Protein 1CO4 (pdb70)

Secondary structure (DSSP, 8-state):
-EEETTEEEEETTTTTTSGGGG----SS-EEEE-S----S--

CATH classification: 3.90.430.10

B-factor: mean 1.0, std 0.0, range [1.0, 1.0]

Radius of gyration: 11.21 Å; Cα contacts (8 Å, |Δi|>4): 60; chains: 1; bounding box: 20×35×18 Å

InterPro domains:
  IPR001083 Copper fist DNA-binding domain [PF00649] (2-39)
  IPR001083 Copper fist DNA-binding domain [PR00617] (1-13)
  IPR001083 Copper fist DNA-binding domain [PR00617] (14-26)
  IPR001083 Copper fist DNA-binding domain [PR00617] (27-39)
  IPR001083 Copper fist DNA-binding domain [PS01119] (1-39)
  IPR001083 Copper fist DNA-binding domain [PS50073] (1-40)
  IPR001083 Copper fist DNA-binding domain [SM00412] (1-40)
  IPR001083 Copper fist DNA-binding domain [SM01090] (1-40)
  IPR036395 Copper fist DNA-binding domain superfamily [G3DSA:3.90.430.10] (1-42)
  IPR036395 Copper fist DNA-binding domain superfamily [SSF57879] (1-41)

Sequence (42 aa):
MVVINGVKYACDSCIKSHKAAQCEHNDRPLKILKPRGRPPTTMVVINGVKYACDSCIKSHKAAQCEHNDRPLKILKPRGRPPTTMVVINGVKYACDSCIKSHKAAQCEHNDRPLKILKPRGRPPTTMVVINGVKYACDSCIKSHKAAQCEHNDRPLKILKPRGRPPTTMVVINGVKYACDSCIKSHKAAQCEHNDRPLKILKPRGRPPTTMVVINGVKYACDSCIKSHKAAQCEHNDRPLKILKPRGRPPTTMVVINGVKYACDSCIKSHKAAQCEHNDRPLKILKPRGRPPTTMVVINGVKYACDSCIKSHKAAQCEHNDRPLKILKPRGRPPTTMVVINGVKYACDSCIKSHKAAQCEHNDRPLKILKPRGRPPTTMVVINGVKYACDSCIKSHKAAQCEHNDRPLKILKPRGRPPTTMVVINGVKYACDSCIKSHKAAQCEHNDRPLKILKPRGRPPTTMVVINGVKYACDSCIKSHKAAQCEHNDRPLKILKPRGRPPTTMVVINGVKYACDSCIKSHKAAQCEHNDRPLKILKPRGRPPTTMVVINGVKYACDSCIKSHKAAQCEHNDRPLKILKPRGRPPTTMVVINGVKYACDSCIKSHKAAQCEHNDRPLKILKPRGRPPTT

Nearest PDB structures (foldseek):
  1co4-assembly1_A  TM=8.374E-01  e=5.068E-07  unclassified
  1co4-assembly1_A  TM=7.632E-01  e=1.616E-05  unclassified
  1co4-assembly1_A  TM=8.450E-01  e=6.619E-07  unclassified
  6hq8-assembly1_B  TM=2.153E-01  e=9.666E+00  metagenome
  1co4-assembly1_A  TM=8.002E-01  e=1.537E-05  unclassified

Structure (mmCIF, N/CA/C/O backbone):
data_1CO4
#
_entry.id   1CO4
#
_cell.length_a   1.000
_cell.length_b   1.000
_cell.length_c   1.000
_cell.angle_alpha   90.00
_cell.angle_beta   90.00
_cell.angle_gamma   90.00
#
_symmetry.space_group_name_H-M   'P 1'
#
loop_
_entity.id
_entity.type
_entity.pdbx_description
1 polymer 'PROTEIN (ACTIVATOR OF METALLOTHIONEIN 1)'
2 non-polymer 'ZINC ION'
#
loop_
_atom_site.group_PDB
_atom_site.id
_atom_site.type_symbol
_atom_site.label_atom_id
_atom_site.label_alt_id
_atom_site.label_comp_id
_atom_site.label_asym_id
_atom_site.label_entity_id
_atom_site.label_seq_id
_atom_site.pdbx_PDB_ins_code
_atom_site.Cartn_x
_atom_site.Cartn_y
_atom_site.Cartn_z
_atom_site.occupancy
_atom_site.B_iso_or_equiv
_atom_site.auth_seq_id
_atom_site.auth_comp_id
_atom_site.auth_asym_id
_atom_site.auth_atom_id
_atom_site.pdbx_PDB_model_num
ATOM 1 N N . MET A 1 1 ? -2.174 7.478 7.280 1.00 1.00 1 MET A N 1
ATOM 2 C CA . MET A 1 1 ? -2.289 6.753 6.026 1.00 1.00 1 MET A CA 1
ATOM 3 C C . MET A 1 1 ? -3.499 7.236 5.224 1.00 1.00 1 MET A C 1
ATOM 4 O O . MET A 1 1 ? -4.340 7.970 5.741 1.00 1.00 1 MET A O 1
ATOM 16 N N . VAL A 1 2 ? -3.549 6.804 3.972 1.00 1.00 2 VAL A N 1
ATOM 17 C CA . VAL A 1 2 ? -4.642 7.182 3.092 1.00 1.00 2 VAL A CA 1
ATOM 18 C C . VAL A 1 2 ? -5.171 5.938 2.378 1.00 1.00 2 VAL A C 1
ATOM 19 O O . VAL A 1 2 ? -4.426 4.988 2.143 1.00 1.00 2 VAL A O 1
ATOM 32 N N . VAL A 1 3 ? -6.456 5.981 2.055 1.00 1.00 3 VAL A N 1
ATOM 33 C CA . VAL A 1 3 ? -7.094 4.868 1.372 1.00 1.00 3 VAL A CA 1
ATOM 34 C C . VAL A 1 3 ? -8.075 5.408 0.330 1.00 1.00 3 VAL A C 1
ATOM 35 O O . VAL A 1 3 ? -8.769 6.393 0.579 1.00 1.00 3 VAL A O 1
ATOM 48 N N . ILE A 1 4 ? -8.101 4.741 -0.813 1.00 1.00 4 ILE A N 1
ATOM 49 C CA . ILE A 1 4 ? -8.986 5.142 -1.894 1.00 1.00 4 ILE A CA 1
ATOM 50 C C . ILE A 1 4 ? -9.698 3.907 -2.449 1.00 1.00 4 ILE A C 1
ATOM 51 O O . ILE A 1 4 ? -9.050 2.946 -2.861 1.00 1.00 4 ILE A O 1
ATOM 66 N N . ASN A 1 5 ? -11.021 3.974 -2.443 1.00 1.00 5 ASN A N 1
ATOM 67 C CA . ASN A 1 5 ? -11.828 2.873 -2.941 1.00 1.00 5 ASN A CA 1
ATOM 68 C C . ASN A 1 5 ? -11.543 1.621 -2.110 1.00 1.00 5 ASN A C 1
ATOM 69 O O . ASN A 1 5 ? -12.241 1.347 -1.135 1.00 1.00 5 ASN A O 1
ATOM 79 N N . GLY A 1 6 ? -10.517 0.894 -2.526 1.00 1.00 6 GLY A N 1
ATOM 80 C CA . GLY A 1 6 ? -10.131 -0.323 -1.832 1.00 1.00 6 GLY A CA 1
ATOM 81 C C . GLY A 1 6 ? -8.608 -0.469 -1.787 1.00 1.00 6 GLY A C 1
ATOM 82 O O . GLY A 1 6 ? -8.092 -1.581 -1.684 1.00 1.00 6 GLY A O 1
ATOM 86 N N . VAL A 1 7 ? -7.934 0.668 -1.867 1.00 1.00 7 VAL A N 1
ATOM 87 C CA . VAL A 1 7 ? -6.482 0.681 -1.838 1.00 1.00 7 VAL A CA 1
ATOM 88 C C . VAL A 1 7 ? -6.007 1.476 -0.620 1.00 1.00 7 VAL A C 1
ATOM 89 O O . VAL A 1 7 ? -6.729 2.336 -0.117 1.00 1.00 7 VAL A O 1
ATOM 102 N N . LYS A 1 8 ? -4.798 1.161 -0.181 1.00 1.00 8 LYS A N 1
ATOM 103 C CA . LYS A 1 8 ? -4.219 1.835 0.969 1.00 1.00 8 LYS A CA 1
ATOM 104 C C . LYS A 1 8 ? -2.891 2.479 0.562 1.00 1.00 8 LYS A C 1
ATOM 105 O O . LYS A 1 8 ? -2.293 2.094 -0.441 1.00 1.00 8 LYS A O 1
ATOM 119 N N . TYR A 1 9 ? -2.472 3.449 1.361 1.00 1.00 9 TYR A N 1
ATOM 120 C CA . TYR A 1 9 ? -1.227 4.150 1.097 1.00 1.00 9 TYR A CA 1
ATOM 121 C C . TYR A 1 9 ? -0.699 4.826 2.363 1.00 1.00 9 TYR A C 1
ATOM 122 O O . TYR A 1 9 ? -1.367 4.827 3.395 1.00 1.00 9 TYR A O 1
ATOM 139 N N . ALA A 1 10 ? 0.497 5.385 2.242 1.00 1.00 10 ALA A N 1
ATOM 140 C CA . ALA A 1 10 ? 1.123 6.063 3.365 1.00 1.00 10 ALA A CA 1
ATOM 141 C C . ALA A 1 10 ? 2.553 6.455 2.986 1.00 1.00 10 ALA A C 1
ATOM 142 O O . ALA A 1 10 ? 3.087 5.975 1.988 1.00 1.00 10 ALA A O 1
ATOM 149 N N . CYS A 1 11 ? 3.130 7.321 3.804 1.00 1.00 11 CYS A N 1
ATOM 150 C CA . CYS A 1 11 ? 4.488 7.783 3.566 1.00 1.00 11 CYS A CA 1
ATOM 151 C C . CYS A 1 11 ? 5.440 6.606 3.783 1.00 1.00 11 CYS A C 1
ATOM 152 O O . CYS A 1 11 ? 5.109 5.656 4.492 1.00 1.00 11 CYS A O 1
ATOM 158 N N . ASP A 1 12 ? 6.605 6.705 3.158 1.00 1.00 12 ASP A N 1
ATOM 159 C CA . ASP A 1 12 ? 7.608 5.660 3.274 1.00 1.00 12 ASP A CA 1
ATOM 160 C C . ASP A 1 12 ? 8.148 5.633 4.706 1.00 1.00 12 ASP A C 1
ATOM 161 O O . ASP A 1 12 ? 8.831 4.688 5.098 1.00 1.00 12 ASP A O 1
ATOM 170 N N . SER A 1 13 ? 7.821 6.681 5.447 1.00 1.00 13 SER A N 1
ATOM 171 C CA . SER A 1 13 ? 8.265 6.790 6.826 1.00 1.00 13 SER A CA 1
ATOM 172 C C . SER A 1 13 ? 7.138 6.373 7.773 1.00 1.00 13 SER A C 1
ATOM 173 O O . SER A 1 13 ? 7.107 6.790 8.930 1.00 1.00 13 SER A O 1
ATOM 180 N N . CYS A 1 14 ? 6.238 5.554 7.246 1.00 1.00 14 CYS A N 1
ATOM 181 C CA . CYS A 1 14 ? 5.112 5.076 8.031 1.00 1.00 14 CYS A CA 1
ATOM 182 C C . CYS A 1 14 ? 4.791 3.647 7.588 1.00 1.00 14 CYS A C 1
ATOM 183 O O . CYS A 1 14 ? 4.857 2.716 8.389 1.00 1.00 14 CYS A O 1
ATOM 189 N N . ILE A 1 15 ? 4.450 3.519 6.314 1.00 1.00 15 ILE A N 1
ATOM 190 C CA . ILE A 1 15 ? 4.119 2.219 5.755 1.00 1.00 15 ILE A CA 1
ATOM 191 C C . ILE A 1 15 ? 5.302 1.269 5.948 1.00 1.00 15 ILE A C 1
ATOM 192 O O . ILE A 1 15 ? 5.124 0.052 5.996 1.00 1.00 15 ILE A O 1
ATOM 207 N N . LYS A 1 16 ? 6.483 1.859 6.056 1.00 1.00 16 LYS A N 1
ATOM 208 C CA . LYS A 1 16 ? 7.695 1.081 6.243 1.00 1.00 16 LYS A CA 1
ATOM 209 C C . LYS A 1 16 ? 8.010 0.987 7.738 1.00 1.00 16 LYS A C 1
ATOM 210 O O . LYS A 1 16 ? 8.756 0.107 8.165 1.00 1.00 16 LYS A O 1
ATOM 224 N N . SER A 1 17 ? 7.426 1.906 8.492 1.00 1.00 17 SER A N 1
ATOM 225 C CA . SER A 1 17 ? 7.635 1.938 9.930 1.00 1.00 17 SER A CA 1
ATOM 226 C C . SER A 1 17 ? 6.486 1.222 10.641 1.00 1.00 17 SER A C 1
ATOM 227 O O . SER A 1 17 ? 6.646 0.094 11.106 1.00 1.00 17 SER A O 1
ATOM 234 N N . HIS A 1 18 ? 5.353 1.906 10.704 1.00 1.00 18 HIS A N 1
ATOM 235 C CA . HIS A 1 18 ? 4.177 1.349 11.351 1.00 1.00 18 HIS A CA 1
ATOM 236 C C . HIS A 1 18 ? 3.224 2.480 11.746 1.00 1.00 18 HIS A C 1
ATOM 237 O O . HIS A 1 18 ? 2.020 2.264 11.874 1.00 1.00 18 HIS A O 1
ATOM 250 N N . LYS A 1 19 ? 3.800 3.658 11.929 1.00 1.00 19 LYS A N 1
ATOM 251 C CA . LYS A 1 19 ? 3.017 4.823 12.306 1.00 1.00 19 LYS A CA 1
ATOM 252 C C . LYS A 1 19 ? 1.871 5.008 11.308 1.00 1.00 19 LYS A C 1
ATOM 253 O O . LYS A 1 19 ? 0.891 5.688 11.604 1.00 1.00 19 LYS A O 1
ATOM 267 N N . ALA A 1 20 ? 2.034 4.388 10.149 1.00 1.00 20 ALA A N 1
ATOM 268 C CA . ALA A 1 20 ? 1.025 4.475 9.106 1.00 1.00 20 ALA A CA 1
ATOM 269 C C . ALA A 1 20 ? -0.362 4.304 9.729 1.00 1.00 20 ALA A C 1
ATOM 270 O O . ALA A 1 20 ? -1.350 4.811 9.200 1.00 1.00 20 ALA A O 1
ATOM 277 N N . ALA A 1 21 ? -0.391 3.590 10.845 1.00 1.00 21 ALA A N 1
ATOM 278 C CA . ALA A 1 21 ? -1.640 3.347 11.545 1.00 1.00 21 ALA A CA 1
ATOM 279 C C . ALA A 1 21 ? -2.519 4.596 11.460 1.00 1.00 21 ALA A C 1
ATOM 280 O O . ALA A 1 21 ? -3.744 4.496 11.410 1.00 1.00 21 ALA A O 1
ATOM 287 N N . GLN A 1 22 ? -1.860 5.745 11.447 1.00 1.00 22 GLN A N 1
ATOM 288 C CA . GLN A 1 22 ? -2.565 7.012 11.370 1.00 1.00 22 GLN A CA 1
ATOM 289 C C . GLN A 1 22 ? -1.653 8.093 10.786 1.00 1.00 22 GLN A C 1
ATOM 290 O O . GLN A 1 22 ? -1.673 9.238 11.237 1.00 1.00 22 GLN A O 1
ATOM 302 N N . CYS A 1 23 ? -0.875 7.692 9.792 1.00 1.00 23 CYS A N 1
ATOM 303 C CA . CYS A 1 23 ? 0.043 8.612 9.141 1.00 1.00 23 CYS A CA 1
ATOM 304 C C . CYS A 1 23 ? -0.745 9.849 8.705 1.00 1.00 23 CYS A C 1
ATOM 305 O O . CYS A 1 23 ? -1.903 9.742 8.305 1.00 1.00 23 CYS A O 1
ATOM 311 N N . GLU A 1 24 ? -0.085 10.993 8.796 1.00 1.00 24 GLU A N 1
ATOM 312 C CA . GLU A 1 24 ? -0.709 12.249 8.416 1.00 1.00 24 GLU A CA 1
ATOM 313 C C . GLU A 1 24 ? 0.355 13.266 7.999 1.00 1.00 24 GLU A C 1
ATOM 314 O O . GLU A 1 24 ? 0.119 14.473 8.046 1.00 1.00 24 GLU A O 1
ATOM 325 N N . HIS A 1 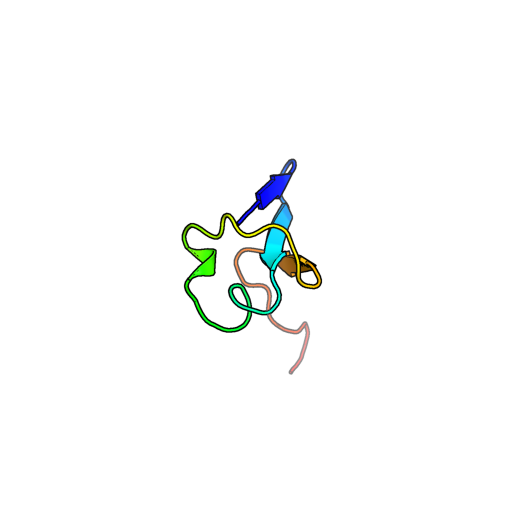25 ? 1.504 12.742 7.598 1.00 1.00 25 HIS A N 1
ATOM 326 C CA . HIS A 1 25 ? 2.605 13.589 7.173 1.00 1.00 25 HIS A CA 1
ATOM 327 C C . HIS A 1 25 ? 2.354 14.078 5.745 1.00 1.00 25 HIS A C 1
ATOM 328 O O . HIS A 1 25 ? 1.501 13.540 5.041 1.00 1.00 25 HIS A O 1
ATOM 341 N N . ASN A 1 26 ? 3.112 15.095 5.361 1.00 1.00 26 ASN A N 1
ATOM 342 C CA . ASN A 1 26 ? 2.981 15.664 4.030 1.00 1.00 26 ASN A CA 1
ATOM 343 C C . ASN A 1 26 ? 4.211 15.292 3.198 1.00 1.00 26 ASN A C 1
ATOM 344 O O . ASN A 1 26 ? 4.133 14.441 2.314 1.00 1.00 26 ASN A O 1
ATOM 354 N N . ASP A 1 27 ? 5.318 15.950 3.512 1.00 1.00 27 ASP A N 1
ATOM 355 C CA . ASP A 1 27 ? 6.563 15.698 2.806 1.00 1.00 27 ASP A CA 1
ATOM 356 C C . ASP A 1 27 ? 6.831 14.193 2.772 1.00 1.00 27 ASP A C 1
ATOM 357 O O . ASP A 1 27 ? 6.054 13.408 3.314 1.00 1.00 27 ASP A O 1
ATOM 366 N N . ARG A 1 28 ? 7.933 13.834 2.131 1.00 1.00 28 ARG A N 1
ATOM 367 C CA . ARG A 1 28 ? 8.313 12.436 2.019 1.00 1.00 28 ARG A CA 1
ATOM 368 C C . ARG A 1 28 ? 7.512 11.754 0.909 1.00 1.00 28 ARG A C 1
ATOM 369 O O . ARG A 1 28 ? 6.386 12.155 0.616 1.00 1.00 28 ARG A O 1
ATOM 385 N N . PRO A 1 29 ? 8.138 10.708 0.307 1.00 1.00 29 PRO A N 1
ATOM 386 C CA . PRO A 1 29 ? 7.495 9.966 -0.764 1.00 1.00 29 PRO A CA 1
ATOM 387 C C . PRO A 1 29 ? 6.406 9.043 -0.214 1.00 1.00 29 PRO A C 1
ATOM 388 O O . PRO A 1 29 ? 6.608 8.373 0.797 1.00 1.00 29 PRO A O 1
ATOM 396 N N . LEU A 1 30 ? 5.275 9.037 -0.905 1.00 1.00 30 LEU A N 1
ATOM 397 C CA . LEU A 1 30 ? 4.155 8.207 -0.498 1.00 1.00 30 LEU A CA 1
ATOM 398 C C . LEU A 1 30 ? 4.256 6.847 -1.191 1.00 1.00 30 LEU A C 1
ATOM 399 O O . LEU A 1 30 ? 5.000 6.692 -2.158 1.00 1.00 30 LEU A O 1
ATOM 414 N N . LYS A 1 31 ? 3.496 5.894 -0.669 1.00 1.00 31 LYS A N 1
ATOM 415 C CA . LYS A 1 31 ? 3.491 4.552 -1.225 1.00 1.00 31 LYS A CA 1
ATOM 416 C C . LYS A 1 31 ? 2.090 3.952 -1.086 1.00 1.00 31 LYS A C 1
ATOM 417 O O . LYS A 1 31 ? 1.236 4.515 -0.404 1.00 1.00 31 LYS A O 1
ATOM 431 N N . ILE A 1 32 ? 1.900 2.818 -1.744 1.00 1.00 32 ILE A N 1
ATOM 432 C CA . ILE A 1 32 ? 0.617 2.136 -1.702 1.00 1.00 32 ILE A CA 1
ATOM 433 C C . ILE A 1 32 ? 0.766 0.828 -0.922 1.00 1.00 32 ILE A C 1
ATOM 434 O O . ILE A 1 32 ? 1.878 0.418 -0.596 1.00 1.00 32 ILE A O 1
ATOM 449 N N . LEU A 1 33 ? -0.373 0.209 -0.646 1.00 1.00 33 LEU A N 1
ATOM 450 C CA . LEU A 1 33 ? -0.384 -1.044 0.090 1.00 1.00 33 LEU A CA 1
ATOM 451 C C . LEU A 1 33 ? -1.820 -1.564 0.181 1.00 1.00 33 LEU A C 1
ATOM 452 O O . LEU A 1 33 ? -2.768 -0.831 -0.093 1.00 1.00 33 LEU A O 1
ATOM 467 N N . LYS A 1 34 ? -1.934 -2.827 0.567 1.00 1.00 34 LYS A N 1
ATOM 468 C CA . LYS A 1 34 ? -3.238 -3.454 0.698 1.00 1.00 34 LYS A CA 1
ATOM 469 C C . LYS A 1 34 ? -3.235 -4.380 1.915 1.00 1.00 34 LYS A C 1
ATOM 470 O O . LYS A 1 34 ? -2.194 -4.589 2.538 1.00 1.00 34 LYS A O 1
ATOM 484 N N . PRO A 1 35 ? -4.440 -4.927 2.225 1.00 1.00 35 PRO A N 1
ATOM 485 C CA . PRO A 1 35 ? -4.585 -5.827 3.357 1.00 1.00 35 PRO A CA 1
ATOM 486 C C . PRO A 1 35 ? -4.003 -7.206 3.039 1.00 1.00 35 PRO A C 1
ATOM 487 O O . PRO A 1 35 ? -4.737 -8.123 2.674 1.00 1.00 35 PRO A O 1
ATOM 495 N N . ARG A 1 36 ? -2.691 -7.309 3.189 1.00 1.00 36 ARG A N 1
ATOM 496 C CA . ARG A 1 36 ? -2.003 -8.559 2.923 1.00 1.00 36 ARG A CA 1
ATOM 497 C C . ARG A 1 36 ? -2.237 -8.996 1.475 1.00 1.00 36 ARG A C 1
ATOM 498 O O . ARG A 1 36 ? -3.202 -8.571 0.843 1.00 1.00 36 ARG A O 1
ATOM 514 N N . GLY A 1 37 ? -1.336 -9.840 0.991 1.00 1.00 37 GLY A N 1
ATOM 515 C CA . GLY A 1 37 ? -1.433 -10.338 -0.370 1.00 1.00 37 GLY A CA 1
ATOM 516 C C . GLY A 1 37 ? -0.784 -11.718 -0.495 1.00 1.00 37 GLY A C 1
ATOM 517 O O . GLY A 1 37 ? -1.479 -12.726 -0.617 1.00 1.00 37 GLY A O 1
ATOM 521 N N . ARG A 1 38 ? 0.540 -11.720 -0.462 1.00 1.00 38 ARG A N 1
ATOM 522 C CA . ARG A 1 38 ? 1.290 -12.959 -0.570 1.00 1.00 38 ARG A CA 1
ATOM 523 C C . ARG A 1 38 ? 1.521 -13.313 -2.041 1.00 1.00 38 ARG A C 1
ATOM 524 O O . ARG A 1 38 ? 0.715 -12.963 -2.902 1.00 1.00 38 ARG A O 1
ATOM 540 N N . PRO A 1 39 ? 2.656 -14.021 -2.291 1.00 1.00 39 PRO A N 1
ATOM 541 C CA . PRO A 1 39 ? 3.003 -14.426 -3.642 1.00 1.00 39 PRO A CA 1
ATOM 542 C C . PRO A 1 39 ? 2.130 -15.594 -4.106 1.00 1.00 39 PRO A C 1
ATOM 543 O O . PRO A 1 39 ? 1.537 -16.294 -3.286 1.00 1.00 39 PRO A O 1
ATOM 551 N N . PRO A 1 40 ? 2.078 -15.772 -5.453 1.00 1.00 40 PRO A N 1
ATOM 552 C CA . PRO A 1 40 ? 1.288 -16.844 -6.036 1.00 1.00 40 PRO A CA 1
ATOM 553 C C . PRO A 1 40 ? 1.975 -18.198 -5.847 1.00 1.00 40 PRO A C 1
ATOM 554 O O . PRO A 1 40 ? 1.320 -19.239 -5.864 1.00 1.00 40 PRO A O 1
ATOM 562 N N . THR A 1 41 ? 3.288 -18.139 -5.673 1.00 1.00 41 THR A N 1
ATOM 563 C CA . THR A 1 41 ? 4.072 -19.347 -5.483 1.00 1.00 41 THR A CA 1
ATOM 564 C C . THR A 1 41 ? 4.875 -19.262 -4.183 1.00 1.00 41 THR A C 1
ATOM 565 O O . THR A 1 41 ? 4.476 -19.823 -3.164 1.00 1.00 41 THR A O 1
ATOM 576 N N . THR A 1 42 ? 5.994 -18.555 -4.262 1.00 1.00 42 THR A N 1
ATOM 577 C CA . THR A 1 42 ? 6.857 -18.390 -3.105 1.00 1.00 42 THR A CA 1
ATOM 578 C C . THR A 1 42 ? 7.665 -17.096 -3.224 1.00 1.00 42 THR A C 1
ATOM 579 O O . THR A 1 42 ? 7.770 -16.522 -4.307 1.00 1.00 42 THR A O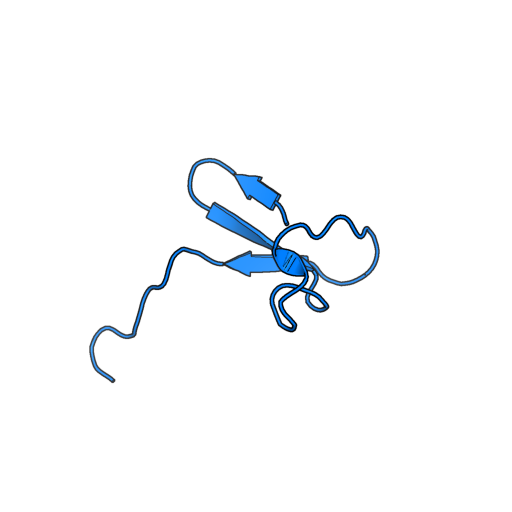 1
ATOM 591 N N . MET A 1 1 ? -1.947 7.477 7.039 1.00 1.00 1 MET A N 2
ATOM 592 C CA . MET A 1 1 ? -2.102 6.830 5.747 1.00 1.00 1 MET A CA 2
ATOM 593 C C . MET A 1 1 ? -3.528 6.995 5.219 1.00 1.00 1 MET A C 2
ATOM 594 O O . MET A 1 1 ? -4.477 7.083 5.997 1.00 1.00 1 MET A O 2
ATOM 606 N N . VAL A 1 2 ? -3.636 7.032 3.898 1.00 1.00 2 VAL A N 2
ATOM 607 C CA . VAL A 1 2 ? -4.930 7.185 3.257 1.00 1.00 2 VAL A CA 2
ATOM 608 C C . VAL A 1 2 ? -5.258 5.915 2.470 1.00 1.00 2 VAL A C 2
ATOM 609 O O . VAL A 1 2 ? -4.365 5.275 1.916 1.00 1.00 2 VAL A O 2
ATOM 622 N N . VAL A 1 3 ? -6.542 5.588 2.444 1.00 1.00 3 VAL A N 2
ATOM 623 C CA . VAL A 1 3 ? -6.999 4.406 1.733 1.00 1.00 3 VAL A CA 2
ATOM 624 C C . VAL A 1 3 ? -8.145 4.790 0.797 1.00 1.00 3 VAL A C 2
ATOM 625 O O . VAL A 1 3 ? -9.015 5.578 1.165 1.00 1.00 3 VAL A O 2
ATOM 638 N N . ILE A 1 4 ? -8.111 4.215 -0.397 1.00 1.00 4 ILE A N 2
ATOM 639 C CA . ILE A 1 4 ? -9.136 4.488 -1.389 1.00 1.00 4 ILE A CA 2
ATOM 640 C C . ILE A 1 4 ? -9.889 3.194 -1.708 1.00 1.00 4 ILE A C 2
ATOM 641 O O . ILE A 1 4 ? -9.412 2.371 -2.488 1.00 1.00 4 ILE A O 2
ATOM 656 N N . ASN A 1 5 ? -11.051 3.055 -1.086 1.00 1.00 5 ASN A N 2
ATOM 657 C CA . ASN A 1 5 ? -11.874 1.875 -1.294 1.00 1.00 5 ASN A CA 2
ATOM 658 C C . ASN A 1 5 ? -11.163 0.655 -0.707 1.00 1.00 5 ASN A C 2
ATOM 659 O O . ASN A 1 5 ? -11.452 0.246 0.417 1.00 1.00 5 ASN A O 2
ATOM 669 N N . GLY A 1 6 ? -10.248 0.106 -1.493 1.00 1.00 6 GLY A N 2
ATOM 670 C CA . GLY A 1 6 ? -9.496 -1.060 -1.063 1.00 1.00 6 GLY A CA 2
ATOM 671 C C . GLY A 1 6 ? -7.990 -0.828 -1.216 1.00 1.00 6 GLY A C 2
ATOM 672 O O . GLY A 1 6 ? -7.190 -1.720 -0.942 1.00 1.00 6 GLY A O 2
ATOM 676 N N . VAL A 1 7 ? -7.652 0.375 -1.654 1.00 1.00 7 VAL A N 2
ATOM 677 C CA . VAL A 1 7 ? -6.258 0.737 -1.847 1.00 1.00 7 VAL A CA 2
ATOM 678 C C . VAL A 1 7 ? -5.722 1.386 -0.569 1.00 1.00 7 VAL A C 2
ATOM 679 O O . VAL A 1 7 ? -6.412 2.186 0.060 1.00 1.00 7 VAL A O 2
ATOM 692 N N . LYS A 1 8 ? -4.497 1.017 -0.225 1.00 1.00 8 LYS A N 2
ATOM 693 C CA . LYS A 1 8 ? -3.862 1.554 0.967 1.00 1.00 8 LYS A CA 2
ATOM 694 C C . LYS A 1 8 ? -2.500 2.142 0.591 1.00 1.00 8 LYS A C 2
ATOM 695 O O . LYS A 1 8 ? -1.697 1.485 -0.070 1.00 1.00 8 LYS A O 2
ATOM 709 N N . TYR A 1 9 ? -2.281 3.373 1.031 1.00 1.00 9 TYR A N 2
ATOM 710 C CA . TYR A 1 9 ? -1.031 4.057 0.749 1.00 1.00 9 TYR A CA 2
ATOM 711 C C . TYR A 1 9 ? -0.671 5.028 1.875 1.00 1.00 9 TYR A C 2
ATOM 712 O O . TYR A 1 9 ? -1.552 5.648 2.470 1.00 1.00 9 TYR A O 2
ATOM 729 N N . ALA A 1 10 ? 0.624 5.131 2.134 1.00 1.00 10 ALA A N 2
ATOM 730 C CA . ALA A 1 10 ? 1.110 6.017 3.178 1.00 1.00 10 ALA A CA 2
ATOM 731 C C . ALA A 1 10 ? 2.557 6.410 2.874 1.00 1.00 10 ALA A C 2
ATOM 732 O O . ALA A 1 10 ? 3.197 5.817 2.007 1.00 1.00 10 ALA A O 2
ATOM 739 N N . CYS A 1 11 ? 3.031 7.408 3.606 1.00 1.00 11 CYS A N 2
ATOM 740 C CA . CYS A 1 11 ? 4.392 7.887 3.425 1.00 1.00 11 CYS A CA 2
ATOM 741 C C . CYS A 1 11 ? 5.347 6.708 3.617 1.00 1.00 11 CYS A C 2
ATOM 742 O O . CYS A 1 11 ? 4.986 5.706 4.235 1.00 1.00 11 CYS A O 2
ATOM 748 N N . ASP A 1 12 ? 6.546 6.864 3.077 1.00 1.00 12 ASP A N 2
ATOM 749 C CA . ASP A 1 12 ? 7.555 5.824 3.181 1.00 1.00 12 ASP A CA 2
ATOM 750 C C . ASP A 1 12 ? 8.082 5.773 4.616 1.00 1.00 12 ASP A C 2
ATOM 751 O O . ASP A 1 12 ? 8.788 4.836 4.990 1.00 1.00 12 ASP A O 2
ATOM 760 N N . SER A 1 13 ? 7.719 6.791 5.383 1.00 1.00 13 SER A N 2
ATOM 761 C CA . SER A 1 13 ? 8.147 6.874 6.770 1.00 1.00 13 SER A CA 2
ATOM 762 C C . SER A 1 13 ? 7.004 6.451 7.696 1.00 1.00 13 SER A C 2
ATOM 763 O O . SER A 1 13 ? 6.947 6.872 8.849 1.00 1.00 13 SER A O 2
ATOM 770 N N . CYS A 1 14 ? 6.123 5.623 7.155 1.00 1.00 14 CYS A N 2
ATOM 771 C CA . CYS A 1 14 ? 4.985 5.137 7.918 1.00 1.00 14 CYS A CA 2
ATOM 772 C C . CYS A 1 14 ? 4.612 3.749 7.393 1.00 1.00 14 CYS A C 2
ATOM 773 O O . CYS A 1 14 ? 4.497 2.800 8.166 1.00 1.00 14 CYS A O 2
ATOM 779 N N . ILE A 1 15 ? 4.433 3.675 6.082 1.00 1.00 15 ILE A N 2
ATOM 780 C CA . ILE A 1 15 ? 4.074 2.419 5.446 1.00 1.00 15 ILE A CA 2
ATOM 781 C C . ILE A 1 15 ? 5.164 1.382 5.725 1.00 1.00 15 ILE A C 2
ATOM 782 O O . ILE A 1 15 ? 4.903 0.181 5.698 1.00 1.00 15 ILE A O 2
ATOM 797 N N . LYS A 1 16 ? 6.362 1.885 5.985 1.00 1.00 16 LYS A N 2
ATOM 798 C CA . LYS A 1 16 ? 7.493 1.017 6.268 1.00 1.00 16 LYS A CA 2
ATOM 799 C C . LYS A 1 16 ? 7.535 0.716 7.768 1.00 1.00 16 LYS A C 2
ATOM 800 O O . LYS A 1 16 ? 8.172 -0.247 8.193 1.00 1.00 16 LYS A O 2
ATOM 814 N N . SER A 1 17 ? 6.849 1.556 8.528 1.00 1.00 17 SER A N 2
ATOM 815 C CA . SER A 1 17 ? 6.800 1.392 9.971 1.00 1.00 17 SER A CA 2
ATOM 816 C C . SER A 1 17 ? 5.467 0.763 10.381 1.00 1.00 17 SER A C 2
ATOM 817 O O . SER A 1 17 ? 5.399 -0.436 10.647 1.00 1.00 17 SER A O 2
ATOM 824 N N . HIS A 1 18 ? 4.441 1.600 10.421 1.00 1.00 18 HIS A N 2
ATOM 825 C CA . HIS A 1 18 ? 3.115 1.141 10.794 1.00 1.00 18 HIS A CA 2
ATOM 826 C C . HIS A 1 18 ? 2.275 2.330 11.266 1.00 1.00 18 HIS A C 2
ATOM 827 O O . HIS A 1 18 ? 1.047 2.292 11.198 1.00 1.00 18 HIS A O 2
ATOM 840 N N . LYS A 1 19 ? 2.970 3.355 11.734 1.00 1.00 19 LYS A N 2
ATOM 841 C CA . LYS A 1 19 ? 2.303 4.553 12.217 1.00 1.00 19 LYS A CA 2
ATOM 842 C C . LYS A 1 19 ? 1.327 5.053 11.150 1.00 1.00 19 LYS A C 2
ATOM 843 O O . LYS A 1 19 ? 0.401 5.805 11.455 1.00 1.00 19 LYS A O 2
ATOM 857 N N . ALA A 1 20 ? 1.567 4.617 9.923 1.00 1.00 20 ALA A N 2
ATOM 858 C CA . ALA A 1 20 ? 0.721 5.013 8.810 1.00 1.00 20 ALA A CA 2
ATOM 859 C C . ALA A 1 20 ? -0.746 4.930 9.236 1.00 1.00 20 ALA A C 2
ATOM 860 O O . ALA A 1 20 ? -1.593 5.642 8.698 1.00 1.00 20 ALA A O 2
ATOM 867 N N . ALA A 1 21 ? -1.002 4.056 10.198 1.00 1.00 21 ALA A N 2
ATOM 868 C CA . ALA A 1 21 ? -2.352 3.871 10.702 1.00 1.00 21 ALA A CA 2
ATOM 869 C C . ALA A 1 21 ? -3.066 5.224 10.741 1.00 1.00 21 ALA A C 2
ATOM 870 O O . ALA A 1 21 ? -4.277 5.297 10.537 1.00 1.00 21 ALA A O 2
ATOM 877 N N . GLN A 1 22 ? -2.286 6.262 11.004 1.00 1.00 22 GLN A N 2
ATOM 878 C CA . GLN A 1 22 ? -2.829 7.608 11.072 1.00 1.00 22 GLN A CA 2
ATOM 879 C C . GLN A 1 22 ? -1.734 8.638 10.784 1.00 1.00 22 GLN A C 2
ATOM 880 O O . GLN A 1 22 ? -1.634 9.652 11.472 1.00 1.00 22 GLN A O 2
ATOM 892 N N . CYS A 1 23 ? -0.940 8.340 9.765 1.00 1.00 23 CYS A N 2
ATOM 893 C CA . CYS A 1 23 ? 0.144 9.227 9.377 1.00 1.00 23 CYS A CA 2
ATOM 894 C C . CYS A 1 23 ? -0.431 10.631 9.180 1.00 1.00 23 CYS A C 2
ATOM 895 O O . CYS A 1 23 ? -1.575 10.783 8.753 1.00 1.00 23 CYS A O 2
ATOM 901 N N . GLU A 1 24 ? 0.388 11.622 9.501 1.00 1.00 24 GLU A N 2
ATOM 902 C CA . GLU A 1 24 ? -0.025 13.008 9.364 1.00 1.00 24 GLU A CA 2
ATOM 903 C C . GLU A 1 24 ? 1.129 13.855 8.823 1.00 1.00 24 GLU A C 2
ATOM 904 O O . GLU A 1 24 ? 1.132 15.075 8.975 1.00 1.00 24 GLU A O 2
ATOM 915 N N . HIS A 1 25 ? 2.080 13.173 8.202 1.00 1.00 25 HIS A N 2
ATOM 916 C CA . HIS A 1 25 ? 3.237 13.847 7.636 1.00 1.00 25 HIS A CA 2
ATOM 917 C C . HIS A 1 25 ? 2.925 14.289 6.205 1.00 1.00 25 HIS A C 2
ATOM 918 O O . HIS A 1 25 ? 2.008 13.762 5.575 1.00 1.00 25 HIS A O 2
ATOM 931 N N . ASN A 1 26 ? 3.705 15.250 5.733 1.00 1.00 26 ASN A N 2
ATOM 932 C CA . ASN A 1 26 ? 3.524 15.768 4.389 1.00 1.00 26 ASN A CA 2
ATOM 933 C C . ASN A 1 26 ? 4.726 15.373 3.528 1.00 1.00 26 ASN A C 2
ATOM 934 O O . ASN A 1 26 ? 4.577 14.659 2.538 1.00 1.00 26 ASN A O 2
ATOM 944 N N . ASP A 1 27 ? 5.890 15.855 3.938 1.00 1.00 27 ASP A N 2
ATOM 945 C CA . ASP A 1 27 ? 7.116 15.562 3.217 1.00 1.00 27 ASP A CA 2
ATOM 946 C C . ASP A 1 27 ? 7.260 14.047 3.059 1.00 1.00 27 ASP A C 2
ATOM 947 O O . ASP A 1 27 ? 6.415 13.287 3.531 1.00 1.00 27 ASP A O 2
ATOM 956 N N . ARG A 1 28 ? 8.335 13.652 2.394 1.00 1.00 28 ARG A N 2
ATOM 957 C CA . ARG A 1 28 ? 8.601 12.242 2.167 1.00 1.00 28 ARG A CA 2
ATOM 958 C C . ARG A 1 28 ? 7.713 11.709 1.041 1.00 1.00 28 ARG A C 2
ATOM 959 O O . ARG A 1 28 ? 6.608 12.206 0.828 1.00 1.00 28 ARG A O 2
ATOM 975 N N . PRO A 1 29 ? 8.244 10.678 0.329 1.00 1.00 29 PRO A N 2
ATOM 976 C CA . PRO A 1 29 ? 7.513 10.073 -0.771 1.00 1.00 29 PRO A CA 2
ATOM 977 C C . PRO A 1 29 ? 6.384 9.180 -0.252 1.00 1.00 29 PRO A C 2
ATOM 978 O O . PRO A 1 29 ? 6.525 8.537 0.788 1.00 1.00 29 PRO A O 2
ATOM 986 N N . LEU A 1 30 ? 5.291 9.167 -0.999 1.00 1.00 30 LEU A N 2
ATOM 987 C CA . LEU A 1 30 ? 4.139 8.363 -0.628 1.00 1.00 30 LEU A CA 2
ATOM 988 C C . LEU A 1 30 ? 4.225 7.005 -1.327 1.00 1.00 30 LEU A C 2
ATOM 989 O O . LEU A 1 30 ? 4.766 6.901 -2.427 1.00 1.00 30 LEU A O 2
ATOM 1004 N N . LYS A 1 31 ? 3.683 5.996 -0.659 1.00 1.00 31 LYS A N 2
ATOM 1005 C CA . LYS A 1 31 ? 3.691 4.649 -1.202 1.00 1.00 31 LYS A CA 2
ATOM 1006 C C . LYS A 1 31 ? 2.272 4.078 -1.162 1.00 1.00 31 LYS A C 2
ATOM 1007 O O . LYS A 1 31 ? 1.445 4.518 -0.365 1.00 1.00 31 LYS A O 2
ATOM 1021 N N . ILE A 1 32 ? 2.034 3.108 -2.032 1.00 1.00 32 ILE A N 2
ATOM 1022 C CA . ILE A 1 32 ? 0.729 2.473 -2.106 1.00 1.00 32 ILE A CA 2
ATOM 1023 C C . ILE A 1 32 ? 0.906 0.953 -2.109 1.00 1.00 32 ILE A C 2
ATOM 1024 O O . ILE A 1 32 ? 2.020 0.454 -2.266 1.00 1.00 32 ILE A O 2
ATOM 1039 N N . LEU A 1 33 ? -0.210 0.259 -1.934 1.00 1.00 33 LEU A N 2
ATOM 1040 C CA . LEU A 1 33 ? -0.192 -1.193 -1.915 1.00 1.00 33 LEU A CA 2
ATOM 1041 C C . LEU A 1 33 ? -1.589 -1.712 -1.567 1.00 1.00 33 LEU A C 2
ATOM 1042 O O . LEU A 1 33 ? -2.485 -0.930 -1.254 1.00 1.00 33 LEU A O 2
ATOM 1057 N N . LYS A 1 34 ? -1.731 -3.027 -1.635 1.00 1.00 34 LYS A N 2
ATOM 1058 C CA . LYS A 1 34 ? -3.004 -3.659 -1.331 1.00 1.00 34 LYS A CA 2
ATOM 1059 C C . LYS A 1 34 ? -2.754 -4.944 -0.539 1.00 1.00 34 LYS A C 2
ATOM 1060 O O . LYS A 1 34 ? -1.661 -5.506 -0.587 1.00 1.00 34 LYS A O 2
ATOM 1074 N N . PRO A 1 35 ? -3.814 -5.383 0.191 1.00 1.00 35 PRO A N 2
ATOM 1075 C CA . PRO A 1 35 ? -3.721 -6.592 0.992 1.00 1.00 35 PRO A CA 2
ATOM 1076 C C . PRO A 1 35 ? -3.768 -7.841 0.110 1.00 1.00 35 PRO A C 2
ATOM 1077 O O . PRO A 1 35 ? -2.729 -8.337 -0.324 1.00 1.00 35 PRO A O 2
ATOM 1085 N N . ARG A 1 36 ? -4.982 -8.312 -0.129 1.00 1.00 36 ARG A N 2
ATOM 1086 C CA . ARG A 1 36 ? -5.177 -9.493 -0.953 1.00 1.00 36 ARG A CA 2
ATOM 1087 C C . ARG A 1 36 ? -4.498 -10.706 -0.311 1.00 1.00 36 ARG A C 2
ATOM 1088 O O . ARG A 1 36 ? -3.353 -10.619 0.127 1.00 1.00 36 ARG A O 2
ATOM 1104 N N . GLY A 1 37 ? -5.234 -11.807 -0.278 1.00 1.00 37 GLY A N 2
ATOM 1105 C CA . GLY A 1 37 ? -4.717 -13.034 0.301 1.00 1.00 37 GLY A CA 2
ATOM 1106 C C . GLY A 1 37 ? -4.182 -13.972 -0.784 1.00 1.00 37 GLY A C 2
ATOM 1107 O O . GLY A 1 37 ? -3.396 -13.557 -1.634 1.00 1.00 37 GLY A O 2
ATOM 1111 N N . ARG A 1 38 ? -4.630 -15.216 -0.718 1.00 1.00 38 ARG A N 2
ATOM 1112 C CA . ARG A 1 38 ? -4.206 -16.216 -1.686 1.00 1.00 38 ARG A CA 2
ATOM 1113 C C . ARG A 1 38 ? -2.734 -16.571 -1.470 1.00 1.00 38 ARG A C 2
ATOM 1114 O O . ARG A 1 38 ? -1.886 -16.244 -2.300 1.00 1.00 38 ARG A O 2
ATOM 1130 N N . PRO A 1 39 ? -2.468 -17.253 -0.324 1.00 1.00 39 PRO A N 2
ATOM 1131 C CA . PRO A 1 39 ? -1.113 -17.655 0.010 1.00 1.00 39 PRO A CA 2
ATOM 1132 C C . PRO A 1 39 ? -0.670 -18.847 -0.842 1.00 1.00 39 PRO A C 2
ATOM 1133 O O . PRO A 1 39 ? -1.503 -19.598 -1.346 1.00 1.00 39 PRO A O 2
ATOM 1141 N N . PRO A 1 40 ? 0.677 -18.986 -0.979 1.00 1.00 40 PRO A N 2
ATOM 1142 C CA . PRO A 1 40 ? 1.241 -20.073 -1.761 1.00 1.00 40 PRO A CA 2
ATOM 1143 C C . PRO A 1 40 ? 1.146 -21.399 -1.005 1.00 1.00 40 PRO A C 2
ATOM 1144 O O . PRO A 1 40 ? 0.228 -22.185 -1.234 1.00 1.00 40 PRO A O 2
ATOM 1152 N N . THR A 1 41 ? 2.108 -21.608 -0.118 1.00 1.00 41 THR A N 2
ATOM 1153 C CA . THR A 1 41 ? 2.145 -22.825 0.675 1.00 1.00 41 THR A CA 2
ATOM 1154 C C . THR A 1 41 ? 3.475 -22.937 1.421 1.00 1.00 41 THR A C 2
ATOM 1155 O O . THR A 1 41 ? 3.504 -23.302 2.594 1.00 1.00 41 THR A O 2
ATOM 1166 N N . THR A 1 42 ? 4.545 -22.614 0.708 1.00 1.00 42 THR A N 2
ATOM 1167 C CA . THR A 1 42 ? 5.876 -22.673 1.288 1.00 1.00 42 THR A CA 2
ATOM 1168 C C . THR A 1 42 ? 6.777 -21.605 0.665 1.00 1.00 42 THR A C 2
ATOM 1169 O O . THR A 1 42 ? 7.983 -21.805 0.533 1.00 1.00 42 THR A O 2
ATOM 1181 N N . MET A 1 1 ? -2.204 6.578 7.360 1.00 1.00 1 MET A N 3
ATOM 1182 C CA . MET A 1 1 ? -2.166 6.196 5.959 1.00 1.00 1 MET A CA 3
ATOM 1183 C C . MET A 1 1 ? -3.486 6.535 5.262 1.00 1.00 1 MET A C 3
ATOM 1184 O O . MET A 1 1 ? -4.553 6.440 5.865 1.00 1.00 1 MET A O 3
ATOM 1196 N N . VAL A 1 2 ? -3.369 6.924 4.001 1.00 1.00 2 VAL A N 3
ATOM 1197 C CA . VAL A 1 2 ? -4.538 7.279 3.216 1.00 1.00 2 VAL A CA 3
ATOM 1198 C C . VAL A 1 2 ? -4.995 6.061 2.411 1.00 1.00 2 VAL A C 3
ATOM 1199 O O . VAL A 1 2 ? -4.170 5.290 1.923 1.00 1.00 2 VAL A O 3
ATOM 1212 N N . VAL A 1 3 ? -6.308 5.926 2.296 1.00 1.00 3 VAL A N 3
ATOM 1213 C CA . VAL A 1 3 ? -6.885 4.814 1.558 1.00 1.00 3 VAL A CA 3
ATOM 1214 C C . VAL A 1 3 ? -7.915 5.348 0.562 1.00 1.00 3 VAL A C 3
ATOM 1215 O O . VAL A 1 3 ? -8.693 6.244 0.889 1.00 1.00 3 VAL A O 3
ATOM 1228 N N . ILE A 1 4 ? -7.888 4.777 -0.633 1.00 1.00 4 ILE A N 3
ATOM 1229 C CA . ILE A 1 4 ? -8.811 5.185 -1.678 1.00 1.00 4 ILE A CA 3
ATOM 1230 C C . ILE A 1 4 ? -9.627 3.972 -2.134 1.00 1.00 4 ILE A C 3
ATOM 1231 O O . ILE A 1 4 ? -9.092 3.064 -2.768 1.00 1.00 4 ILE A O 3
ATOM 1246 N N . ASN A 1 5 ? -10.906 3.999 -1.794 1.00 1.00 5 ASN A N 3
ATOM 1247 C CA . ASN A 1 5 ? -11.801 2.914 -2.159 1.00 1.00 5 ASN A CA 3
ATOM 1248 C C . ASN A 1 5 ? -11.305 1.614 -1.523 1.00 1.00 5 ASN A C 3
ATOM 1249 O O . ASN A 1 5 ? -11.717 1.262 -0.419 1.00 1.00 5 ASN A O 3
ATOM 1259 N N . GLY A 1 6 ? -10.429 0.935 -2.248 1.00 1.00 6 GLY A N 3
ATOM 1260 C CA . GLY A 1 6 ? -9.873 -0.319 -1.769 1.00 1.00 6 GLY A CA 3
ATOM 1261 C C . GLY A 1 6 ? -8.345 -0.312 -1.859 1.00 1.00 6 GLY A C 3
ATOM 1262 O O . GLY A 1 6 ? -7.717 -1.369 -1.915 1.00 1.00 6 GLY A O 3
ATOM 1266 N N . VAL A 1 7 ? -7.791 0.891 -1.871 1.00 1.00 7 VAL A N 3
ATOM 1267 C CA . VAL A 1 7 ? -6.348 1.050 -1.954 1.00 1.00 7 VAL A CA 3
ATOM 1268 C C . VAL A 1 7 ? -5.820 1.572 -0.617 1.00 1.00 7 VAL A C 3
ATOM 1269 O O . VAL A 1 7 ? -6.428 2.446 -0.002 1.00 1.00 7 VAL A O 3
ATOM 1282 N N . LYS A 1 8 ? -4.692 1.011 -0.204 1.00 1.00 8 LYS A N 3
ATOM 1283 C CA . LYS A 1 8 ? -4.074 1.408 1.050 1.00 1.00 8 LYS A CA 3
ATOM 1284 C C . LYS A 1 8 ? -2.657 1.918 0.777 1.00 1.00 8 LYS A C 3
ATOM 1285 O O . LYS A 1 8 ? -1.774 1.142 0.416 1.00 1.00 8 LYS A O 3
ATOM 1299 N N . TYR A 1 9 ? -2.485 3.218 0.960 1.00 1.00 9 TYR A N 3
ATOM 1300 C CA . TYR A 1 9 ? -1.191 3.840 0.737 1.00 1.00 9 TYR A CA 3
ATOM 1301 C C . TYR A 1 9 ? -0.869 4.846 1.844 1.00 1.00 9 TYR A C 3
ATOM 1302 O O . TYR A 1 9 ? -1.753 5.557 2.318 1.00 1.00 9 TYR A O 3
ATOM 1319 N N . ALA A 1 10 ? 0.400 4.875 2.223 1.00 1.00 10 ALA A N 3
ATOM 1320 C CA . ALA A 1 10 ? 0.851 5.782 3.265 1.00 1.00 10 ALA A CA 3
ATOM 1321 C C . ALA A 1 10 ? 2.263 6.269 2.936 1.00 1.00 10 ALA A C 3
ATOM 1322 O O . ALA A 1 10 ? 2.935 5.700 2.077 1.00 1.00 10 ALA A O 3
ATOM 1329 N N . CYS A 1 11 ? 2.671 7.317 3.637 1.00 1.00 11 CYS A N 3
ATOM 1330 C CA . CYS A 1 11 ? 3.992 7.887 3.429 1.00 1.00 11 CYS A CA 3
ATOM 1331 C C . CYS A 1 11 ? 5.029 6.779 3.620 1.00 1.00 11 CYS A C 3
ATOM 1332 O O . CYS A 1 11 ? 4.744 5.759 4.247 1.00 1.00 11 CYS A O 3
ATOM 1338 N N . ASP A 1 12 ? 6.211 7.017 3.070 1.00 1.00 12 ASP A N 3
ATOM 1339 C CA . ASP A 1 12 ? 7.292 6.052 3.172 1.00 1.00 12 ASP A CA 3
ATOM 1340 C C . ASP A 1 12 ? 7.866 6.084 4.590 1.00 1.00 12 ASP A C 3
ATOM 1341 O O . ASP A 1 12 ? 8.645 5.209 4.969 1.00 1.00 12 ASP A O 3
ATOM 1350 N N . SER A 1 13 ? 7.462 7.103 5.335 1.00 1.00 13 SER A N 3
ATOM 1351 C CA . SER A 1 13 ? 7.927 7.261 6.702 1.00 1.00 13 SER A CA 3
ATOM 1352 C C . SER A 1 13 ? 6.869 6.746 7.679 1.00 1.00 13 SER A C 3
ATOM 1353 O O . SER A 1 13 ? 6.824 7.169 8.833 1.00 1.00 13 SER A O 3
ATOM 1360 N N . CYS A 1 14 ? 6.041 5.839 7.180 1.00 1.00 14 CYS A N 3
ATOM 1361 C CA . CYS A 1 14 ? 4.985 5.261 7.994 1.00 1.00 14 CYS A CA 3
ATOM 1362 C C . CYS A 1 14 ? 4.798 3.802 7.573 1.00 1.00 14 CYS A C 3
ATOM 1363 O O . CYS A 1 14 ? 4.877 2.898 8.403 1.00 1.00 14 CYS A O 3
ATOM 1369 N N . ILE A 1 15 ? 4.553 3.618 6.284 1.00 1.00 15 ILE A N 3
ATOM 1370 C CA . ILE A 1 15 ? 4.355 2.284 5.743 1.00 1.00 15 ILE A CA 3
ATOM 1371 C C . ILE A 1 15 ? 5.598 1.437 6.019 1.00 1.00 15 ILE A C 3
ATOM 1372 O O . ILE A 1 15 ? 5.517 0.211 6.080 1.00 1.00 15 ILE A O 3
ATOM 1387 N N . LYS A 1 16 ? 6.720 2.123 6.176 1.00 1.00 16 LYS A N 3
ATOM 1388 C CA . LYS A 1 16 ? 7.979 1.448 6.443 1.00 1.00 16 LYS A CA 3
ATOM 1389 C C . LYS A 1 16 ? 8.180 1.332 7.956 1.00 1.00 16 LYS A C 3
ATOM 1390 O O . LYS A 1 16 ? 8.975 0.516 8.420 1.00 1.00 16 LYS A O 3
ATOM 1404 N N . SER A 1 17 ? 7.445 2.161 8.682 1.00 1.00 17 SER A N 3
ATOM 1405 C CA . SER A 1 17 ? 7.532 2.162 10.134 1.00 1.00 17 SER A CA 3
ATOM 1406 C C . SER A 1 17 ? 6.352 1.393 10.729 1.00 1.00 17 SER A C 3
ATOM 1407 O O . SER A 1 17 ? 6.498 0.241 11.134 1.00 1.00 17 SER A O 3
ATOM 1414 N N . HIS A 1 18 ? 5.208 2.061 10.763 1.00 1.00 18 HIS A N 3
ATOM 1415 C CA . HIS A 1 18 ? 4.003 1.455 11.302 1.00 1.00 18 HIS A CA 3
ATOM 1416 C C . HIS A 1 18 ? 3.017 2.551 11.712 1.00 1.00 18 HIS A C 3
ATOM 1417 O O . HIS A 1 18 ? 1.810 2.315 11.772 1.00 1.00 18 HIS A O 3
ATOM 1430 N N . LYS A 1 19 ? 3.566 3.725 11.984 1.00 1.00 19 LYS A N 3
ATOM 1431 C CA . LYS A 1 19 ? 2.749 4.858 12.385 1.00 1.00 19 LYS A CA 3
ATOM 1432 C C . LYS A 1 19 ? 1.633 5.066 11.360 1.00 1.00 19 LYS A C 3
ATOM 1433 O O . LYS A 1 19 ? 0.631 5.719 11.651 1.00 1.00 19 LYS A O 3
ATOM 1447 N N . ALA A 1 20 ? 1.842 4.499 10.181 1.00 1.00 20 ALA A N 3
ATOM 1448 C CA . ALA A 1 20 ? 0.866 4.614 9.111 1.00 1.00 20 ALA A CA 3
ATOM 1449 C C . ALA A 1 20 ? -0.541 4.457 9.691 1.00 1.00 20 ALA A C 3
ATOM 1450 O O . ALA A 1 20 ? -1.502 5.004 9.153 1.00 1.00 20 ALA A O 3
ATOM 1457 N N . ALA A 1 21 ? -0.617 3.707 10.782 1.00 1.00 21 ALA A N 3
ATOM 1458 C CA . ALA A 1 21 ? -1.890 3.471 11.439 1.00 1.00 21 ALA A CA 3
ATOM 1459 C C . ALA A 1 21 ? -2.755 4.729 11.334 1.00 1.00 21 ALA A C 3
ATOM 1460 O O . ALA A 1 21 ? -3.974 4.639 11.198 1.00 1.00 21 ALA A O 3
ATOM 1467 N N . GLN A 1 22 ? -2.090 5.873 11.401 1.00 1.00 22 GLN A N 3
ATOM 1468 C CA . GLN A 1 22 ? -2.783 7.148 11.314 1.00 1.00 22 GLN A CA 3
ATOM 1469 C C . GLN A 1 22 ? -1.831 8.235 10.814 1.00 1.00 22 GLN A C 3
ATOM 1470 O O . GLN A 1 22 ? -1.852 9.360 11.311 1.00 1.00 22 GLN A O 3
ATOM 1482 N N . CYS A 1 23 ? -1.019 7.864 9.835 1.00 1.00 23 CYS A N 3
ATOM 1483 C CA . CYS A 1 23 ? -0.062 8.794 9.262 1.00 1.00 23 CYS A CA 3
ATOM 1484 C C . CYS A 1 23 ? -0.753 10.148 9.088 1.00 1.00 23 CYS A C 3
ATOM 1485 O O . CYS A 1 23 ? -1.969 10.210 8.916 1.00 1.00 23 CYS A O 3
ATOM 1491 N N . GLU A 1 24 ? 0.053 11.199 9.140 1.00 1.00 24 GLU A N 3
ATOM 1492 C CA . GLU A 1 24 ? -0.466 12.547 8.989 1.00 1.00 24 GLU A CA 3
ATOM 1493 C C . GLU A 1 24 ? 0.650 13.499 8.552 1.00 1.00 24 GLU A C 3
ATOM 1494 O O . GLU A 1 24 ? 0.581 14.700 8.808 1.00 1.00 24 GLU A O 3
ATOM 1505 N N . HIS A 1 25 ? 1.650 12.926 7.899 1.00 1.00 25 HIS A N 3
ATOM 1506 C CA . HIS A 1 25 ? 2.778 13.709 7.423 1.00 1.00 25 HIS A CA 3
ATOM 1507 C C . HIS A 1 25 ? 2.494 14.209 6.005 1.00 1.00 25 HIS A C 3
ATOM 1508 O O . HIS A 1 25 ? 1.418 13.967 5.462 1.00 1.00 25 HIS A O 3
ATOM 1521 N N . ASN A 1 26 ? 3.479 14.898 5.447 1.00 1.00 26 ASN A N 3
ATOM 1522 C CA . ASN A 1 26 ? 3.349 15.433 4.103 1.00 1.00 26 ASN A CA 3
ATOM 1523 C C . ASN A 1 26 ? 4.560 15.010 3.270 1.00 1.00 26 ASN A C 3
ATOM 1524 O O . ASN A 1 26 ? 4.425 14.247 2.314 1.00 1.00 26 ASN A O 3
ATOM 1534 N N . ASP A 1 27 ? 5.717 15.521 3.663 1.00 1.00 27 ASP A N 3
ATOM 1535 C CA . ASP A 1 27 ? 6.951 15.205 2.965 1.00 1.00 27 ASP A CA 3
ATOM 1536 C C . ASP A 1 27 ? 7.071 13.688 2.810 1.00 1.00 27 ASP A C 3
ATOM 1537 O O . ASP A 1 27 ? 6.202 12.943 3.263 1.00 1.00 27 ASP A O 3
ATOM 1546 N N . ARG A 1 28 ? 8.155 13.273 2.171 1.00 1.00 28 ARG A N 3
ATOM 1547 C CA . ARG A 1 28 ? 8.399 11.858 1.951 1.00 1.00 28 ARG A CA 3
ATOM 1548 C C . ARG A 1 28 ? 7.489 11.328 0.840 1.00 1.00 28 ARG A C 3
ATOM 1549 O O . ARG A 1 28 ? 6.397 11.850 0.626 1.00 1.00 28 ARG A O 3
ATOM 1565 N N . PRO A 1 29 ? 7.988 10.270 0.145 1.00 1.00 29 PRO A N 3
ATOM 1566 C CA . PRO A 1 29 ? 7.233 9.665 -0.938 1.00 1.00 29 PRO A CA 3
ATOM 1567 C C . PRO A 1 29 ? 6.085 8.811 -0.396 1.00 1.00 29 PRO A C 3
ATOM 1568 O O . PRO A 1 29 ? 6.254 8.086 0.583 1.00 1.00 29 PRO A O 3
ATOM 1576 N N . LEU A 1 30 ? 4.941 8.927 -1.056 1.00 1.00 30 LEU A N 3
ATOM 1577 C CA . LEU A 1 30 ? 3.765 8.175 -0.652 1.00 1.00 30 LEU A CA 3
ATOM 1578 C C . LEU A 1 30 ? 3.782 6.805 -1.333 1.00 1.00 30 LEU A C 3
ATOM 1579 O O . LEU A 1 30 ? 3.827 6.718 -2.560 1.00 1.00 30 LEU A O 3
ATOM 1594 N N . LYS A 1 31 ? 3.747 5.768 -0.508 1.00 1.00 31 LYS A N 3
ATOM 1595 C CA . LYS A 1 31 ? 3.758 4.407 -1.016 1.00 1.00 31 LYS A CA 3
ATOM 1596 C C . LYS A 1 31 ? 2.335 3.846 -0.988 1.00 1.00 31 LYS A C 3
ATOM 1597 O O . LYS A 1 31 ? 1.533 4.219 -0.133 1.00 1.00 31 LYS A O 3
ATOM 1611 N N . ILE A 1 32 ? 2.064 2.959 -1.935 1.00 1.00 32 ILE A N 3
ATOM 1612 C CA . ILE A 1 32 ? 0.752 2.343 -2.030 1.00 1.00 32 ILE A CA 3
ATOM 1613 C C . ILE A 1 32 ? 0.893 0.828 -1.876 1.00 1.00 32 ILE A C 3
ATOM 1614 O O . ILE A 1 32 ? 1.981 0.281 -2.050 1.00 1.00 32 ILE A O 3
ATOM 1629 N N . LEU A 1 33 ? -0.223 0.192 -1.552 1.00 1.00 33 LEU A N 3
ATOM 1630 C CA . LEU A 1 33 ? -0.238 -1.250 -1.373 1.00 1.00 33 LEU A CA 3
ATOM 1631 C C . LEU A 1 33 ? -1.655 -1.700 -1.009 1.00 1.00 33 LEU A C 3
ATOM 1632 O O . LEU A 1 33 ? -2.566 -0.879 -0.915 1.00 1.00 33 LEU A O 3
ATOM 1647 N N . LYS A 1 34 ? -1.796 -3.002 -0.815 1.00 1.00 34 LYS A N 3
ATOM 1648 C CA . LYS A 1 34 ? -3.087 -3.572 -0.464 1.00 1.00 34 LYS A CA 3
ATOM 1649 C C . LYS A 1 34 ? -2.908 -4.552 0.697 1.00 1.00 34 LYS A C 3
ATOM 1650 O O . LYS A 1 34 ? -1.797 -5.004 0.967 1.00 1.00 34 LYS A O 3
ATOM 1664 N N . PRO A 1 35 ? -4.049 -4.857 1.371 1.00 1.00 35 PRO A N 3
ATOM 1665 C CA . PRO A 1 35 ? -4.029 -5.776 2.498 1.00 1.00 35 PRO A CA 3
ATOM 1666 C C . PRO A 1 35 ? -3.880 -7.223 2.023 1.00 1.00 35 PRO A C 3
ATOM 1667 O O . PRO A 1 35 ? -4.708 -8.073 2.344 1.00 1.00 35 PRO A O 3
ATOM 1675 N N . ARG A 1 36 ? -2.818 -7.457 1.266 1.00 1.00 36 ARG A N 3
ATOM 1676 C CA . ARG A 1 36 ? -2.550 -8.786 0.744 1.00 1.00 36 ARG A CA 3
ATOM 1677 C C . ARG A 1 36 ? -1.050 -9.085 0.798 1.00 1.00 36 ARG A C 3
ATOM 1678 O O . ARG A 1 36 ? -0.347 -8.932 -0.199 1.00 1.00 36 ARG A O 3
ATOM 1694 N N . GLY A 1 37 ? -0.605 -9.504 1.974 1.00 1.00 37 GLY A N 3
ATOM 1695 C CA . GLY A 1 37 ? 0.799 -9.826 2.171 1.00 1.00 37 GLY A CA 3
ATOM 1696 C C . GLY A 1 37 ? 0.979 -11.306 2.515 1.00 1.00 37 GLY A C 3
ATOM 1697 O O . GLY A 1 37 ? 1.981 -11.915 2.144 1.00 1.00 37 GLY A O 3
ATOM 1701 N N . ARG A 1 38 ? -0.007 -11.841 3.220 1.00 1.00 38 ARG A N 3
ATOM 1702 C CA . ARG A 1 38 ? 0.031 -13.238 3.618 1.00 1.00 38 ARG A CA 3
ATOM 1703 C C . ARG A 1 38 ? -0.024 -14.142 2.386 1.00 1.00 38 ARG A C 3
ATOM 1704 O O . ARG A 1 38 ? 0.827 -15.014 2.212 1.00 1.00 38 ARG A O 3
ATOM 1720 N N . PRO A 1 39 ? -1.060 -13.899 1.539 1.00 1.00 39 PRO A N 3
ATOM 1721 C CA . PRO A 1 39 ? -1.237 -14.682 0.327 1.00 1.00 39 PRO A CA 3
ATOM 1722 C C . PRO A 1 39 ? -0.223 -14.273 -0.742 1.00 1.00 39 PRO A C 3
ATOM 1723 O O . PRO A 1 39 ? 0.282 -13.151 -0.728 1.00 1.00 39 PRO A O 3
ATOM 1731 N N . PRO A 1 40 ? 0.054 -15.230 -1.667 1.00 1.00 40 PRO A N 3
ATOM 1732 C CA . PRO A 1 40 ? 1.000 -14.982 -2.742 1.00 1.00 40 PRO A CA 3
ATOM 1733 C C . PRO A 1 40 ? 0.387 -14.076 -3.812 1.00 1.00 40 PRO A C 3
ATOM 1734 O O . PRO A 1 40 ? -0.615 -13.407 -3.565 1.00 1.00 40 PRO A O 3
ATOM 1742 N N . THR A 1 41 ? 1.016 -14.082 -4.979 1.00 1.00 41 THR A N 3
ATOM 1743 C CA . THR A 1 41 ? 0.546 -13.268 -6.087 1.00 1.00 41 THR A CA 3
ATOM 1744 C C . THR A 1 41 ? -0.979 -13.339 -6.191 1.00 1.00 41 THR A C 3
ATOM 1745 O O . THR A 1 41 ? -1.686 -12.568 -5.543 1.00 1.00 41 THR A O 3
ATOM 1756 N N . THR A 1 42 ? -1.442 -14.272 -7.010 1.00 1.00 42 THR A N 3
ATOM 1757 C CA . THR A 1 42 ? -2.870 -14.452 -7.208 1.00 1.00 42 THR A CA 3
ATOM 1758 C C . THR A 1 42 ? -3.576 -13.096 -7.272 1.00 1.00 42 THR A C 3
ATOM 1759 O O . THR A 1 42 ? -4.425 -12.876 -8.134 1.00 1.00 42 THR A O 3
ATOM 1771 N N . MET A 1 1 ? -1.654 8.262 6.498 1.00 1.00 1 MET A N 4
ATOM 1772 C CA . MET A 1 1 ? -2.133 7.209 5.620 1.00 1.00 1 MET A CA 4
ATOM 1773 C C . MET A 1 1 ? -3.434 7.619 4.927 1.00 1.00 1 MET A C 4
ATOM 1774 O O . MET A 1 1 ? -4.227 8.375 5.488 1.00 1.00 1 MET A O 4
ATOM 1786 N N . VAL A 1 2 ? -3.614 7.103 3.721 1.00 1.00 2 VAL A N 4
ATOM 1787 C CA . VAL A 1 2 ? -4.805 7.408 2.947 1.00 1.00 2 VAL A CA 4
ATOM 1788 C C . VAL A 1 2 ? -5.330 6.125 2.301 1.00 1.00 2 VAL A C 4
ATOM 1789 O O . VAL A 1 2 ? -4.580 5.167 2.114 1.00 1.00 2 VAL A O 4
ATOM 1802 N N . VAL A 1 3 ? -6.615 6.145 1.978 1.00 1.00 3 VAL A N 4
ATOM 1803 C CA . VAL A 1 3 ? -7.249 4.995 1.358 1.00 1.00 3 VAL A CA 4
ATOM 1804 C C . VAL A 1 3 ? -8.253 5.475 0.307 1.00 1.00 3 VAL A C 4
ATOM 1805 O O . VAL A 1 3 ? -8.946 6.469 0.515 1.00 1.00 3 VAL A O 4
ATOM 1818 N N . ILE A 1 4 ? -8.297 4.748 -0.798 1.00 1.00 4 ILE A N 4
ATOM 1819 C CA . ILE A 1 4 ? -9.204 5.087 -1.882 1.00 1.00 4 ILE A CA 4
ATOM 1820 C C . ILE A 1 4 ? -9.879 3.814 -2.395 1.00 1.00 4 ILE A C 4
ATOM 1821 O O . ILE A 1 4 ? -9.203 2.861 -2.782 1.00 1.00 4 ILE A O 4
ATOM 1836 N N . ASN A 1 5 ? -11.204 3.838 -2.382 1.00 1.00 5 ASN A N 4
ATOM 1837 C CA . ASN A 1 5 ? -11.978 2.697 -2.840 1.00 1.00 5 ASN A CA 4
ATOM 1838 C C . ASN A 1 5 ? -11.645 1.479 -1.975 1.00 1.00 5 ASN A C 4
ATOM 1839 O O . ASN A 1 5 ? -12.302 1.232 -0.965 1.00 1.00 5 ASN A O 4
ATOM 1849 N N . GLY A 1 6 ? -10.625 0.749 -2.403 1.00 1.00 6 GLY A N 4
ATOM 1850 C CA . GLY A 1 6 ? -10.197 -0.436 -1.680 1.00 1.00 6 GLY A CA 4
ATOM 1851 C C . GLY A 1 6 ? -8.671 -0.531 -1.637 1.00 1.00 6 GLY A C 4
ATOM 1852 O O . GLY A 1 6 ? -8.117 -1.621 -1.507 1.00 1.00 6 GLY A O 4
ATOM 1856 N N . VAL A 1 7 ? -8.035 0.626 -1.748 1.00 1.00 7 VAL A N 4
ATOM 1857 C CA . VAL A 1 7 ? -6.583 0.688 -1.723 1.00 1.00 7 VAL A CA 4
ATOM 1858 C C . VAL A 1 7 ? -6.133 1.516 -0.519 1.00 1.00 7 VAL A C 4
ATOM 1859 O O . VAL A 1 7 ? -6.871 2.377 -0.043 1.00 1.00 7 VAL A O 4
ATOM 1872 N N . LYS A 1 8 ? -4.923 1.229 -0.061 1.00 1.00 8 LYS A N 4
ATOM 1873 C CA . LYS A 1 8 ? -4.365 1.937 1.078 1.00 1.00 8 LYS A CA 4
ATOM 1874 C C . LYS A 1 8 ? -2.975 2.464 0.715 1.00 1.00 8 LYS A C 4
ATOM 1875 O O . LYS A 1 8 ? -2.276 1.869 -0.103 1.00 1.00 8 LYS A O 4
ATOM 1889 N N . TYR A 1 9 ? -2.616 3.575 1.342 1.00 1.00 9 TYR A N 4
ATOM 1890 C CA . TYR A 1 9 ? -1.323 4.189 1.094 1.00 1.00 9 TYR A CA 4
ATOM 1891 C C . TYR A 1 9 ? -0.804 4.895 2.348 1.00 1.00 9 TYR A C 4
ATOM 1892 O O . TYR A 1 9 ? -1.527 5.034 3.332 1.00 1.00 9 TYR A O 4
ATOM 1909 N N . ALA A 1 10 ? 0.447 5.325 2.270 1.00 1.00 10 ALA A N 4
ATOM 1910 C CA . ALA A 1 10 ? 1.073 6.015 3.387 1.00 1.00 10 ALA A CA 4
ATOM 1911 C C . ALA A 1 10 ? 2.499 6.410 3.000 1.00 1.00 10 ALA A C 4
ATOM 1912 O O . ALA A 1 10 ? 3.031 5.935 1.999 1.00 1.00 10 ALA A O 4
ATOM 1919 N N . CYS A 1 11 ? 3.079 7.278 3.818 1.00 1.00 11 CYS A N 4
ATOM 1920 C CA . CYS A 1 11 ? 4.435 7.742 3.575 1.00 1.00 11 CYS A CA 4
ATOM 1921 C C . CYS A 1 11 ? 5.392 6.568 3.791 1.00 1.00 11 CYS A C 4
ATOM 1922 O O . CYS A 1 11 ? 5.067 5.622 4.507 1.00 1.00 11 CYS A O 4
ATOM 1928 N N . ASP A 1 12 ? 6.552 6.669 3.160 1.00 1.00 12 ASP A N 4
ATOM 1929 C CA . ASP A 1 12 ? 7.559 5.627 3.273 1.00 1.00 12 ASP A CA 4
ATOM 1930 C C . ASP A 1 12 ? 8.119 5.619 4.697 1.00 1.00 12 ASP A C 4
ATOM 1931 O O . ASP A 1 12 ? 8.804 4.677 5.093 1.00 1.00 12 ASP A O 4
ATOM 1940 N N . SER A 1 13 ? 7.809 6.680 5.427 1.00 1.00 13 SER A N 4
ATOM 1941 C CA . SER A 1 13 ? 8.272 6.807 6.798 1.00 1.00 13 SER A CA 4
ATOM 1942 C C . SER A 1 13 ? 7.173 6.366 7.766 1.00 1.00 13 SER A C 4
ATOM 1943 O O . SER A 1 13 ? 7.166 6.769 8.928 1.00 1.00 13 SER A O 4
ATOM 1950 N N . CYS A 1 14 ? 6.272 5.541 7.251 1.00 1.00 14 CYS A N 4
ATOM 1951 C CA . CYS A 1 14 ? 5.171 5.041 8.055 1.00 1.00 14 CYS A CA 4
ATOM 1952 C C . CYS A 1 14 ? 4.915 3.584 7.665 1.00 1.00 14 CYS A C 4
ATOM 1953 O O . CYS A 1 14 ? 4.981 2.691 8.508 1.00 1.00 14 CYS A O 4
ATOM 1959 N N . ILE A 1 15 ? 4.629 3.389 6.386 1.00 1.00 15 ILE A N 4
ATOM 1960 C CA . ILE A 1 15 ? 4.363 2.056 5.874 1.00 1.00 15 ILE A CA 4
ATOM 1961 C C . ILE A 1 15 ? 5.561 1.151 6.168 1.00 1.00 15 ILE A C 4
ATOM 1962 O O . ILE A 1 15 ? 5.415 -0.065 6.269 1.00 1.00 15 ILE A O 4
ATOM 1977 N N . LYS A 1 16 ? 6.718 1.782 6.300 1.00 1.00 16 LYS A N 4
ATOM 1978 C CA . LYS A 1 16 ? 7.942 1.050 6.582 1.00 1.00 16 LYS A CA 4
ATOM 1979 C C . LYS A 1 16 ? 8.212 1.078 8.088 1.00 1.00 16 LYS A C 4
ATOM 1980 O O . LYS A 1 16 ? 8.963 0.251 8.602 1.00 1.00 16 LYS A O 4
ATOM 1994 N N . SER A 1 17 ? 7.585 2.037 8.752 1.00 1.00 17 SER A N 4
ATOM 1995 C CA . SER A 1 17 ? 7.748 2.183 10.188 1.00 1.00 17 SER A CA 4
ATOM 1996 C C . SER A 1 17 ? 6.609 1.470 10.920 1.00 1.00 17 SER A C 4
ATOM 1997 O O . SER A 1 17 ? 6.805 0.392 11.479 1.00 1.00 17 SER A O 4
ATOM 2004 N N . HIS A 1 18 ? 5.444 2.101 10.892 1.00 1.00 18 HIS A N 4
ATOM 2005 C CA . HIS A 1 18 ? 4.274 1.540 11.546 1.00 1.00 18 HIS A CA 4
ATOM 2006 C C . HIS A 1 18 ? 3.251 2.646 11.805 1.00 1.00 18 HIS A C 4
ATOM 2007 O O . HIS A 1 18 ? 2.053 2.380 11.903 1.00 1.00 18 HIS A O 4
ATOM 2020 N N . LYS A 1 19 ? 3.759 3.866 11.908 1.00 1.00 19 LYS A N 4
ATOM 2021 C CA . LYS A 1 19 ? 2.904 5.015 12.153 1.00 1.00 19 LYS A CA 4
ATOM 2022 C C . LYS A 1 19 ? 1.776 5.037 11.119 1.00 1.00 19 LYS A C 4
ATOM 2023 O O . LYS A 1 19 ? 0.743 5.667 11.335 1.00 1.00 19 LYS A O 4
ATOM 2037 N N . ALA A 1 20 ? 2.015 4.342 10.016 1.00 1.00 20 ALA A N 4
ATOM 2038 C CA . ALA A 1 20 ? 1.034 4.273 8.947 1.00 1.00 20 ALA A CA 4
ATOM 2039 C C . ALA A 1 20 ? -0.365 4.135 9.553 1.00 1.00 20 ALA A C 4
ATOM 2040 O O . ALA A 1 20 ? -1.334 4.667 9.015 1.00 1.00 20 ALA A O 4
ATOM 2047 N N . ALA A 1 21 ? -0.425 3.416 10.665 1.00 1.00 21 ALA A N 4
ATOM 2048 C CA . ALA A 1 21 ? -1.689 3.202 11.350 1.00 1.00 21 ALA A CA 4
ATOM 2049 C C . ALA A 1 21 ? -2.541 4.467 11.246 1.00 1.00 21 ALA A C 4
ATOM 2050 O O . ALA A 1 21 ? -3.713 4.403 10.877 1.00 1.00 21 ALA A O 4
ATOM 2057 N N . GLN A 1 22 ? -1.921 5.590 11.579 1.00 1.00 22 GLN A N 4
ATOM 2058 C CA . GLN A 1 22 ? -2.608 6.868 11.528 1.00 1.00 22 GLN A CA 4
ATOM 2059 C C . GLN A 1 22 ? -1.703 7.933 10.905 1.00 1.00 22 GLN A C 4
ATOM 2060 O O . GLN A 1 22 ? -1.722 9.091 11.322 1.00 1.00 22 GLN A O 4
ATOM 2072 N N . CYS A 1 23 ? -0.933 7.505 9.916 1.00 1.00 23 CYS A N 4
ATOM 2073 C CA . CYS A 1 23 ? -0.022 8.407 9.232 1.00 1.00 23 CYS A CA 4
ATOM 2074 C C . CYS A 1 23 ? -0.804 9.654 8.816 1.00 1.00 23 CYS A C 4
ATOM 2075 O O . CYS A 1 23 ? -2.011 9.587 8.585 1.00 1.00 23 CYS A O 4
ATOM 2081 N N . GLU A 1 24 ? -0.085 10.764 8.733 1.00 1.00 24 GLU A N 4
ATOM 2082 C CA . GLU A 1 24 ? -0.697 12.025 8.349 1.00 1.00 24 GLU A CA 4
ATOM 2083 C C . GLU A 1 24 ? 0.380 13.056 8.008 1.00 1.00 24 GLU A C 4
ATOM 2084 O O . GLU A 1 24 ? 0.179 14.255 8.196 1.00 1.00 24 GLU A O 4
ATOM 2095 N N . HIS A 1 25 ? 1.501 12.551 7.513 1.00 1.00 25 HIS A N 4
ATOM 2096 C CA . HIS A 1 25 ? 2.611 13.414 7.144 1.00 1.00 25 HIS A CA 4
ATOM 2097 C C . HIS A 1 25 ? 2.382 13.972 5.738 1.00 1.00 25 HIS A C 4
ATOM 2098 O O . HIS A 1 25 ? 1.541 13.468 4.996 1.00 1.00 25 HIS A O 4
ATOM 2111 N N . ASN A 1 26 ? 3.147 15.004 5.415 1.00 1.00 26 ASN A N 4
ATOM 2112 C CA . ASN A 1 26 ? 3.039 15.636 4.110 1.00 1.00 26 ASN A CA 4
ATOM 2113 C C . ASN A 1 26 ? 4.267 15.278 3.271 1.00 1.00 26 ASN A C 4
ATOM 2114 O O . ASN A 1 26 ? 4.180 14.462 2.354 1.00 1.00 26 ASN A O 4
ATOM 2124 N N . ASP A 1 27 ? 5.382 15.904 3.616 1.00 1.00 27 ASP A N 4
ATOM 2125 C CA . ASP A 1 27 ? 6.627 15.661 2.905 1.00 1.00 27 ASP A CA 4
ATOM 2126 C C . ASP A 1 27 ? 6.890 14.155 2.847 1.00 1.00 27 ASP A C 4
ATOM 2127 O O . ASP A 1 27 ? 6.108 13.364 3.371 1.00 1.00 27 ASP A O 4
ATOM 2136 N N . ARG A 1 28 ? 7.995 13.805 2.205 1.00 1.00 28 ARG A N 4
ATOM 2137 C CA . ARG A 1 28 ? 8.371 12.408 2.072 1.00 1.00 28 ARG A CA 4
ATOM 2138 C C . ARG A 1 28 ? 7.565 11.744 0.954 1.00 1.00 28 ARG A C 4
ATOM 2139 O O . ARG A 1 28 ? 6.442 12.156 0.667 1.00 1.00 28 ARG A O 4
ATOM 2155 N N . PRO A 1 29 ? 8.185 10.703 0.338 1.00 1.00 29 PRO A N 4
ATOM 2156 C CA . PRO A 1 29 ? 7.535 9.979 -0.742 1.00 1.00 29 PRO A CA 4
ATOM 2157 C C . PRO A 1 29 ? 6.442 9.054 -0.203 1.00 1.00 29 PRO A C 4
ATOM 2158 O O . PRO A 1 29 ? 6.639 8.371 0.801 1.00 1.00 29 PRO A O 4
ATOM 2166 N N . LEU A 1 30 ? 5.312 9.063 -0.894 1.00 1.00 30 LEU A N 4
ATOM 2167 C CA . LEU A 1 30 ? 4.187 8.233 -0.498 1.00 1.00 30 LEU A CA 4
ATOM 2168 C C . LEU A 1 30 ? 4.280 6.881 -1.206 1.00 1.00 30 LEU A C 4
ATOM 2169 O O . LEU A 1 30 ? 4.948 6.758 -2.231 1.00 1.00 30 LEU A O 4
ATOM 2184 N N . LYS A 1 31 ? 3.600 5.899 -0.631 1.00 1.00 31 LYS A N 4
ATOM 2185 C CA . LYS A 1 31 ? 3.599 4.560 -1.196 1.00 1.00 31 LYS A CA 4
ATOM 2186 C C . LYS A 1 31 ? 2.186 3.979 -1.116 1.00 1.00 31 LYS A C 4
ATOM 2187 O O . LYS A 1 31 ? 1.338 4.496 -0.390 1.00 1.00 31 LYS A O 4
ATOM 2201 N N . ILE A 1 32 ? 1.975 2.912 -1.874 1.00 1.00 32 ILE A N 4
ATOM 2202 C CA . ILE A 1 32 ? 0.678 2.256 -1.898 1.00 1.00 32 ILE A CA 4
ATOM 2203 C C . ILE A 1 32 ? 0.811 0.853 -1.301 1.00 1.00 32 ILE A C 4
ATOM 2204 O O . ILE A 1 32 ? 1.921 0.365 -1.092 1.00 1.00 32 ILE A O 4
ATOM 2219 N N . LEU A 1 33 ? -0.337 0.244 -1.044 1.00 1.00 33 LEU A N 4
ATOM 2220 C CA . LEU A 1 33 ? -0.364 -1.093 -0.476 1.00 1.00 33 LEU A CA 4
ATOM 2221 C C . LEU A 1 33 ? -1.805 -1.460 -0.113 1.00 1.00 33 LEU A C 4
ATOM 2222 O O . LEU A 1 33 ? -2.713 -0.644 -0.263 1.00 1.00 33 LEU A O 4
ATOM 2237 N N . LYS A 1 34 ? -1.969 -2.689 0.355 1.00 1.00 34 LYS A N 4
ATOM 2238 C CA . LYS A 1 34 ? -3.283 -3.174 0.738 1.00 1.00 34 LYS A CA 4
ATOM 2239 C C . LYS A 1 34 ? -3.129 -4.281 1.783 1.00 1.00 34 LYS A C 4
ATOM 2240 O O . LYS A 1 34 ? -3.029 -5.457 1.436 1.00 1.00 34 LYS A O 4
ATOM 2254 N N . PRO A 1 35 ? -3.112 -3.855 3.074 1.00 1.00 35 PRO A N 4
ATOM 2255 C CA . PRO A 1 35 ? -2.971 -4.797 4.172 1.00 1.00 35 PRO A CA 4
ATOM 2256 C C . PRO A 1 35 ? -4.274 -5.565 4.405 1.00 1.00 35 PRO A C 4
ATOM 2257 O O . PRO A 1 35 ? -5.318 -4.964 4.652 1.00 1.00 35 PRO A O 4
ATOM 2265 N N . ARG A 1 36 ? -4.169 -6.883 4.320 1.00 1.00 36 ARG A N 4
ATOM 2266 C CA . ARG A 1 36 ? -5.326 -7.740 4.518 1.00 1.00 36 ARG A CA 4
ATOM 2267 C C . ARG A 1 36 ? -5.205 -8.497 5.842 1.00 1.00 36 ARG A C 4
ATOM 2268 O O . ARG A 1 36 ? -6.035 -9.348 6.152 1.00 1.00 36 ARG A O 4
ATOM 2284 N N . GLY A 1 37 ? -4.161 -8.159 6.586 1.00 1.00 37 GLY A N 4
ATOM 2285 C CA . GLY A 1 37 ? -3.920 -8.796 7.870 1.00 1.00 37 GLY A CA 4
ATOM 2286 C C . GLY A 1 37 ? -5.227 -8.987 8.641 1.00 1.00 37 GLY A C 4
ATOM 2287 O O . GLY A 1 37 ? -5.441 -10.030 9.258 1.00 1.00 37 GLY A O 4
ATOM 2291 N N . ARG A 1 38 ? -6.066 -7.964 8.582 1.00 1.00 38 ARG A N 4
ATOM 2292 C CA . ARG A 1 38 ? -7.347 -8.006 9.268 1.00 1.00 38 ARG A CA 4
ATOM 2293 C C . ARG A 1 38 ? -7.138 -8.016 10.784 1.00 1.00 38 ARG A C 4
ATOM 2294 O O . ARG A 1 38 ? -6.135 -8.536 11.272 1.00 1.00 38 ARG A O 4
ATOM 2310 N N . PRO A 1 39 ? -8.124 -7.419 11.505 1.00 1.00 39 PRO A N 4
ATOM 2311 C CA . PRO A 1 39 ? -8.057 -7.354 12.954 1.00 1.00 39 PRO A CA 4
ATOM 2312 C C . PRO A 1 39 ? -8.376 -8.714 13.579 1.00 1.00 39 PRO A C 4
ATOM 2313 O O . PRO A 1 39 ? -9.040 -9.544 12.961 1.00 1.00 39 PRO A O 4
ATOM 2321 N N . PRO A 1 40 ? -7.874 -8.903 14.829 1.00 1.00 40 PRO A N 4
ATOM 2322 C CA . PRO A 1 40 ? -8.099 -10.148 15.544 1.00 1.00 40 PRO A CA 4
ATOM 2323 C C . PRO A 1 40 ? -9.534 -10.228 16.070 1.00 1.00 40 PRO A C 4
ATOM 2324 O O . PRO A 1 40 ? -10.396 -9.457 15.650 1.00 1.00 40 PRO A O 4
ATOM 2332 N N . THR A 1 41 ? -9.746 -11.166 16.981 1.00 1.00 41 THR A N 4
ATOM 2333 C CA . THR A 1 41 ? -11.060 -11.357 17.568 1.00 1.00 41 THR A CA 4
ATOM 2334 C C . THR A 1 41 ? -10.954 -12.165 18.863 1.00 1.00 41 THR A C 4
ATOM 2335 O O . THR A 1 41 ? -10.947 -11.597 19.954 1.00 1.00 41 THR A O 4
ATOM 2346 N N . THR A 1 42 ? -10.877 -13.476 18.699 1.00 1.00 42 THR A N 4
ATOM 2347 C CA . THR A 1 42 ? -10.772 -14.369 19.842 1.00 1.00 42 THR A CA 4
ATOM 2348 C C . THR A 1 42 ? -9.806 -13.794 20.880 1.00 1.00 42 THR A C 4
ATOM 2349 O O . THR A 1 42 ? -9.093 -14.540 21.551 1.00 1.00 42 THR A O 4
ATOM 2361 N N . MET A 1 1 ? -2.188 7.137 6.853 1.00 1.00 1 MET A N 5
ATOM 2362 C CA . MET A 1 1 ? -2.426 6.368 5.644 1.00 1.00 1 MET A CA 5
ATOM 2363 C C . MET A 1 1 ? -3.625 6.919 4.869 1.00 1.00 1 MET A C 5
ATOM 2364 O O . MET A 1 1 ? -4.409 7.700 5.406 1.00 1.00 1 MET A O 5
ATOM 2376 N N . VAL A 1 2 ? -3.728 6.493 3.619 1.00 1.00 2 VAL A N 5
ATOM 2377 C CA . VAL A 1 2 ? -4.817 6.935 2.766 1.00 1.00 2 VAL A CA 5
ATOM 2378 C C . VAL A 1 2 ? -5.388 5.733 2.010 1.00 1.00 2 VAL A C 5
ATOM 2379 O O . VAL A 1 2 ? -4.789 5.261 1.044 1.00 1.00 2 VAL A O 5
ATOM 2392 N N . VAL A 1 3 ? -6.537 5.272 2.478 1.00 1.00 3 VAL A N 5
ATOM 2393 C CA . VAL A 1 3 ? -7.195 4.133 1.859 1.00 1.00 3 VAL A CA 5
ATOM 2394 C C . VAL A 1 3 ? -8.281 4.634 0.904 1.00 1.00 3 VAL A C 5
ATOM 2395 O O . VAL A 1 3 ? -9.005 5.577 1.222 1.00 1.00 3 VAL A O 5
ATOM 2408 N N . ILE A 1 4 ? -8.362 3.981 -0.246 1.00 1.00 4 ILE A N 5
ATOM 2409 C CA . ILE A 1 4 ? -9.347 4.349 -1.247 1.00 1.00 4 ILE A CA 5
ATOM 2410 C C . ILE A 1 4 ? -9.982 3.080 -1.822 1.00 1.00 4 ILE A C 5
ATOM 2411 O O . ILE A 1 4 ? -9.278 2.200 -2.315 1.00 1.00 4 ILE A O 5
ATOM 2426 N N . ASN A 1 5 ? -11.303 3.028 -1.739 1.00 1.00 5 ASN A N 5
ATOM 2427 C CA . ASN A 1 5 ? -12.040 1.881 -2.244 1.00 1.00 5 ASN A CA 5
ATOM 2428 C C . ASN A 1 5 ? -11.606 0.626 -1.484 1.00 1.00 5 ASN A C 5
ATOM 2429 O O . ASN A 1 5 ? -12.196 0.281 -0.463 1.00 1.00 5 ASN A O 5
ATOM 2439 N N . GLY A 1 6 ? -10.578 -0.021 -2.013 1.00 1.00 6 GLY A N 5
ATOM 2440 C CA . GLY A 1 6 ? -10.058 -1.230 -1.398 1.00 1.00 6 GLY A CA 5
ATOM 2441 C C . GLY A 1 6 ? -8.529 -1.222 -1.378 1.00 1.00 6 GLY A C 5
ATOM 2442 O O . GLY A 1 6 ? -7.900 -2.277 -1.310 1.00 1.00 6 GLY A O 5
ATOM 2446 N N . VAL A 1 7 ? -7.975 -0.021 -1.438 1.00 1.00 7 VAL A N 5
ATOM 2447 C CA . VAL A 1 7 ? -6.530 0.140 -1.428 1.00 1.00 7 VAL A CA 5
ATOM 2448 C C . VAL A 1 7 ? -6.119 0.928 -0.182 1.00 1.00 7 VAL A C 5
ATOM 2449 O O . VAL A 1 7 ? -6.925 1.659 0.389 1.00 1.00 7 VAL A O 5
ATOM 2462 N N . LYS A 1 8 ? -4.862 0.751 0.202 1.00 1.00 8 LYS A N 5
ATOM 2463 C CA . LYS A 1 8 ? -4.333 1.436 1.369 1.00 1.00 8 LYS A CA 5
ATOM 2464 C C . LYS A 1 8 ? -2.987 2.070 1.015 1.00 1.00 8 LYS A C 5
ATOM 2465 O O . LYS A 1 8 ? -2.089 1.392 0.516 1.00 1.00 8 LYS A O 5
ATOM 2479 N N . TYR A 1 9 ? -2.888 3.363 1.288 1.00 1.00 9 TYR A N 5
ATOM 2480 C CA . TYR A 1 9 ? -1.666 4.096 1.004 1.00 1.00 9 TYR A CA 5
ATOM 2481 C C . TYR A 1 9 ? -1.049 4.652 2.290 1.00 1.00 9 TYR A C 5
ATOM 2482 O O . TYR A 1 9 ? -1.603 4.475 3.374 1.00 1.00 9 TYR A O 5
ATOM 2499 N N . ALA A 1 10 ? 0.088 5.312 2.125 1.00 1.00 10 ALA A N 5
ATOM 2500 C CA . ALA A 1 10 ? 0.785 5.895 3.259 1.00 1.00 10 ALA A CA 5
ATOM 2501 C C . ALA A 1 10 ? 2.147 6.419 2.799 1.00 1.00 10 ALA A C 5
ATOM 2502 O O . ALA A 1 10 ? 2.600 6.102 1.701 1.00 1.00 10 ALA A O 5
ATOM 2509 N N . CYS A 1 11 ? 2.762 7.214 3.664 1.00 1.00 11 CYS A N 5
ATOM 2510 C CA . CYS A 1 11 ? 4.062 7.786 3.360 1.00 1.00 11 CYS A CA 5
ATOM 2511 C C . CYS A 1 11 ? 5.117 6.687 3.512 1.00 1.00 11 CYS A C 5
ATOM 2512 O O . CYS A 1 11 ? 4.897 5.703 4.217 1.00 1.00 11 CYS A O 5
ATOM 2518 N N . ASP A 1 12 ? 6.240 6.892 2.838 1.00 1.00 12 ASP A N 5
ATOM 2519 C CA . ASP A 1 12 ? 7.329 5.931 2.888 1.00 1.00 12 ASP A CA 5
ATOM 2520 C C . ASP A 1 12 ? 7.934 5.927 4.293 1.00 1.00 12 ASP A C 5
ATOM 2521 O O . ASP A 1 12 ? 8.727 5.048 4.628 1.00 1.00 12 ASP A O 5
ATOM 2530 N N . SER A 1 13 ? 7.538 6.918 5.077 1.00 1.00 13 SER A N 5
ATOM 2531 C CA . SER A 1 13 ? 8.031 7.040 6.438 1.00 1.00 13 SER A CA 5
ATOM 2532 C C . SER A 1 13 ? 6.954 6.592 7.428 1.00 1.00 13 SER A C 5
ATOM 2533 O O . SER A 1 13 ? 6.925 7.050 8.569 1.00 1.00 13 SER A O 5
ATOM 2540 N N . CYS A 1 14 ? 6.094 5.702 6.955 1.00 1.00 14 CYS A N 5
ATOM 2541 C CA . CYS A 1 14 ? 5.018 5.187 7.784 1.00 1.00 14 CYS A CA 5
ATOM 2542 C C . CYS A 1 14 ? 4.807 3.712 7.436 1.00 1.00 14 CYS A C 5
ATOM 2543 O O . CYS A 1 14 ? 4.770 2.860 8.323 1.00 1.00 14 CYS A O 5
ATOM 2549 N N . ILE A 1 15 ? 4.675 3.455 6.143 1.00 1.00 15 ILE A N 5
ATOM 2550 C CA . ILE A 1 15 ? 4.469 2.097 5.668 1.00 1.00 15 ILE A CA 5
ATOM 2551 C C . ILE A 1 15 ? 5.648 1.225 6.103 1.00 1.00 15 ILE A C 5
ATOM 2552 O O . ILE A 1 15 ? 5.488 0.025 6.325 1.00 1.00 15 ILE A O 5
ATOM 2567 N N . LYS A 1 16 ? 6.805 1.861 6.212 1.00 1.00 16 LYS A N 5
ATOM 2568 C CA . LYS A 1 16 ? 8.011 1.157 6.617 1.00 1.00 16 LYS A CA 5
ATOM 2569 C C . LYS A 1 16 ? 8.014 0.995 8.138 1.00 1.00 16 LYS A C 5
ATOM 2570 O O . LYS A 1 16 ? 8.738 0.157 8.674 1.00 1.00 16 LYS A O 5
ATOM 2584 N N . SER A 1 17 ? 7.197 1.808 8.790 1.00 1.00 17 SER A N 5
ATOM 2585 C CA . SER A 1 17 ? 7.098 1.765 10.239 1.00 1.00 17 SER A CA 5
ATOM 2586 C C . SER A 1 17 ? 5.807 1.056 10.654 1.00 1.00 17 SER A C 5
ATOM 2587 O O . SER A 1 17 ? 5.829 -0.122 11.008 1.00 1.00 17 SER A O 5
ATOM 2594 N N . HIS A 1 18 ? 4.714 1.803 10.597 1.00 1.00 18 HIS A N 5
ATOM 2595 C CA . HIS A 1 18 ? 3.417 1.261 10.962 1.00 1.00 18 HIS A CA 5
ATOM 2596 C C . HIS A 1 18 ? 2.468 2.403 11.329 1.00 1.00 18 HIS A C 5
ATOM 2597 O O . HIS A 1 18 ? 1.250 2.253 11.249 1.00 1.00 18 HIS A O 5
ATOM 2610 N N . LYS A 1 19 ? 3.062 3.520 11.724 1.00 1.00 19 LYS A N 5
ATOM 2611 C CA . LYS A 1 19 ? 2.284 4.687 12.103 1.00 1.00 19 LYS A CA 5
ATOM 2612 C C . LYS A 1 19 ? 1.309 5.033 10.975 1.00 1.00 19 LYS A C 5
ATOM 2613 O O . LYS A 1 19 ? 0.339 5.760 11.190 1.00 1.00 19 LYS A O 5
ATOM 2627 N N . ALA A 1 20 ? 1.598 4.496 9.799 1.00 1.00 20 ALA A N 5
ATOM 2628 C CA . ALA A 1 20 ? 0.759 4.738 8.639 1.00 1.00 20 ALA A CA 5
ATOM 2629 C C . ALA A 1 20 ? -0.712 4.679 9.057 1.00 1.00 20 ALA A C 5
ATOM 2630 O O . ALA A 1 20 ? -1.562 5.318 8.440 1.00 1.00 20 ALA A O 5
ATOM 2637 N N . ALA A 1 21 ? -0.966 3.905 10.102 1.00 1.00 21 ALA A N 5
ATOM 2638 C CA . ALA A 1 21 ? -2.319 3.754 10.610 1.00 1.00 21 ALA A CA 5
ATOM 2639 C C . ALA A 1 21 ? -3.061 5.085 10.475 1.00 1.00 21 ALA A C 5
ATOM 2640 O O . ALA A 1 21 ? -4.266 5.105 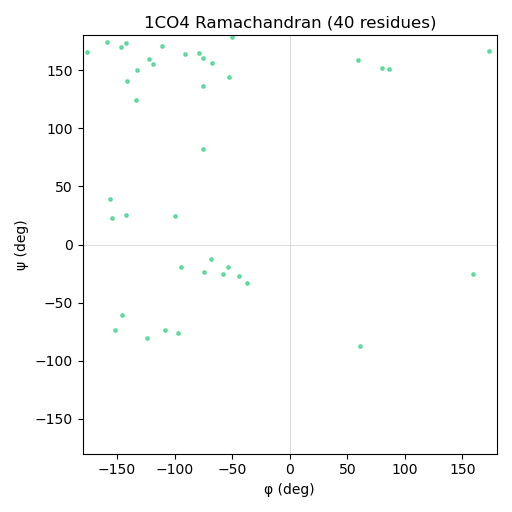10.224 1.00 1.00 21 ALA A O 5
ATOM 2647 N N . GLN A 1 22 ? -2.312 6.164 10.647 1.00 1.00 22 GLN A N 5
ATOM 2648 C CA . GLN A 1 22 ? -2.885 7.496 10.547 1.00 1.00 22 GLN A CA 5
ATOM 2649 C C . GLN A 1 22 ? -1.807 8.509 10.155 1.00 1.00 22 GLN A C 5
ATOM 2650 O O . GLN A 1 22 ? -1.724 9.589 10.737 1.00 1.00 22 GLN A O 5
ATOM 2662 N N . CYS A 1 23 ? -1.009 8.123 9.169 1.00 1.00 23 CYS A N 5
ATOM 2663 C CA . CYS A 1 23 ? 0.059 8.985 8.691 1.00 1.00 23 CYS A CA 5
ATOM 2664 C C . CYS A 1 23 ? -0.511 10.389 8.483 1.00 1.00 23 CYS A C 5
ATOM 2665 O O . CYS A 1 23 ? -1.702 10.544 8.216 1.00 1.00 23 CYS A O 5
ATOM 2671 N N . GLU A 1 24 ? 0.364 11.374 8.611 1.00 1.00 24 GLU A N 5
ATOM 2672 C CA . GLU A 1 24 ? -0.039 12.760 8.439 1.00 1.00 24 GLU A CA 5
ATOM 2673 C C . GLU A 1 24 ? 1.192 13.669 8.406 1.00 1.00 24 GLU A C 5
ATOM 2674 O O . GLU A 1 24 ? 1.133 14.815 8.851 1.00 1.00 24 GLU A O 5
ATOM 2685 N N . HIS A 1 25 ? 2.276 13.125 7.875 1.00 1.00 25 HIS A N 5
ATOM 2686 C CA . HIS A 1 25 ? 3.518 13.873 7.777 1.00 1.00 25 HIS A CA 5
ATOM 2687 C C . HIS A 1 25 ? 3.517 14.705 6.493 1.00 1.00 25 HIS A C 5
ATOM 2688 O O . HIS A 1 25 ? 2.536 14.705 5.750 1.00 1.00 25 HIS A O 5
ATOM 2701 N N . ASN A 1 26 ? 4.626 15.395 6.272 1.00 1.00 26 ASN A N 5
ATOM 2702 C CA . ASN A 1 26 ? 4.765 16.231 5.092 1.00 1.00 26 ASN A CA 5
ATOM 2703 C C . ASN A 1 26 ? 5.830 15.631 4.171 1.00 1.00 26 ASN A C 5
ATOM 2704 O O . ASN A 1 26 ? 5.506 15.043 3.141 1.00 1.00 26 ASN A O 5
ATOM 2714 N N . ASP A 1 27 ? 7.081 15.801 4.576 1.00 1.00 27 ASP A N 5
ATOM 2715 C CA . ASP A 1 27 ? 8.195 15.284 3.801 1.00 1.00 27 ASP A CA 5
ATOM 2716 C C . ASP A 1 27 ? 7.947 13.810 3.479 1.00 1.00 27 ASP A C 5
ATOM 2717 O O . ASP A 1 27 ? 6.925 13.248 3.872 1.00 1.00 27 ASP A O 5
ATOM 2726 N N . ARG A 1 28 ? 8.898 13.224 2.767 1.00 1.00 28 ARG A N 5
ATOM 2727 C CA . ARG A 1 28 ? 8.794 11.825 2.387 1.00 1.00 28 ARG A CA 5
ATOM 2728 C C . ARG A 1 28 ? 7.702 11.640 1.332 1.00 1.00 28 ARG A C 5
ATOM 2729 O O . ARG A 1 28 ? 6.616 12.206 1.452 1.00 1.00 28 ARG A O 5
ATOM 2745 N N . PRO A 1 29 ? 8.036 10.826 0.295 1.00 1.00 29 PRO A N 5
ATOM 2746 C CA . PRO A 1 29 ? 7.096 10.560 -0.781 1.00 1.00 29 PRO A CA 5
ATOM 2747 C C . PRO A 1 29 ? 6.003 9.591 -0.327 1.00 1.00 29 PRO A C 5
ATOM 2748 O O . PRO A 1 29 ? 6.242 8.735 0.523 1.00 1.00 29 PRO A O 5
ATOM 2756 N N . LEU A 1 30 ? 4.827 9.758 -0.914 1.00 1.00 30 LEU A N 5
ATOM 2757 C CA . LEU A 1 30 ? 3.697 8.909 -0.580 1.00 1.00 30 LEU A CA 5
ATOM 2758 C C . LEU A 1 30 ? 3.746 7.641 -1.436 1.00 1.00 30 LEU A C 5
ATOM 2759 O O . LEU A 1 30 ? 3.889 7.716 -2.655 1.00 1.00 30 LEU A O 5
ATOM 2774 N N . LYS A 1 31 ? 3.626 6.506 -0.764 1.00 1.00 31 LYS A N 5
ATOM 2775 C CA . LYS A 1 31 ? 3.655 5.224 -1.447 1.00 1.00 31 LYS A CA 5
ATOM 2776 C C . LYS A 1 31 ? 2.288 4.552 -1.319 1.00 1.00 31 LYS A C 5
ATOM 2777 O O . LYS A 1 31 ? 1.449 4.987 -0.531 1.00 1.00 31 LYS A O 5
ATOM 2791 N N . ILE A 1 32 ? 2.104 3.503 -2.108 1.00 1.00 32 ILE A N 5
ATOM 2792 C CA . ILE A 1 32 ? 0.851 2.766 -2.094 1.00 1.00 32 ILE A CA 5
ATOM 2793 C C . ILE A 1 32 ? 1.067 1.415 -1.410 1.00 1.00 32 ILE A C 5
ATOM 2794 O O . ILE A 1 32 ? 2.202 0.968 -1.256 1.00 1.00 32 ILE A O 5
ATOM 2809 N N . LEU A 1 33 ? -0.041 0.803 -1.018 1.00 1.00 33 LEU A N 5
ATOM 2810 C CA . LEU A 1 33 ? 0.014 -0.489 -0.355 1.00 1.00 33 LEU A CA 5
ATOM 2811 C C . LEU A 1 33 ? -1.261 -1.275 -0.672 1.00 1.00 33 LEU A C 5
ATOM 2812 O O . LEU A 1 33 ? -2.363 -0.731 -0.600 1.00 1.00 33 LEU A O 5
ATOM 2827 N N . LYS A 1 34 ? -1.068 -2.539 -1.015 1.00 1.00 34 LYS A N 5
ATOM 2828 C CA . LYS A 1 34 ? -2.188 -3.404 -1.343 1.00 1.00 34 LYS A CA 5
ATOM 2829 C C . LYS A 1 34 ? -1.658 -4.751 -1.839 1.00 1.00 34 LYS A C 5
ATOM 2830 O O . LYS A 1 34 ? -1.995 -5.797 -1.285 1.00 1.00 34 LYS A O 5
ATOM 2844 N N . PRO A 1 35 ? -0.816 -4.681 -2.905 1.00 1.00 35 PRO A N 5
ATOM 2845 C CA . PRO A 1 35 ? -0.236 -5.883 -3.482 1.00 1.00 35 PRO A CA 5
ATOM 2846 C C . PRO A 1 35 ? 0.881 -6.433 -2.592 1.00 1.00 35 PRO A C 5
ATOM 2847 O O . PRO A 1 35 ? 2.014 -6.596 -3.041 1.00 1.00 35 PRO A O 5
ATOM 2855 N N . ARG A 1 36 ? 0.520 -6.707 -1.346 1.00 1.00 36 ARG A N 5
ATOM 2856 C CA . ARG A 1 36 ? 1.477 -7.236 -0.390 1.00 1.00 36 ARG A CA 5
ATOM 2857 C C . ARG A 1 36 ? 2.801 -6.475 -0.485 1.00 1.00 36 ARG A C 5
ATOM 2858 O O . ARG A 1 36 ? 2.873 -5.428 -1.127 1.00 1.00 36 ARG A O 5
ATOM 2874 N N . GLY A 1 37 ? 3.814 -7.030 0.162 1.00 1.00 37 GLY A N 5
ATOM 2875 C CA . GLY A 1 37 ? 5.131 -6.417 0.157 1.00 1.00 37 GLY A CA 5
ATOM 2876 C C . GLY A 1 37 ? 5.893 -6.763 -1.124 1.00 1.00 37 GLY A C 5
ATOM 2877 O O . GLY A 1 37 ? 5.287 -7.102 -2.138 1.00 1.00 37 GLY A O 5
ATOM 2881 N N . ARG A 1 38 ? 7.212 -6.665 -1.035 1.00 1.00 38 ARG A N 5
ATOM 2882 C CA . ARG A 1 38 ? 8.062 -6.963 -2.175 1.00 1.00 38 ARG A CA 5
ATOM 2883 C C . ARG A 1 38 ? 9.032 -8.095 -1.830 1.00 1.00 38 ARG A C 5
ATOM 2884 O O . ARG A 1 38 ? 10.097 -7.855 -1.264 1.00 1.00 38 ARG A O 5
ATOM 2900 N N . PRO A 1 39 ? 8.619 -9.338 -2.196 1.00 1.00 39 PRO A N 5
ATOM 2901 C CA . PRO A 1 39 ? 9.439 -10.508 -1.933 1.00 1.00 39 PRO A CA 5
ATOM 2902 C C . PRO A 1 39 ? 10.620 -10.578 -2.901 1.00 1.00 39 PRO A C 5
ATOM 2903 O O . PRO A 1 39 ? 10.560 -10.030 -4.001 1.00 1.00 39 PRO A O 5
ATOM 2911 N N . PRO A 1 40 ? 11.695 -11.276 -2.446 1.00 1.00 40 PRO A N 5
ATOM 2912 C CA . PRO A 1 40 ? 12.891 -11.425 -3.261 1.00 1.00 40 PRO A CA 5
ATOM 2913 C C . PRO A 1 40 ? 12.664 -12.439 -4.384 1.00 1.00 40 PRO A C 5
ATOM 2914 O O . PRO A 1 40 ? 11.901 -13.390 -4.224 1.00 1.00 40 PRO A O 5
ATOM 2922 N N . THR A 1 41 ? 13.343 -12.201 -5.497 1.00 1.00 41 THR A N 5
ATOM 2923 C CA . THR A 1 41 ? 13.226 -13.081 -6.647 1.00 1.00 41 THR A CA 5
ATOM 2924 C C . THR A 1 41 ? 13.490 -14.531 -6.238 1.00 1.00 41 THR A C 5
ATOM 2925 O O . THR A 1 41 ? 14.630 -14.905 -5.965 1.00 1.00 41 THR A O 5
ATOM 2936 N N . THR A 1 42 ? 12.417 -15.309 -6.210 1.00 1.00 42 THR A N 5
ATOM 2937 C CA . THR A 1 42 ? 12.519 -16.711 -5.839 1.00 1.00 42 THR A CA 5
ATOM 2938 C C . THR A 1 42 ? 11.868 -17.593 -6.906 1.00 1.00 42 THR A C 5
ATOM 2939 O O . THR A 1 42 ? 11.210 -18.581 -6.583 1.00 1.00 42 THR A O 5
ATOM 2951 N N . MET A 1 1 ? -1.414 8.191 5.126 1.00 1.00 1 MET A N 6
ATOM 2952 C CA . MET A 1 1 ? -2.318 7.087 5.396 1.00 1.00 1 MET A CA 6
ATOM 2953 C C . MET A 1 1 ? -3.687 7.331 4.758 1.00 1.00 1 MET A C 6
ATOM 2954 O O . MET A 1 1 ? -4.535 8.006 5.341 1.00 1.00 1 MET A O 6
ATOM 2966 N N . VAL A 1 2 ? -3.862 6.769 3.572 1.00 1.00 2 VAL A N 6
ATOM 2967 C CA . VAL A 1 2 ? -5.114 6.918 2.850 1.00 1.00 2 VAL A CA 6
ATOM 2968 C C . VAL A 1 2 ? -5.507 5.571 2.239 1.00 1.00 2 VAL A C 6
ATOM 2969 O O . VAL A 1 2 ? -4.655 4.712 2.018 1.00 1.00 2 VAL A O 6
ATOM 2982 N N . VAL A 1 3 ? -6.800 5.428 1.983 1.00 1.00 3 VAL A N 6
ATOM 2983 C CA . VAL A 1 3 ? -7.318 4.202 1.402 1.00 1.00 3 VAL A CA 6
ATOM 2984 C C . VAL A 1 3 ? -8.417 4.544 0.395 1.00 1.00 3 VAL A C 6
ATOM 2985 O O . VAL A 1 3 ? -9.216 5.450 0.626 1.00 1.00 3 VAL A O 6
ATOM 2998 N N . ILE A 1 4 ? -8.424 3.799 -0.701 1.00 1.00 4 ILE A N 6
ATOM 2999 C CA . ILE A 1 4 ? -9.412 4.012 -1.744 1.00 1.00 4 ILE A CA 6
ATOM 3000 C C . ILE A 1 4 ? -9.946 2.659 -2.220 1.00 1.00 4 ILE A C 6
ATOM 3001 O O . ILE A 1 4 ? -9.180 1.812 -2.677 1.00 1.00 4 ILE A O 6
ATOM 3016 N N . ASN A 1 5 ? -11.255 2.498 -2.096 1.00 1.00 5 ASN A N 6
ATOM 3017 C CA . ASN A 1 5 ? -11.899 1.262 -2.507 1.00 1.00 5 ASN A CA 6
ATOM 3018 C C . ASN A 1 5 ? -11.372 0.109 -1.651 1.00 1.00 5 ASN A C 6
ATOM 3019 O O . ASN A 1 5 ? -11.928 -0.190 -0.596 1.00 1.00 5 ASN A O 6
ATOM 3029 N N . GLY A 1 6 ? -10.307 -0.509 -2.139 1.00 1.00 6 GLY A N 6
ATOM 3030 C CA . GLY A 1 6 ? -9.698 -1.624 -1.432 1.00 1.00 6 GLY A CA 6
ATOM 3031 C C . GLY A 1 6 ? -8.173 -1.505 -1.428 1.00 1.00 6 GLY A C 6
ATOM 3032 O O . GLY A 1 6 ? -7.470 -2.492 -1.222 1.00 1.00 6 GLY A O 6
ATOM 3036 N N . VAL A 1 7 ? -7.706 -0.286 -1.659 1.00 1.00 7 VAL A N 6
ATOM 3037 C CA . VAL A 1 7 ? -6.278 -0.024 -1.685 1.00 1.00 7 VAL A CA 6
ATOM 3038 C C . VAL A 1 7 ? -5.908 0.882 -0.509 1.00 1.00 7 VAL A C 6
ATOM 3039 O O . VAL A 1 7 ? -6.742 1.644 -0.021 1.00 1.00 7 VAL A O 6
ATOM 3052 N N . LYS A 1 8 ? -4.657 0.771 -0.087 1.00 1.00 8 LYS A N 6
ATOM 3053 C CA . LYS A 1 8 ? -4.168 1.572 1.022 1.00 1.00 8 LYS A CA 6
ATOM 3054 C C . LYS A 1 8 ? -2.816 2.182 0.647 1.00 1.00 8 LYS A C 6
ATOM 3055 O O . LYS A 1 8 ? -2.079 1.620 -0.162 1.00 1.00 8 LYS A O 6
ATOM 3069 N N . TYR A 1 9 ? -2.531 3.326 1.253 1.00 1.00 9 TYR A N 6
ATOM 3070 C CA . TYR A 1 9 ? -1.281 4.019 0.993 1.00 1.00 9 TYR A CA 6
ATOM 3071 C C . TYR A 1 9 ? -0.821 4.802 2.224 1.00 1.00 9 TYR A C 6
ATOM 3072 O O . TYR A 1 9 ? -1.571 4.946 3.188 1.00 1.00 9 TYR A O 6
ATOM 3089 N N . ALA A 1 10 ? 0.411 5.286 2.152 1.00 1.00 10 ALA A N 6
ATOM 3090 C CA . ALA A 1 10 ? 0.979 6.050 3.249 1.00 1.00 10 ALA A CA 6
ATOM 3091 C C . ALA A 1 10 ? 2.341 6.606 2.826 1.00 1.00 10 ALA A C 6
ATOM 3092 O O . ALA A 1 10 ? 2.896 6.192 1.810 1.00 1.00 10 ALA A O 6
ATOM 3099 N N . CYS A 1 11 ? 2.838 7.538 3.626 1.00 1.00 11 CYS A N 6
ATOM 3100 C CA . CYS A 1 11 ? 4.123 8.155 3.347 1.00 1.00 11 CYS A CA 6
ATOM 3101 C C . CYS A 1 11 ? 5.226 7.168 3.739 1.00 1.00 11 CYS A C 6
ATOM 3102 O O . CYS A 1 11 ? 4.984 6.231 4.499 1.00 1.00 11 CYS A O 6
ATOM 3108 N N . ASP A 1 12 ? 6.412 7.412 3.203 1.00 1.00 12 ASP A N 6
ATOM 3109 C CA . ASP A 1 12 ? 7.551 6.558 3.487 1.00 1.00 12 ASP A CA 6
ATOM 3110 C C . ASP A 1 12 ? 7.751 6.466 5.001 1.00 1.00 12 ASP A C 6
ATOM 3111 O O . ASP A 1 12 ? 8.356 5.516 5.495 1.00 1.00 12 ASP A O 6
ATOM 3120 N N . SER A 1 13 ? 7.229 7.466 5.696 1.00 1.00 13 SER A N 6
ATOM 3121 C CA . SER A 1 13 ? 7.342 7.511 7.143 1.00 1.00 13 SER A CA 6
ATOM 3122 C C . SER A 1 13 ? 6.159 6.782 7.783 1.00 1.00 13 SER A C 6
ATOM 3123 O O . SER A 1 13 ? 5.881 6.961 8.968 1.00 1.00 13 SER A O 6
ATOM 3130 N N . CYS A 1 14 ? 5.494 5.973 6.971 1.00 1.00 14 CYS A N 6
ATOM 3131 C CA . CYS A 1 14 ? 4.348 5.215 7.442 1.00 1.00 14 CYS A CA 6
ATOM 3132 C C . CYS A 1 14 ? 4.449 3.794 6.887 1.00 1.00 14 CYS A C 6
ATOM 3133 O O . CYS A 1 14 ? 4.294 2.822 7.626 1.00 1.00 14 CYS A O 6
ATOM 3139 N N . ILE A 1 15 ? 4.710 3.716 5.590 1.00 1.00 15 ILE A N 6
ATOM 3140 C CA . ILE A 1 15 ? 4.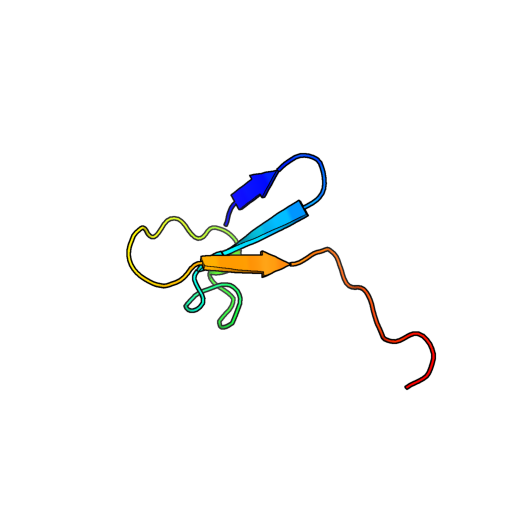835 2.429 4.927 1.00 1.00 15 ILE A CA 6
ATOM 3141 C C . ILE A 1 15 ? 6.007 1.658 5.538 1.00 1.00 15 ILE A C 6
ATOM 3142 O O . ILE A 1 15 ? 6.043 0.430 5.479 1.00 1.00 15 ILE A O 6
ATOM 3157 N N . LYS A 1 16 ? 6.935 2.409 6.110 1.00 1.00 16 LYS A N 6
ATOM 3158 C CA . LYS A 1 16 ? 8.104 1.811 6.732 1.00 1.00 16 LYS A CA 6
ATOM 3159 C C . LYS A 1 16 ? 7.661 0.678 7.659 1.00 1.00 16 LYS A C 6
ATOM 3160 O O . LYS A 1 16 ? 8.435 -0.235 7.943 1.00 1.00 16 LYS A O 6
ATOM 3174 N N . SER A 1 17 ? 6.417 0.773 8.103 1.00 1.00 17 SER A N 6
ATOM 3175 C CA . SER A 1 17 ? 5.861 -0.234 8.992 1.00 1.00 17 SER A CA 6
ATOM 3176 C C . SER A 1 17 ? 4.332 -0.164 8.970 1.00 1.00 17 SER A C 6
ATOM 3177 O O . SER A 1 17 ? 3.679 -1.014 8.365 1.00 1.00 17 SER A O 6
ATOM 3184 N N . HIS A 1 18 ? 3.807 0.853 9.635 1.00 1.00 18 HIS A N 6
ATOM 3185 C CA . HIS A 1 18 ? 2.369 1.044 9.699 1.00 1.00 18 HIS A CA 6
ATOM 3186 C C . HIS A 1 18 ? 2.055 2.350 10.430 1.00 1.00 18 HIS A C 6
ATOM 3187 O O . HIS A 1 18 ? 1.004 2.479 11.057 1.00 1.00 18 HIS A O 6
ATOM 3200 N N . LYS A 1 19 ? 2.987 3.287 10.327 1.00 1.00 19 LYS A N 6
ATOM 3201 C CA . LYS A 1 19 ? 2.824 4.579 10.971 1.00 1.00 19 LYS A CA 6
ATOM 3202 C C . LYS A 1 19 ? 1.599 5.285 10.384 1.00 1.00 19 LYS A C 6
ATOM 3203 O O . LYS A 1 19 ? 1.125 6.275 10.938 1.00 1.00 19 LYS A O 6
ATOM 3217 N N . ALA A 1 20 ? 1.124 4.749 9.269 1.00 1.00 20 ALA A N 6
ATOM 3218 C CA . ALA A 1 20 ? -0.035 5.316 8.601 1.00 1.00 20 ALA A CA 6
ATOM 3219 C C . ALA A 1 20 ? -1.181 5.450 9.605 1.00 1.00 20 ALA A C 6
ATOM 3220 O O . ALA A 1 20 ? -2.061 6.293 9.439 1.00 1.00 20 ALA A O 6
ATOM 3227 N N . ALA A 1 21 ? -1.135 4.605 10.625 1.00 1.00 21 ALA A N 6
ATOM 3228 C CA . ALA A 1 21 ? -2.159 4.619 11.656 1.00 1.00 21 ALA A CA 6
ATOM 3229 C C . ALA A 1 21 ? -2.548 6.067 11.962 1.00 1.00 21 ALA A C 6
ATOM 3230 O O . ALA A 1 21 ? -3.688 6.341 12.334 1.00 1.00 21 ALA A O 6
ATOM 3237 N N . GLN A 1 22 ? -1.579 6.954 11.796 1.00 1.00 22 GLN A N 6
ATOM 3238 C CA . GLN A 1 22 ? -1.806 8.367 12.050 1.00 1.00 22 GLN A CA 6
ATOM 3239 C C . GLN A 1 22 ? -0.808 9.216 11.259 1.00 1.00 22 GLN A C 6
ATOM 3240 O O . GLN A 1 22 ? -0.244 10.172 11.789 1.00 1.00 22 GLN A O 6
ATOM 3252 N N . CYS A 1 23 ? -0.622 8.836 10.004 1.00 1.00 23 CYS A N 6
ATOM 3253 C CA . CYS A 1 23 ? 0.298 9.551 9.134 1.00 1.00 23 CYS A CA 6
ATOM 3254 C C . CYS A 1 23 ? 0.128 11.051 9.385 1.00 1.00 23 CYS A C 6
ATOM 3255 O O . CYS A 1 23 ? -0.799 11.669 8.863 1.00 1.00 23 CYS A O 6
ATOM 3261 N N . GLU A 1 24 ? 1.036 11.592 10.182 1.00 1.00 24 GLU A N 6
ATOM 3262 C CA . GLU A 1 24 ? 0.999 13.008 10.508 1.00 1.00 24 GLU A CA 6
ATOM 3263 C C . GLU A 1 24 ? 2.185 13.731 9.867 1.00 1.00 24 GLU A C 6
ATOM 3264 O O . GLU A 1 24 ? 2.413 14.911 10.131 1.00 1.00 24 GLU A O 6
ATOM 3275 N N . HIS A 1 25 ? 2.909 12.994 9.038 1.00 1.00 25 HIS A N 6
ATOM 3276 C CA . HIS A 1 25 ? 4.066 13.551 8.358 1.00 1.00 25 HIS A CA 6
ATOM 3277 C C . HIS A 1 25 ? 3.605 14.550 7.294 1.00 1.00 25 HIS A C 6
ATOM 3278 O O . HIS A 1 25 ? 2.410 14.805 7.155 1.00 1.00 25 HIS A O 6
ATOM 3291 N N . ASN A 1 26 ? 4.576 15.088 6.573 1.00 1.00 26 ASN A N 6
ATOM 3292 C CA . ASN A 1 26 ? 4.286 16.054 5.526 1.00 1.00 26 ASN A CA 6
ATOM 3293 C C . ASN A 1 26 ? 5.215 15.807 4.338 1.00 1.00 26 ASN A C 6
ATOM 3294 O O . ASN A 1 26 ? 4.767 15.761 3.193 1.00 1.00 26 ASN A O 6
ATOM 3304 N N . ASP A 1 27 ? 6.494 15.652 4.649 1.00 1.00 27 ASP A N 6
ATOM 3305 C CA . ASP A 1 27 ? 7.492 15.411 3.620 1.00 1.00 27 ASP A CA 6
ATOM 3306 C C . ASP A 1 27 ? 7.569 13.910 3.334 1.00 1.00 27 ASP A C 6
ATOM 3307 O O . ASP A 1 27 ? 6.851 13.119 3.945 1.00 1.00 27 ASP A O 6
ATOM 3316 N N . ARG A 1 28 ? 8.447 13.561 2.404 1.00 1.00 28 ARG A N 6
ATOM 3317 C CA . ARG A 1 28 ? 8.628 12.169 2.030 1.00 1.00 28 ARG A CA 6
ATOM 3318 C C . ARG A 1 28 ? 7.589 11.761 0.985 1.00 1.00 28 ARG A C 6
ATOM 3319 O O . ARG A 1 28 ? 6.473 12.281 0.976 1.00 1.00 28 ARG A O 6
ATOM 3335 N N . PRO A 1 29 ? 8.001 10.810 0.104 1.00 1.00 29 PRO A N 6
ATOM 3336 C CA . PRO A 1 29 ? 7.118 10.326 -0.944 1.00 1.00 29 PRO A CA 6
ATOM 3337 C C . PRO A 1 29 ? 6.054 9.387 -0.373 1.00 1.00 29 PRO A C 6
ATOM 3338 O O . PRO A 1 29 ? 6.188 8.899 0.748 1.00 1.00 29 PRO A O 6
ATOM 3346 N N . LEU A 1 30 ? 5.021 9.159 -1.171 1.00 1.00 30 LEU A N 6
ATOM 3347 C CA . LEU A 1 30 ? 3.934 8.287 -0.759 1.00 1.00 30 LEU A CA 6
ATOM 3348 C C . LEU A 1 30 ? 4.105 6.920 -1.425 1.00 1.00 30 LEU A C 6
ATOM 3349 O O . LEU A 1 30 ? 4.768 6.805 -2.454 1.00 1.00 30 LEU A O 6
ATOM 3364 N N . LYS A 1 31 ? 3.495 5.918 -0.808 1.00 1.00 31 LYS A N 6
ATOM 3365 C CA . LYS A 1 31 ? 3.571 4.563 -1.328 1.00 1.00 31 LYS A CA 6
ATOM 3366 C C . LYS A 1 31 ? 2.203 3.892 -1.191 1.00 1.00 31 LYS A C 6
ATOM 3367 O O . LYS A 1 31 ? 1.341 4.373 -0.457 1.00 1.00 31 LYS A O 6
ATOM 3381 N N . ILE A 1 32 ? 2.045 2.791 -1.912 1.00 1.00 32 ILE A N 6
ATOM 3382 C CA . ILE A 1 32 ? 0.796 2.048 -1.880 1.00 1.00 32 ILE A CA 6
ATOM 3383 C C . ILE A 1 32 ? 1.023 0.706 -1.183 1.00 1.00 32 ILE A C 6
ATOM 3384 O O . ILE A 1 32 ? 2.159 0.346 -0.876 1.00 1.00 32 ILE A O 6
ATOM 3399 N N . LEU A 1 33 ? -0.075 0.002 -0.953 1.00 1.00 33 LEU A N 6
ATOM 3400 C CA . LEU A 1 33 ? -0.010 -1.293 -0.298 1.00 1.00 33 LEU A CA 6
ATOM 3401 C C . LEU A 1 33 ? -1.428 -1.764 0.034 1.00 1.00 33 LEU A C 6
ATOM 3402 O O . LEU A 1 33 ? -2.393 -1.029 -0.171 1.00 1.00 33 LEU A O 6
ATOM 3417 N N . LYS A 1 34 ? -1.509 -2.986 0.540 1.00 1.00 34 LYS A N 6
ATOM 3418 C CA . LYS A 1 34 ? -2.792 -3.563 0.902 1.00 1.00 34 LYS A CA 6
ATOM 3419 C C . LYS A 1 34 ? -2.570 -4.950 1.506 1.00 1.00 34 LYS A C 6
ATOM 3420 O O . LYS A 1 34 ? -2.576 -5.952 0.793 1.00 1.00 34 LYS A O 6
ATOM 3434 N N . PRO A 1 35 ? -2.374 -4.966 2.852 1.00 1.00 35 PRO A N 6
ATOM 3435 C CA . PRO A 1 35 ? -2.150 -6.214 3.562 1.00 1.00 35 PRO A CA 6
ATOM 3436 C C . PRO A 1 35 ? -3.453 -7.002 3.708 1.00 1.00 35 PRO A C 6
ATOM 3437 O O . PRO A 1 35 ? -4.368 -6.573 4.409 1.00 1.00 35 PRO A O 6
ATOM 3445 N N . ARG A 1 36 ? -3.496 -8.143 3.035 1.00 1.00 36 ARG A N 6
ATOM 3446 C CA . ARG A 1 36 ? -4.671 -8.995 3.082 1.00 1.00 36 ARG A CA 6
ATOM 3447 C C . ARG A 1 36 ? -4.799 -9.650 4.458 1.00 1.00 36 ARG A C 6
ATOM 3448 O O . ARG A 1 36 ? -5.818 -10.266 4.765 1.00 1.00 36 ARG A O 6
ATOM 3464 N N . GLY A 1 37 ? -3.748 -9.494 5.251 1.00 1.00 37 GLY A N 6
ATOM 3465 C CA . GLY A 1 37 ? -3.731 -10.062 6.588 1.00 1.00 37 GLY A CA 6
ATOM 3466 C C . GLY A 1 37 ? -2.709 -11.198 6.689 1.00 1.00 37 GLY A C 6
ATOM 3467 O O . GLY A 1 37 ? -2.327 -11.600 7.786 1.00 1.00 37 GLY A O 6
ATOM 3471 N N . ARG A 1 38 ? -2.295 -11.682 5.526 1.00 1.00 38 ARG A N 6
ATOM 3472 C CA . ARG A 1 38 ? -1.326 -12.762 5.469 1.00 1.00 38 ARG A CA 6
ATOM 3473 C C . ARG A 1 38 ? -1.335 -13.412 4.084 1.00 1.00 38 ARG A C 6
ATOM 3474 O O . ARG A 1 38 ? -0.291 -13.549 3.451 1.00 1.00 38 ARG A O 6
ATOM 3490 N N . PRO A 1 39 ? -2.561 -13.806 3.642 1.00 1.00 39 PRO A N 6
ATOM 3491 C CA . PRO A 1 39 ? -2.721 -14.437 2.343 1.00 1.00 39 PRO A CA 6
ATOM 3492 C C . PRO A 1 39 ? -2.606 -13.409 1.216 1.00 1.00 39 PRO A C 6
ATOM 3493 O O . PRO A 1 39 ? -2.829 -12.218 1.431 1.00 1.00 39 PRO A O 6
ATOM 3501 N N . PRO A 1 40 ? -2.250 -13.919 0.007 1.00 1.00 40 PRO A N 6
ATOM 3502 C CA . PRO A 1 40 ? -2.103 -13.059 -1.154 1.00 1.00 40 PRO A CA 6
ATOM 3503 C C . PRO A 1 40 ? -3.468 -12.633 -1.698 1.00 1.00 40 PRO A C 6
ATOM 3504 O O . PRO A 1 40 ? -3.990 -11.584 -1.324 1.00 1.00 40 PRO A O 6
ATOM 3512 N N . THR A 1 41 ? -4.009 -13.470 -2.571 1.00 1.00 41 THR A N 6
ATOM 3513 C CA . THR A 1 41 ? -5.304 -13.194 -3.170 1.00 1.00 41 THR A CA 6
ATOM 3514 C C . THR A 1 41 ? -5.763 -14.380 -4.021 1.00 1.00 41 THR A C 6
ATOM 3515 O O . THR A 1 41 ? -6.363 -14.194 -5.078 1.00 1.00 41 THR A O 6
ATOM 3526 N N . THR A 1 42 ? -5.462 -15.572 -3.528 1.00 1.00 42 THR A N 6
ATOM 3527 C CA . THR A 1 42 ? -5.836 -16.788 -4.229 1.00 1.00 42 THR A CA 6
ATOM 3528 C C . THR A 1 42 ? -5.203 -18.008 -3.556 1.00 1.00 42 THR A C 6
ATOM 3529 O O . THR A 1 42 ? -5.889 -18.773 -2.879 1.00 1.00 42 THR A O 6
ATOM 3541 N N . MET A 1 1 ? -2.025 8.214 6.750 1.00 1.00 1 MET A N 7
ATOM 3542 C CA . MET A 1 1 ? -2.200 7.420 5.546 1.00 1.00 1 MET A CA 7
ATOM 3543 C C . MET A 1 1 ? -3.621 7.562 4.997 1.00 1.00 1 MET A C 7
ATOM 3544 O O . MET A 1 1 ? -4.559 7.813 5.751 1.00 1.00 1 MET A O 7
ATOM 3556 N N . VAL A 1 2 ? -3.734 7.396 3.687 1.00 1.00 2 VAL A N 7
ATOM 3557 C CA . VAL A 1 2 ? -5.024 7.503 3.028 1.00 1.00 2 VAL A CA 7
ATOM 3558 C C . VAL A 1 2 ? -5.337 6.188 2.310 1.00 1.00 2 VAL A C 7
ATOM 3559 O O . VAL A 1 2 ? -4.434 5.525 1.801 1.00 1.00 2 VAL A O 7
ATOM 3572 N N . VAL A 1 3 ? -6.618 5.850 2.293 1.00 1.00 3 VAL A N 7
ATOM 3573 C CA . VAL A 1 3 ? -7.061 4.627 1.646 1.00 1.00 3 VAL A CA 7
ATOM 3574 C C . VAL A 1 3 ? -8.188 4.953 0.665 1.00 1.00 3 VAL A C 7
ATOM 3575 O O . VAL A 1 3 ? -9.069 5.756 0.970 1.00 1.00 3 VAL A O 7
ATOM 3588 N N . ILE A 1 4 ? -8.125 4.313 -0.494 1.00 1.00 4 ILE A N 7
ATOM 3589 C CA . ILE A 1 4 ? -9.129 4.525 -1.522 1.00 1.00 4 ILE A CA 7
ATOM 3590 C C . ILE A 1 4 ? -9.873 3.213 -1.779 1.00 1.00 4 ILE A C 7
ATOM 3591 O O . ILE A 1 4 ? -9.375 2.342 -2.492 1.00 1.00 4 ILE A O 7
ATOM 3606 N N . ASN A 1 5 ? -11.054 3.113 -1.187 1.00 1.00 5 ASN A N 7
ATOM 3607 C CA . ASN A 1 5 ? -11.871 1.922 -1.345 1.00 1.00 5 ASN A CA 7
ATOM 3608 C C . ASN A 1 5 ? -11.178 0.740 -0.665 1.00 1.00 5 ASN A C 7
ATOM 3609 O O . ASN A 1 5 ? -11.485 0.411 0.481 1.00 1.00 5 ASN A O 7
ATOM 3619 N N . GLY A 1 6 ? -10.256 0.133 -1.397 1.00 1.00 6 GLY A N 7
ATOM 3620 C CA . GLY A 1 6 ? -9.517 -1.006 -0.879 1.00 1.00 6 GLY A CA 7
ATOM 3621 C C . GLY A 1 6 ? -8.008 -0.785 -1.010 1.00 1.00 6 GLY A C 7
ATOM 3622 O O . GLY A 1 6 ? -7.218 -1.664 -0.669 1.00 1.00 6 GLY A O 7
ATOM 3626 N N . VAL A 1 7 ? -7.655 0.392 -1.503 1.00 1.00 7 VAL A N 7
ATOM 3627 C CA . VAL A 1 7 ? -6.256 0.739 -1.682 1.00 1.00 7 VAL A CA 7
ATOM 3628 C C . VAL A 1 7 ? -5.749 1.460 -0.432 1.00 1.00 7 VAL A C 7
ATOM 3629 O O . VAL A 1 7 ? -6.448 2.302 0.129 1.00 1.00 7 VAL A O 7
ATOM 3642 N N . LYS A 1 8 ? -4.536 1.105 -0.033 1.00 1.00 8 LYS A N 7
ATOM 3643 C CA . LYS A 1 8 ? -3.928 1.708 1.141 1.00 1.00 8 LYS A CA 7
ATOM 3644 C C . LYS A 1 8 ? -2.548 2.255 0.769 1.00 1.00 8 LYS A C 7
ATOM 3645 O O . LYS A 1 8 ? -1.718 1.534 0.220 1.00 1.00 8 LYS A O 7
ATOM 3659 N N . TYR A 1 9 ? -2.347 3.525 1.086 1.00 1.00 9 TYR A N 7
ATOM 3660 C CA . TYR A 1 9 ? -1.082 4.178 0.793 1.00 1.00 9 TYR A CA 7
ATOM 3661 C C . TYR A 1 9 ? -0.731 5.203 1.874 1.00 1.00 9 TYR A C 7
ATOM 3662 O O . TYR A 1 9 ? -1.615 5.853 2.428 1.00 1.00 9 TYR A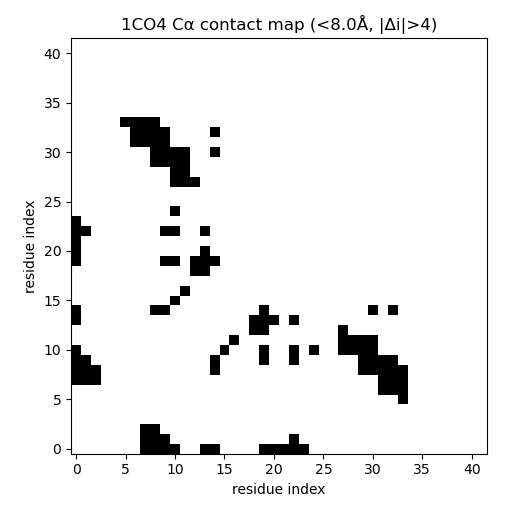 O 7
ATOM 3679 N N . ALA A 1 10 ? 0.562 5.317 2.139 1.00 1.00 10 ALA A N 7
ATOM 3680 C CA . ALA A 1 10 ? 1.041 6.252 3.142 1.00 1.00 10 ALA A CA 7
ATOM 3681 C C . ALA A 1 10 ? 2.514 6.571 2.875 1.00 1.00 10 ALA A C 7
ATOM 3682 O O . ALA A 1 10 ? 3.135 5.968 2.001 1.00 1.00 10 ALA A O 7
ATOM 3689 N N . CYS A 1 11 ? 3.029 7.520 3.642 1.00 1.00 11 CYS A N 7
ATOM 3690 C CA . CYS A 1 11 ? 4.416 7.927 3.498 1.00 1.00 11 CYS A CA 7
ATOM 3691 C C . CYS A 1 11 ? 5.301 6.692 3.680 1.00 1.00 11 CYS A C 7
ATOM 3692 O O . CYS A 1 11 ? 4.885 5.712 4.295 1.00 1.00 11 CYS A O 7
ATOM 3698 N N . ASP A 1 12 ? 6.505 6.780 3.133 1.00 1.00 12 ASP A N 7
ATOM 3699 C CA . ASP A 1 12 ? 7.451 5.681 3.228 1.00 1.00 12 ASP A CA 7
ATOM 3700 C C . ASP A 1 12 ? 7.973 5.584 4.664 1.00 1.00 12 ASP A C 7
ATOM 3701 O O . ASP A 1 12 ? 8.612 4.600 5.030 1.00 1.00 12 ASP A O 7
ATOM 3710 N N . SER A 1 13 ? 7.680 6.620 5.437 1.00 1.00 13 SER A N 7
ATOM 3711 C CA . SER A 1 13 ? 8.111 6.664 6.823 1.00 1.00 13 SER A CA 7
ATOM 3712 C C . SER A 1 13 ? 6.965 6.233 7.741 1.00 1.00 13 SER A C 7
ATOM 3713 O O . SER A 1 13 ? 6.940 6.591 8.917 1.00 1.00 13 SER A O 7
ATOM 3720 N N . CYS A 1 14 ? 6.046 5.470 7.169 1.00 1.00 14 CYS A N 7
ATOM 3721 C CA . CYS A 1 14 ? 4.901 4.986 7.921 1.00 1.00 14 CYS A CA 7
ATOM 3722 C C . CYS A 1 14 ? 4.532 3.598 7.395 1.00 1.00 14 CYS A C 7
ATOM 3723 O O . CYS A 1 14 ? 4.491 2.632 8.155 1.00 1.00 14 CYS A O 7
ATOM 3729 N N . ILE A 1 15 ? 4.272 3.542 6.097 1.00 1.00 15 ILE A N 7
ATOM 3730 C CA . ILE A 1 15 ? 3.907 2.288 5.459 1.00 1.00 15 ILE A CA 7
ATOM 3731 C C . ILE A 1 15 ? 5.024 1.266 5.679 1.00 1.00 15 ILE A C 7
ATOM 3732 O O . ILE A 1 15 ? 4.781 0.060 5.653 1.00 1.00 15 ILE A O 7
ATOM 3747 N N . LYS A 1 16 ? 6.225 1.785 5.891 1.00 1.00 16 LYS A N 7
ATOM 3748 C CA . LYS A 1 16 ? 7.379 0.932 6.116 1.00 1.00 16 LYS A CA 7
ATOM 3749 C C . LYS A 1 16 ? 7.576 0.731 7.620 1.00 1.00 16 LYS A C 7
ATOM 3750 O O . LYS A 1 16 ? 8.242 -0.212 8.042 1.00 1.00 16 LYS A O 7
ATOM 3764 N N . SER A 1 17 ? 6.981 1.634 8.387 1.00 1.00 17 SER A N 7
ATOM 3765 C CA . SER A 1 17 ? 7.082 1.567 9.835 1.00 1.00 17 SER A CA 7
ATOM 3766 C C . SER A 1 17 ? 5.834 0.900 10.417 1.00 1.00 17 SER A C 7
ATOM 3767 O O . SER A 1 17 ? 5.875 -0.265 10.811 1.00 1.00 17 SER A O 7
ATOM 3774 N N . HIS A 1 18 ? 4.754 1.667 10.452 1.00 1.00 18 HIS A N 7
ATOM 3775 C CA . HIS A 1 18 ? 3.496 1.164 10.979 1.00 1.00 18 HIS A CA 7
ATOM 3776 C C . HIS A 1 18 ? 2.601 2.339 11.377 1.00 1.00 18 HIS A C 7
ATOM 3777 O O . HIS A 1 18 ? 1.379 2.210 11.409 1.00 1.00 18 HIS A O 7
ATOM 3790 N N . LYS A 1 19 ? 3.244 3.459 11.671 1.00 1.00 19 LYS A N 7
ATOM 3791 C CA . LYS A 1 19 ? 2.522 4.656 12.065 1.00 1.00 19 LYS A CA 7
ATOM 3792 C C . LYS A 1 19 ? 1.434 4.954 11.032 1.00 1.00 19 LYS A C 7
ATOM 3793 O O . LYS A 1 19 ? 0.471 5.660 11.326 1.00 1.00 19 LYS A O 7
ATOM 3807 N N . ALA A 1 20 ? 1.623 4.400 9.845 1.00 1.00 20 ALA A N 7
ATOM 3808 C CA . ALA A 1 20 ? 0.669 4.598 8.765 1.00 1.00 20 ALA A CA 7
ATOM 3809 C C . ALA A 1 20 ? -0.751 4.553 9.332 1.00 1.00 20 ALA A C 7
ATOM 3810 O O . ALA A 1 20 ? -1.652 5.205 8.808 1.00 1.00 20 ALA A O 7
ATOM 3817 N N . ALA A 1 21 ? -0.905 3.780 10.396 1.00 1.00 21 ALA A N 7
ATOM 3818 C CA . ALA A 1 21 ? -2.201 3.642 11.039 1.00 1.00 21 ALA A CA 7
ATOM 3819 C C . ALA A 1 21 ? -2.924 4.989 11.012 1.00 1.00 21 ALA A C 7
ATOM 3820 O O . ALA A 1 21 ? -4.095 5.063 10.642 1.00 1.00 21 ALA A O 7
ATOM 3827 N N . GLN A 1 22 ? -2.198 6.023 11.410 1.00 1.00 22 GLN A N 7
ATOM 3828 C CA . GLN A 1 22 ? -2.755 7.364 11.436 1.00 1.00 22 GLN A CA 7
ATOM 3829 C C . GLN A 1 22 ? -1.741 8.372 10.891 1.00 1.00 22 GLN A C 7
ATOM 3830 O O . GLN A 1 22 ? -1.621 9.481 11.411 1.00 1.00 22 GLN A O 7
ATOM 3842 N N . CYS A 1 23 ? -1.036 7.951 9.851 1.00 1.00 23 CYS A N 7
ATOM 3843 C CA . CYS A 1 23 ? -0.036 8.802 9.230 1.00 1.00 23 CYS A CA 7
ATOM 3844 C C . CYS A 1 23 ? -0.717 10.097 8.785 1.00 1.00 23 CYS A C 7
ATOM 3845 O O . CYS A 1 23 ? -1.883 10.087 8.394 1.00 1.00 23 CYS A O 7
ATOM 3851 N N . GLU A 1 24 ? 0.039 11.183 8.861 1.00 1.00 24 GLU A N 7
ATOM 3852 C CA . GLU A 1 24 ? -0.477 12.484 8.471 1.00 1.00 24 GLU A CA 7
ATOM 3853 C C . GLU A 1 24 ? 0.675 13.426 8.113 1.00 1.00 24 GLU A C 7
ATOM 3854 O O . GLU A 1 24 ? 0.534 14.645 8.201 1.00 1.00 24 GLU A O 7
ATOM 3865 N N . HIS A 1 25 ? 1.787 12.825 7.714 1.00 1.00 25 HIS A N 7
ATOM 3866 C CA . HIS A 1 25 ? 2.961 13.595 7.341 1.00 1.00 25 HIS A CA 7
ATOM 3867 C C . HIS A 1 25 ? 2.777 14.160 5.932 1.00 1.00 25 HIS A C 7
ATOM 3868 O O . HIS A 1 25 ? 1.945 13.674 5.167 1.00 1.00 25 HIS A O 7
ATOM 3881 N N . ASN A 1 26 ? 3.567 15.180 5.631 1.00 1.00 26 ASN A N 7
ATOM 3882 C CA . ASN A 1 26 ? 3.503 15.817 4.326 1.00 1.00 26 ASN A CA 7
ATOM 3883 C C . ASN A 1 26 ? 4.726 15.408 3.502 1.00 1.00 26 ASN A C 7
ATOM 3884 O O . ASN A 1 26 ? 4.615 14.605 2.577 1.00 1.00 26 ASN A O 7
ATOM 3894 N N . ASP A 1 27 ? 5.864 15.979 3.868 1.00 1.00 27 ASP A N 7
ATOM 3895 C CA . ASP A 1 27 ? 7.106 15.684 3.175 1.00 1.00 27 ASP A CA 7
ATOM 3896 C C . ASP A 1 27 ? 7.282 14.167 3.075 1.00 1.00 27 ASP A C 7
ATOM 3897 O O . ASP A 1 27 ? 6.446 13.409 3.564 1.00 1.00 27 ASP A O 7
ATOM 3906 N N . ARG A 1 28 ? 8.373 13.771 2.438 1.00 1.00 28 ARG A N 7
ATOM 3907 C CA . ARG A 1 28 ? 8.670 12.359 2.268 1.00 1.00 28 ARG A CA 7
ATOM 3908 C C . ARG A 1 28 ? 7.847 11.779 1.114 1.00 1.00 28 ARG A C 7
ATOM 3909 O O . ARG A 1 28 ? 6.752 12.259 0.827 1.00 1.00 28 ARG A O 7
ATOM 3925 N N . PRO A 1 29 ? 8.423 10.729 0.470 1.00 1.00 29 PRO A N 7
ATOM 3926 C CA . PRO A 1 29 ? 7.754 10.079 -0.645 1.00 1.00 29 PRO A CA 7
ATOM 3927 C C . PRO A 1 29 ? 6.605 9.195 -0.157 1.00 1.00 29 PRO A C 7
ATOM 3928 O O . PRO A 1 29 ? 6.735 8.504 0.853 1.00 1.00 29 PRO A O 7
ATOM 3936 N N . LEU A 1 30 ? 5.507 9.245 -0.896 1.00 1.00 30 LEU A N 7
ATOM 3937 C CA . LEU A 1 30 ? 4.336 8.457 -0.551 1.00 1.00 30 LEU A CA 7
ATOM 3938 C C . LEU A 1 30 ? 4.426 7.091 -1.232 1.00 1.00 30 LEU A C 7
ATOM 3939 O O . LEU A 1 30 ? 5.064 6.954 -2.276 1.00 1.00 30 LEU A O 7
ATOM 3954 N N . LYS A 1 31 ? 3.779 6.113 -0.616 1.00 1.00 31 LYS A N 7
ATOM 3955 C CA . LYS A 1 31 ? 3.780 4.762 -1.151 1.00 1.00 31 LYS A CA 7
ATOM 3956 C C . LYS A 1 31 ? 2.362 4.191 -1.082 1.00 1.00 31 LYS A C 7
ATOM 3957 O O . LYS A 1 31 ? 1.529 4.676 -0.317 1.00 1.00 31 LYS A O 7
ATOM 3971 N N . ILE A 1 32 ? 2.130 3.168 -1.891 1.00 1.00 32 ILE A N 7
ATOM 3972 C CA . ILE A 1 32 ? 0.827 2.526 -1.931 1.00 1.00 32 ILE A CA 7
ATOM 3973 C C . ILE A 1 32 ? 1.005 1.012 -1.798 1.00 1.00 32 ILE A C 7
ATOM 3974 O O . ILE A 1 32 ? 2.120 0.503 -1.904 1.00 1.00 32 ILE A O 7
ATOM 3989 N N . LEU A 1 33 ? -0.111 0.335 -1.571 1.00 1.00 33 LEU A N 7
ATOM 3990 C CA . LEU A 1 33 ? -0.092 -1.111 -1.424 1.00 1.00 33 LEU A CA 7
ATOM 3991 C C . LEU A 1 33 ? -1.476 -1.592 -0.984 1.00 1.00 33 LEU A C 7
ATOM 3992 O O . LEU A 1 33 ? -2.392 -0.788 -0.812 1.00 1.00 33 LEU A O 7
ATOM 4007 N N . LYS A 1 34 ? -1.586 -2.902 -0.816 1.00 1.00 34 LYS A N 7
ATOM 4008 C CA . LYS A 1 34 ? -2.843 -3.501 -0.400 1.00 1.00 34 LYS A CA 7
ATOM 4009 C C . LYS A 1 34 ? -2.579 -4.906 0.144 1.00 1.00 34 LYS A C 7
ATOM 4010 O O . LYS A 1 34 ? -2.686 -5.888 -0.590 1.00 1.00 34 LYS A O 7
ATOM 4024 N N . PRO A 1 35 ? -2.231 -4.958 1.457 1.00 1.00 35 PRO A N 7
ATOM 4025 C CA . PRO A 1 35 ? -1.952 -6.227 2.107 1.00 1.00 35 PRO A CA 7
ATOM 4026 C C . PRO A 1 35 ? -3.243 -6.999 2.383 1.00 1.00 35 PRO A C 7
ATOM 4027 O O . PRO A 1 35 ? -3.234 -8.227 2.450 1.00 1.00 35 PRO A O 7
ATOM 4035 N N . ARG A 1 36 ? -4.324 -6.246 2.534 1.00 1.00 36 ARG A N 7
ATOM 4036 C CA . ARG A 1 36 ? -5.620 -6.845 2.801 1.00 1.00 36 ARG A CA 7
ATOM 4037 C C . ARG A 1 36 ? -5.702 -7.307 4.257 1.00 1.00 36 ARG A C 7
ATOM 4038 O O . ARG A 1 36 ? -4.856 -8.072 4.718 1.00 1.00 36 ARG A O 7
ATOM 4054 N N . GLY A 1 37 ? -6.729 -6.824 4.941 1.00 1.00 37 GLY A N 7
ATOM 4055 C CA . GLY A 1 37 ? -6.932 -7.178 6.335 1.00 1.00 37 GLY A CA 7
ATOM 4056 C C . GLY A 1 37 ? -8.194 -6.517 6.892 1.00 1.00 37 GLY A C 7
ATOM 4057 O O . GLY A 1 37 ? -8.194 -5.324 7.191 1.00 1.00 37 GLY A O 7
ATOM 4061 N N . ARG A 1 38 ? -9.241 -7.319 7.012 1.00 1.00 38 ARG A N 7
ATOM 4062 C CA . ARG A 1 38 ? -10.507 -6.827 7.526 1.00 1.00 38 ARG A CA 7
ATOM 4063 C C . ARG A 1 38 ? -11.097 -5.783 6.575 1.00 1.00 38 ARG A C 7
ATOM 4064 O O . ARG A 1 38 ? -11.127 -4.595 6.894 1.00 1.00 38 ARG A O 7
ATOM 4080 N N . PRO A 1 39 ? -11.562 -6.276 5.396 1.00 1.00 39 PRO A N 7
ATOM 4081 C CA . PRO A 1 39 ? -12.148 -5.399 4.397 1.00 1.00 39 PRO A CA 7
ATOM 4082 C C . PRO A 1 39 ? -13.555 -4.961 4.809 1.00 1.00 39 PRO A C 7
ATOM 4083 O O . PRO A 1 39 ? -14.224 -5.652 5.575 1.00 1.00 39 PRO A O 7
ATOM 4091 N N . PRO A 1 40 ? -13.973 -3.785 4.268 1.00 1.00 40 PRO A N 7
ATOM 4092 C CA . PRO A 1 40 ? -15.288 -3.247 4.572 1.00 1.00 40 PRO A CA 7
ATOM 4093 C C . PRO A 1 40 ? -16.380 -4.018 3.827 1.00 1.00 40 PRO A C 7
ATOM 4094 O O . PRO A 1 40 ? -16.836 -3.588 2.768 1.00 1.00 40 PRO A O 7
ATOM 4102 N N . THR A 1 41 ? -16.770 -5.141 4.411 1.00 1.00 41 THR A N 7
ATOM 4103 C CA . THR A 1 41 ? -17.800 -5.975 3.816 1.00 1.00 41 THR A CA 7
ATOM 4104 C C . THR A 1 41 ? -17.532 -6.171 2.323 1.00 1.00 41 THR A C 7
ATOM 4105 O O . THR A 1 41 ? -16.682 -6.973 1.941 1.00 1.00 41 THR A O 7
ATOM 4116 N N . THR A 1 42 ? -18.274 -5.423 1.519 1.00 1.00 42 THR A N 7
ATOM 4117 C CA . THR A 1 42 ? -18.127 -5.504 0.075 1.00 1.00 42 THR A CA 7
ATOM 4118 C C . THR A 1 42 ? -19.105 -4.550 -0.614 1.00 1.00 42 THR A C 7
ATOM 4119 O O . THR A 1 42 ? -20.316 -4.653 -0.426 1.00 1.00 42 THR A O 7
ATOM 4131 N N . MET A 1 1 ? -2.389 7.658 6.416 1.00 1.00 1 MET A N 8
ATOM 4132 C CA . MET A 1 1 ? -2.839 6.570 5.565 1.00 1.00 1 MET A CA 8
ATOM 4133 C C . MET A 1 1 ? -3.950 7.035 4.621 1.00 1.00 1 MET A C 8
ATOM 4134 O O . MET A 1 1 ? -4.835 7.789 5.021 1.00 1.00 1 MET A O 8
ATOM 4146 N N . VAL A 1 2 ? -3.867 6.566 3.384 1.00 1.00 2 VAL A N 8
ATOM 4147 C CA . VAL A 1 2 ? -4.854 6.924 2.380 1.00 1.00 2 VAL A CA 8
ATOM 4148 C C . VAL A 1 2 ? -5.362 5.654 1.695 1.00 1.00 2 VAL A C 8
ATOM 4149 O O . VAL A 1 2 ? -4.690 5.101 0.826 1.00 1.00 2 VAL A O 8
ATOM 4162 N N . VAL A 1 3 ? -6.545 5.229 2.113 1.00 1.00 3 VAL A N 8
ATOM 4163 C CA . VAL A 1 3 ? -7.152 4.035 1.549 1.00 1.00 3 VAL A CA 8
ATOM 4164 C C . VAL A 1 3 ? -8.191 4.441 0.501 1.00 1.00 3 VAL A C 8
ATOM 4165 O O . VAL A 1 3 ? -8.924 5.409 0.692 1.00 1.00 3 VAL A O 8
ATOM 4178 N N . ILE A 1 4 ? -8.220 3.678 -0.582 1.00 1.00 4 ILE A N 8
ATOM 4179 C CA . ILE A 1 4 ? -9.156 3.946 -1.661 1.00 1.00 4 ILE A CA 8
ATOM 4180 C C . ILE A 1 4 ? -9.766 2.628 -2.140 1.00 1.00 4 ILE A C 8
ATOM 4181 O O . ILE A 1 4 ? -9.047 1.728 -2.570 1.00 1.00 4 ILE A O 8
ATOM 4196 N N . ASN A 1 5 ? -11.086 2.557 -2.050 1.00 1.00 5 ASN A N 8
ATOM 4197 C CA . ASN A 1 5 ? -11.801 1.364 -2.469 1.00 1.00 5 ASN A CA 8
ATOM 4198 C C . ASN A 1 5 ? -11.388 0.189 -1.580 1.00 1.00 5 ASN A C 8
ATOM 4199 O O . ASN A 1 5 ? -12.022 -0.075 -0.559 1.00 1.00 5 ASN A O 8
ATOM 4209 N N . GLY A 1 6 ? -10.330 -0.487 -2.001 1.00 1.00 6 GLY A N 8
ATOM 4210 C CA . GLY A 1 6 ? -9.825 -1.628 -1.256 1.00 1.00 6 GLY A CA 8
ATOM 4211 C C . GLY A 1 6 ? -8.297 -1.595 -1.172 1.00 1.00 6 GLY A C 8
ATOM 4212 O O . GLY A 1 6 ? -7.665 -2.617 -0.910 1.00 1.00 6 GLY A O 8
ATOM 4216 N N . VAL A 1 7 ? -7.749 -0.412 -1.400 1.00 1.00 7 VAL A N 8
ATOM 4217 C CA . VAL A 1 7 ? -6.307 -0.232 -1.352 1.00 1.00 7 VAL A CA 8
ATOM 4218 C C . VAL A 1 7 ? -5.949 0.682 -0.179 1.00 1.00 7 VAL A C 8
ATOM 4219 O O . VAL A 1 7 ? -6.781 1.466 0.279 1.00 1.00 7 VAL A O 8
ATOM 4232 N N . LYS A 1 8 ? -4.712 0.551 0.276 1.00 1.00 8 LYS A N 8
ATOM 4233 C CA . LYS A 1 8 ? -4.234 1.355 1.387 1.00 1.00 8 LYS A CA 8
ATOM 4234 C C . LYS A 1 8 ? -2.883 1.973 1.021 1.00 1.00 8 LYS A C 8
ATOM 4235 O O . LYS A 1 8 ? -1.995 1.281 0.525 1.00 1.00 8 LYS A O 8
ATOM 4249 N N . TYR A 1 9 ? -2.769 3.267 1.279 1.00 1.00 9 TYR A N 8
ATOM 4250 C CA . TYR A 1 9 ? -1.542 3.985 0.983 1.00 1.00 9 TYR A CA 8
ATOM 4251 C C . TYR A 1 9 ? -0.996 4.677 2.233 1.00 1.00 9 TYR A C 8
ATOM 4252 O O . TYR A 1 9 ? -1.612 4.622 3.297 1.00 1.00 9 TYR A O 8
ATOM 4269 N N . ALA A 1 10 ? 0.155 5.313 2.063 1.00 1.00 10 ALA A N 8
ATOM 4270 C CA . ALA A 1 10 ? 0.791 6.015 3.165 1.00 1.00 10 ALA A CA 8
ATOM 4271 C C . ALA A 1 10 ? 2.163 6.522 2.717 1.00 1.00 10 ALA A C 8
ATOM 4272 O O . ALA A 1 10 ? 2.672 6.108 1.677 1.00 1.00 10 ALA A O 8
ATOM 4279 N N . CYS A 1 11 ? 2.722 7.412 3.524 1.00 1.00 11 CYS A N 8
ATOM 4280 C CA . CYS A 1 11 ? 4.025 7.980 3.223 1.00 1.00 11 CYS A CA 8
ATOM 4281 C C . CYS A 1 11 ? 5.096 6.967 3.630 1.00 1.00 11 CYS A C 8
ATOM 4282 O O . CYS A 1 11 ? 4.834 6.066 4.425 1.00 1.00 11 CYS A O 8
ATOM 4288 N N . ASP A 1 12 ? 6.282 7.148 3.066 1.00 1.00 12 ASP A N 8
ATOM 4289 C CA . ASP A 1 12 ? 7.394 6.261 3.361 1.00 1.00 12 ASP A CA 8
ATOM 4290 C C . ASP A 1 12 ? 7.613 6.210 4.874 1.00 1.00 12 ASP A C 8
ATOM 4291 O O . ASP A 1 12 ? 8.171 5.243 5.391 1.00 1.00 12 ASP A O 8
ATOM 4300 N N . SER A 1 13 ? 7.163 7.262 5.541 1.00 1.00 13 SER A N 8
ATOM 4301 C CA . SER A 1 13 ? 7.303 7.348 6.985 1.00 1.00 13 SER A CA 8
ATOM 4302 C C . SER A 1 13 ? 6.148 6.613 7.668 1.00 1.00 13 SER A C 8
ATOM 4303 O O . SER A 1 13 ? 5.977 6.709 8.882 1.00 1.00 13 SER A O 8
ATOM 4310 N N . CYS A 1 14 ? 5.385 5.892 6.857 1.00 1.00 14 CYS A N 8
ATOM 4311 C CA . CYS A 1 14 ? 4.253 5.140 7.368 1.00 1.00 14 CYS A CA 8
ATOM 4312 C C . CYS A 1 14 ? 4.365 3.700 6.863 1.00 1.00 14 CYS A C 8
ATOM 4313 O O . CYS A 1 14 ? 4.208 2.754 7.632 1.00 1.00 14 CYS A O 8
ATOM 4319 N N . ILE A 1 15 ? 4.633 3.580 5.571 1.00 1.00 15 ILE A N 8
ATOM 4320 C CA . ILE A 1 15 ? 4.768 2.272 4.953 1.00 1.00 15 ILE A CA 8
ATOM 4321 C C . ILE A 1 15 ? 5.939 1.526 5.596 1.00 1.00 15 ILE A C 8
ATOM 4322 O O . ILE A 1 15 ? 5.977 0.297 5.588 1.00 1.00 15 ILE A O 8
ATOM 4337 N N . LYS A 1 16 ? 6.867 2.303 6.138 1.00 1.00 16 LYS A N 8
ATOM 4338 C CA . LYS A 1 16 ? 8.036 1.732 6.784 1.00 1.00 16 LYS A CA 8
ATOM 4339 C C . LYS A 1 16 ? 7.594 0.627 7.746 1.00 1.00 16 LYS A C 8
ATOM 4340 O O . LYS A 1 16 ? 8.370 -0.275 8.059 1.00 1.00 16 LYS A O 8
ATOM 4354 N N . SER A 1 17 ? 6.350 0.734 8.187 1.00 1.00 17 SER A N 8
ATOM 4355 C CA . SER A 1 17 ? 5.795 -0.245 9.106 1.00 1.00 17 SER A CA 8
ATOM 4356 C C . SER A 1 17 ? 4.266 -0.181 9.079 1.00 1.00 17 SER A C 8
ATOM 4357 O O . SER A 1 17 ? 3.615 -1.053 8.506 1.00 1.00 17 SER A O 8
ATOM 4364 N N . HIS A 1 18 ? 3.738 0.860 9.707 1.00 1.00 18 HIS A N 8
ATOM 4365 C CA . HIS A 1 18 ? 2.299 1.049 9.762 1.00 1.00 18 HIS A CA 8
ATOM 4366 C C . HIS A 1 18 ? 1.982 2.377 10.452 1.00 1.00 18 HIS A C 8
ATOM 4367 O O . HIS A 1 18 ? 0.928 2.522 11.071 1.00 1.00 18 HIS A O 8
ATOM 4380 N N . LYS A 1 19 ? 2.912 3.311 10.323 1.00 1.00 19 LYS A N 8
ATOM 4381 C CA . LYS A 1 19 ? 2.744 4.622 10.928 1.00 1.00 19 LYS A CA 8
ATOM 4382 C C . LYS A 1 19 ? 1.511 5.301 10.328 1.00 1.00 19 LYS A C 8
ATOM 4383 O O . LYS A 1 19 ? 1.028 6.299 10.861 1.00 1.00 19 LYS A O 8
ATOM 4397 N N . ALA A 1 20 ? 1.038 4.733 9.229 1.00 1.00 20 ALA A N 8
ATOM 4398 C CA . ALA A 1 20 ? -0.130 5.272 8.552 1.00 1.00 20 ALA A CA 8
ATOM 4399 C C . ALA A 1 20 ? -1.263 5.453 9.564 1.00 1.00 20 ALA A C 8
ATOM 4400 O O . ALA A 1 20 ? -2.127 6.310 9.387 1.00 1.00 20 ALA A O 8
ATOM 4407 N N . ALA A 1 21 ? -1.223 4.631 10.602 1.00 1.00 21 ALA A N 8
ATOM 4408 C CA . ALA A 1 21 ? -2.236 4.690 11.642 1.00 1.00 21 ALA A CA 8
ATOM 4409 C C . ALA A 1 21 ? -2.587 6.151 11.924 1.00 1.00 21 ALA A C 8
ATOM 4410 O O . ALA A 1 21 ? -3.716 6.461 12.301 1.00 1.00 21 ALA A O 8
ATOM 4417 N N . GLN A 1 22 ? -1.600 7.012 11.729 1.00 1.00 22 GLN A N 8
ATOM 4418 C CA . GLN A 1 22 ? -1.790 8.435 11.958 1.00 1.00 22 GLN A CA 8
ATOM 4419 C C . GLN A 1 22 ? -0.790 9.244 11.130 1.00 1.00 22 GLN A C 8
ATOM 4420 O O . GLN A 1 22 ? -0.187 10.192 11.632 1.00 1.00 22 GLN A O 8
ATOM 4432 N N . CYS A 1 23 ? -0.645 8.841 9.876 1.00 1.00 23 CYS A N 8
ATOM 4433 C CA . CYS A 1 23 ? 0.273 9.516 8.974 1.00 1.00 23 CYS A CA 8
ATOM 4434 C C . CYS A 1 23 ? 0.146 11.025 9.201 1.00 1.00 23 CYS A C 8
ATOM 4435 O O . CYS A 1 23 ? -0.780 11.657 8.694 1.00 1.00 23 CYS A O 8
ATOM 4441 N N . GLU A 1 24 ? 1.089 11.557 9.965 1.00 1.00 24 GLU A N 8
ATOM 4442 C CA . GLU A 1 24 ? 1.094 12.979 10.265 1.00 1.00 24 GLU A CA 8
ATOM 4443 C C . GLU A 1 24 ? 2.336 13.642 9.670 1.00 1.00 24 GLU A C 8
ATOM 4444 O O . GLU A 1 24 ? 2.648 14.788 9.993 1.00 1.00 24 GLU A O 8
ATOM 4455 N N . HIS A 1 25 ? 3.013 12.895 8.810 1.00 1.00 25 HIS A N 8
ATOM 4456 C CA . HIS A 1 25 ? 4.216 13.397 8.166 1.00 1.00 25 HIS A CA 8
ATOM 4457 C C . HIS A 1 25 ? 3.836 14.435 7.109 1.00 1.00 25 HIS A C 8
ATOM 4458 O O . HIS A 1 25 ? 2.654 14.662 6.851 1.00 1.00 25 HIS A O 8
ATOM 4471 N N . ASN A 1 26 ? 4.860 15.038 6.522 1.00 1.00 26 ASN A N 8
ATOM 4472 C CA . ASN A 1 26 ? 4.649 16.046 5.498 1.00 1.00 26 ASN A CA 8
ATOM 4473 C C . ASN A 1 26 ? 5.626 15.809 4.346 1.00 1.00 26 ASN A C 8
ATOM 4474 O O . ASN A 1 26 ? 5.223 15.392 3.260 1.00 1.00 26 ASN A O 8
ATOM 4484 N N . ASP A 1 27 ? 6.892 16.086 4.619 1.00 1.00 27 ASP A N 8
ATOM 4485 C CA . ASP A 1 27 ? 7.931 15.908 3.618 1.00 1.00 27 ASP A CA 8
ATOM 4486 C C . ASP A 1 27 ? 8.274 14.421 3.506 1.00 1.00 27 ASP A C 8
ATOM 4487 O O . ASP A 1 27 ? 8.785 13.825 4.453 1.00 1.00 27 ASP A O 8
ATOM 4496 N N . ARG A 1 28 ? 7.983 13.866 2.338 1.00 1.00 28 ARG A N 8
ATOM 4497 C CA . ARG A 1 28 ? 8.255 12.460 2.090 1.00 1.00 28 ARG A CA 8
ATOM 4498 C C . ARG A 1 28 ? 7.386 11.947 0.941 1.00 1.00 28 ARG A C 8
ATOM 4499 O O . ARG A 1 28 ? 6.291 12.457 0.710 1.00 1.00 28 ARG A O 8
ATOM 4515 N N . PRO A 1 29 ? 7.920 10.916 0.233 1.00 1.00 29 PRO A N 8
ATOM 4516 C CA . PRO A 1 29 ? 7.205 10.328 -0.888 1.00 1.00 29 PRO A CA 8
ATOM 4517 C C . PRO A 1 29 ? 6.056 9.443 -0.401 1.00 1.00 29 PRO A C 8
ATOM 4518 O O . PRO A 1 29 ? 6.166 8.795 0.640 1.00 1.00 29 PRO A O 8
ATOM 4526 N N . LEU A 1 30 ? 4.982 9.442 -1.176 1.00 1.00 30 LEU A N 8
ATOM 4527 C CA . LEU A 1 30 ? 3.814 8.647 -0.836 1.00 1.00 30 LEU A CA 8
ATOM 4528 C C . LEU A 1 30 ? 3.901 7.293 -1.544 1.00 1.00 30 LEU A C 8
ATOM 4529 O O . LEU A 1 30 ? 4.048 7.235 -2.764 1.00 1.00 30 LEU A O 8
ATOM 4544 N N . LYS A 1 31 ? 3.807 6.238 -0.748 1.00 1.00 31 LYS A N 8
ATOM 4545 C CA . LYS A 1 31 ? 3.873 4.889 -1.283 1.00 1.00 31 LYS A CA 8
ATOM 4546 C C . LYS A 1 31 ? 2.489 4.242 -1.196 1.00 1.00 31 LYS A C 8
ATOM 4547 O O . LYS A 1 31 ? 1.604 4.749 -0.507 1.00 1.00 31 LYS A O 8
ATOM 4561 N N . ILE A 1 32 ? 2.344 3.130 -1.901 1.00 1.00 32 ILE A N 8
ATOM 4562 C CA . ILE A 1 32 ? 1.083 2.408 -1.912 1.00 1.00 32 ILE A CA 8
ATOM 4563 C C . ILE A 1 32 ? 1.274 1.048 -1.236 1.00 1.00 32 ILE A C 8
ATOM 4564 O O . ILE A 1 32 ? 2.401 0.584 -1.073 1.00 1.00 32 ILE A O 8
ATOM 4579 N N . LEU A 1 33 ? 0.153 0.448 -0.862 1.00 1.00 33 LEU A N 8
ATOM 4580 C CA . LEU A 1 33 ? 0.183 -0.849 -0.208 1.00 1.00 33 LEU A CA 8
ATOM 4581 C C . LEU A 1 33 ? -1.156 -1.556 -0.429 1.00 1.00 33 LEU A C 8
ATOM 4582 O O . LEU A 1 33 ? -2.214 -0.938 -0.327 1.00 1.00 33 LEU A O 8
ATOM 4597 N N . LYS A 1 34 ? -1.066 -2.844 -0.728 1.00 1.00 34 LYS A N 8
ATOM 4598 C CA . LYS A 1 34 ? -2.256 -3.643 -0.966 1.00 1.00 34 LYS A CA 8
ATOM 4599 C C . LYS A 1 34 ? -2.322 -4.770 0.067 1.00 1.00 34 LYS A C 8
ATOM 4600 O O . LYS A 1 34 ? -1.339 -5.048 0.753 1.00 1.00 34 LYS A O 8
ATOM 4614 N N . PRO A 1 35 ? -3.521 -5.408 0.147 1.00 1.00 35 PRO A N 8
ATOM 4615 C CA . PRO A 1 35 ? -3.728 -6.499 1.083 1.00 1.00 35 PRO A CA 8
ATOM 4616 C C . PRO A 1 35 ? -3.042 -7.778 0.596 1.00 1.00 35 PRO A C 8
ATOM 4617 O O . PRO A 1 35 ? -2.479 -8.526 1.392 1.00 1.00 35 PRO A O 8
ATOM 4625 N N . ARG A 1 36 ? -3.111 -7.988 -0.710 1.00 1.00 36 ARG A N 8
ATOM 4626 C CA . ARG A 1 36 ? -2.504 -9.162 -1.313 1.00 1.00 36 ARG A CA 8
ATOM 4627 C C . ARG A 1 36 ? -3.242 -10.427 -0.871 1.00 1.00 36 ARG A C 8
ATOM 4628 O O . ARG A 1 36 ? -4.124 -10.914 -1.578 1.00 1.00 36 ARG A O 8
ATOM 4644 N N . GLY A 1 37 ? -2.854 -10.923 0.294 1.00 1.00 37 GLY A N 8
ATOM 4645 C CA . GLY A 1 37 ? -3.468 -12.123 0.838 1.00 1.00 37 GLY A CA 8
ATOM 4646 C C . GLY A 1 37 ? -3.471 -13.253 -0.192 1.00 1.00 37 GLY A C 8
ATOM 4647 O O . GLY A 1 37 ? -4.378 -13.341 -1.019 1.00 1.00 37 GLY A O 8
ATOM 4651 N N . ARG A 1 38 ? -2.447 -14.089 -0.110 1.00 1.00 38 ARG A N 8
ATOM 4652 C CA . ARG A 1 38 ? -2.320 -15.210 -1.026 1.00 1.00 38 ARG A CA 8
ATOM 4653 C C . ARG A 1 38 ? -3.340 -16.297 -0.679 1.00 1.00 38 ARG A C 8
ATOM 4654 O O . ARG A 1 38 ? -4.102 -16.735 -1.539 1.00 1.00 38 ARG A O 8
ATOM 4670 N N . PRO A 1 39 ? -3.321 -16.710 0.617 1.00 1.00 39 PRO A N 8
ATOM 4671 C CA . PRO A 1 39 ? -4.235 -17.736 1.088 1.00 1.00 39 PRO A CA 8
ATOM 4672 C C . PRO A 1 39 ? -5.650 -17.178 1.250 1.00 1.00 39 PRO A C 8
ATOM 4673 O O . PRO A 1 39 ? -5.844 -15.964 1.272 1.00 1.00 39 PRO A O 8
ATOM 4681 N N . PRO A 1 40 ? -6.629 -18.117 1.363 1.00 1.00 40 PRO A N 8
ATOM 4682 C CA . PRO A 1 40 ? -8.021 -17.731 1.522 1.00 1.00 40 PRO A CA 8
ATOM 4683 C C . PRO A 1 40 ? -8.291 -17.228 2.942 1.00 1.00 40 PRO A C 8
ATOM 4684 O O . PRO A 1 40 ? -8.199 -16.030 3.208 1.00 1.00 40 PRO A O 8
ATOM 4692 N N . THR A 1 41 ? -8.618 -18.168 3.816 1.00 1.00 41 THR A N 8
ATOM 4693 C CA . THR A 1 41 ? -8.902 -17.835 5.202 1.00 1.00 41 THR A CA 8
ATOM 4694 C C . THR A 1 41 ? -7.814 -16.919 5.765 1.00 1.00 41 THR A C 8
ATOM 4695 O O . THR A 1 41 ? -6.693 -16.897 5.258 1.00 1.00 41 THR A O 8
ATOM 4706 N N . THR A 1 42 ? -8.182 -16.185 6.804 1.00 1.00 42 THR A N 8
ATOM 4707 C CA . THR A 1 42 ? -7.250 -15.269 7.441 1.00 1.00 42 THR A CA 8
ATOM 4708 C C . THR A 1 42 ? -6.392 -14.564 6.389 1.00 1.00 42 THR A C 8
ATOM 4709 O O . THR A 1 42 ? -6.800 -14.434 5.236 1.00 1.00 42 THR A O 8
ATOM 4721 N N . MET A 1 1 ? -2.275 7.551 7.030 1.00 1.00 1 MET A N 9
ATOM 4722 C CA . MET A 1 1 ? -2.368 6.825 5.776 1.00 1.00 1 MET A CA 9
ATOM 4723 C C . MET A 1 1 ? -3.492 7.384 4.900 1.00 1.00 1 MET A C 9
ATOM 4724 O O . MET A 1 1 ? -4.273 8.221 5.347 1.00 1.00 1 MET A O 9
ATOM 4736 N N . VAL A 1 2 ? -3.535 6.899 3.667 1.00 1.00 2 VAL A N 9
ATOM 4737 C CA . VAL A 1 2 ? -4.550 7.340 2.726 1.00 1.00 2 VAL A CA 9
ATOM 4738 C C . VAL A 1 2 ? -5.146 6.123 2.017 1.00 1.00 2 VAL A C 9
ATOM 4739 O O . VAL A 1 2 ? -4.526 5.561 1.114 1.00 1.00 2 VAL A O 9
ATOM 4752 N N . VAL A 1 3 ? -6.340 5.749 2.453 1.00 1.00 3 VAL A N 9
ATOM 4753 C CA . VAL A 1 3 ? -7.025 4.608 1.871 1.00 1.00 3 VAL A CA 9
ATOM 4754 C C . VAL A 1 3 ? -8.047 5.101 0.843 1.00 1.00 3 VAL A C 9
ATOM 4755 O O . VAL A 1 3 ? -8.737 6.093 1.075 1.00 1.00 3 VAL A O 9
ATOM 4768 N N . ILE A 1 4 ? -8.111 4.387 -0.271 1.00 1.00 4 ILE A N 9
ATOM 4769 C CA . ILE A 1 4 ? -9.035 4.740 -1.335 1.00 1.00 4 ILE A CA 9
ATOM 4770 C C . ILE A 1 4 ? -9.735 3.475 -1.837 1.00 1.00 4 ILE A C 9
ATOM 4771 O O . ILE A 1 4 ? -9.079 2.523 -2.256 1.00 1.00 4 ILE A O 9
ATOM 4786 N N . ASN A 1 5 ? -11.059 3.507 -1.776 1.00 1.00 5 ASN A N 9
ATOM 4787 C CA . ASN A 1 5 ? -11.855 2.375 -2.219 1.00 1.00 5 ASN A CA 9
ATOM 4788 C C . ASN A 1 5 ? -11.522 1.155 -1.358 1.00 1.00 5 ASN A C 9
ATOM 4789 O O . ASN A 1 5 ? -12.165 0.916 -0.338 1.00 1.00 5 ASN A O 9
ATOM 4799 N N . GLY A 1 6 ? -10.517 0.414 -1.802 1.00 1.00 6 GLY A N 9
ATOM 4800 C CA . GLY A 1 6 ? -10.091 -0.776 -1.085 1.00 1.00 6 GLY A CA 9
ATOM 4801 C C . GLY A 1 6 ? -8.565 -0.854 -1.009 1.00 1.00 6 GLY A C 9
ATOM 4802 O O . GLY A 1 6 ? -8.003 -1.928 -0.803 1.00 1.00 6 GLY A O 9
ATOM 4806 N N . VAL A 1 7 ? -7.937 0.301 -1.180 1.00 1.00 7 VAL A N 9
ATOM 4807 C CA . VAL A 1 7 ? -6.486 0.378 -1.133 1.00 1.00 7 VAL A CA 9
ATOM 4808 C C . VAL A 1 7 ? -6.063 1.234 0.062 1.00 1.00 7 VAL A C 9
ATOM 4809 O O . VAL A 1 7 ? -6.845 2.044 0.558 1.00 1.00 7 VAL A O 9
ATOM 4822 N N . LYS A 1 8 ? -4.827 1.027 0.490 1.00 1.00 8 LYS A N 9
ATOM 4823 C CA . LYS A 1 8 ? -4.290 1.770 1.617 1.00 1.00 8 LYS A CA 9
ATOM 4824 C C . LYS A 1 8 ? -2.907 2.314 1.252 1.00 1.00 8 LYS A C 9
ATOM 4825 O O . LYS A 1 8 ? -2.051 1.572 0.773 1.00 1.00 8 LYS A O 9
ATOM 4839 N N . TYR A 1 9 ? -2.733 3.605 1.494 1.00 1.00 9 TYR A N 9
ATOM 4840 C CA . TYR A 1 9 ? -1.468 4.257 1.198 1.00 1.00 9 TYR A CA 9
ATOM 4841 C C . TYR A 1 9 ? -0.849 4.854 2.462 1.00 1.00 9 TYR A C 9
ATOM 4842 O O . TYR A 1 9 ? -1.435 4.777 3.540 1.00 1.00 9 TYR A O 9
ATOM 4859 N N . ALA A 1 10 ? 0.329 5.437 2.288 1.00 1.00 10 ALA A N 9
ATOM 4860 C CA . ALA A 1 10 ? 1.034 6.047 3.402 1.00 1.00 10 ALA A CA 9
ATOM 4861 C C . ALA A 1 10 ? 2.461 6.389 2.970 1.00 1.00 10 ALA A C 9
ATOM 4862 O O . ALA A 1 10 ? 2.933 5.912 1.939 1.00 1.00 10 ALA A O 9
ATOM 4869 N N . CYS A 1 11 ? 3.110 7.210 3.782 1.00 1.00 11 CYS A N 9
ATOM 4870 C CA . CYS A 1 11 ? 4.474 7.621 3.498 1.00 1.00 11 CYS A CA 9
ATOM 4871 C C . CYS A 1 11 ? 5.409 6.465 3.860 1.00 1.00 11 CYS A C 9
ATOM 4872 O O . CYS A 1 11 ? 5.063 5.615 4.679 1.00 1.00 11 CYS A O 9
ATOM 4878 N N . ASP A 1 12 ? 6.576 6.471 3.234 1.00 1.00 12 ASP A N 9
ATOM 4879 C CA . ASP A 1 12 ? 7.564 5.434 3.480 1.00 1.00 12 ASP A CA 9
ATOM 4880 C C . ASP A 1 12 ? 8.052 5.536 4.926 1.00 1.00 12 ASP A C 9
ATOM 4881 O O . ASP A 1 12 ? 8.577 4.568 5.476 1.00 1.00 12 ASP A O 9
ATOM 4890 N N . SER A 1 13 ? 7.864 6.715 5.500 1.00 1.00 13 SER A N 9
ATOM 4891 C CA . SER A 1 13 ? 8.280 6.955 6.872 1.00 1.00 13 SER A CA 9
ATOM 4892 C C . SER A 1 13 ? 7.148 6.587 7.833 1.00 1.00 13 SER A C 9
ATOM 4893 O O . SER A 1 13 ? 7.154 7.000 8.992 1.00 1.00 13 SER A O 9
ATOM 4900 N N . CYS A 1 14 ? 6.203 5.814 7.317 1.00 1.00 14 CYS A N 9
ATOM 4901 C CA . CYS A 1 14 ? 5.067 5.386 8.115 1.00 1.00 14 CYS A CA 9
ATOM 4902 C C . CYS A 1 14 ? 4.810 3.906 7.829 1.00 1.00 14 CYS A C 9
ATOM 4903 O O . CYS A 1 14 ? 4.948 3.065 8.718 1.00 1.00 14 CYS A O 9
ATOM 4909 N N . ILE A 1 15 ? 4.440 3.631 6.587 1.00 1.00 15 ILE A N 9
ATOM 4910 C CA . ILE A 1 15 ? 4.163 2.266 6.174 1.00 1.00 15 ILE A CA 9
ATOM 4911 C C . ILE A 1 15 ? 5.362 1.380 6.514 1.00 1.00 15 ILE A C 9
ATOM 4912 O O . ILE A 1 15 ? 5.201 0.193 6.797 1.00 1.00 15 ILE A O 9
ATOM 4927 N N . LYS A 1 16 ? 6.538 1.990 6.479 1.00 1.00 16 LYS A N 9
ATOM 4928 C CA . LYS A 1 16 ? 7.764 1.271 6.780 1.00 1.00 16 LYS A CA 9
ATOM 4929 C C . LYS A 1 16 ? 7.683 0.709 8.201 1.00 1.00 16 LYS A C 9
ATOM 4930 O O . LYS A 1 16 ? 8.077 -0.430 8.445 1.00 1.00 16 LYS A O 9
ATOM 4944 N N . SER A 1 17 ? 7.171 1.535 9.102 1.00 1.00 17 SER A N 9
ATOM 4945 C CA . SER A 1 17 ? 7.035 1.135 10.492 1.00 1.00 17 SER A CA 9
ATOM 4946 C C . SER A 1 17 ? 5.580 0.766 10.789 1.00 1.00 17 SER A C 9
ATOM 4947 O O . SER A 1 17 ? 5.241 0.427 11.922 1.00 1.00 17 SER A O 9
ATOM 4954 N N . HIS A 1 18 ? 4.758 0.844 9.752 1.00 1.00 18 HIS A N 9
ATOM 4955 C CA . HIS A 1 18 ? 3.348 0.522 9.889 1.00 1.00 18 HIS A CA 9
ATOM 4956 C C . HIS A 1 18 ? 2.612 1.703 10.524 1.00 1.00 18 HIS A C 9
ATOM 4957 O O . HIS A 1 18 ? 1.397 1.651 10.715 1.00 1.00 18 HIS A O 9
ATOM 4970 N N . LYS A 1 19 ? 3.377 2.739 10.834 1.00 1.00 19 LYS A N 9
ATOM 4971 C CA . LYS A 1 19 ? 2.812 3.931 11.444 1.00 1.00 19 LYS A CA 9
ATOM 4972 C C . LYS A 1 19 ? 1.708 4.486 10.542 1.00 1.00 19 LYS A C 9
ATOM 4973 O O . LYS A 1 19 ? 0.885 5.287 10.983 1.00 1.00 19 LYS A O 9
ATOM 4987 N N . ALA A 1 20 ? 1.726 4.039 9.295 1.00 1.00 20 ALA A N 9
ATOM 4988 C CA . ALA A 1 20 ? 0.736 4.481 8.327 1.00 1.00 20 ALA A CA 9
ATOM 4989 C C . ALA A 1 20 ? -0.652 4.440 8.968 1.00 1.00 20 ALA A C 9
ATOM 4990 O O . ALA A 1 20 ? -1.549 5.176 8.560 1.00 1.00 20 ALA A O 9
ATOM 4997 N N . ALA A 1 21 ? -0.784 3.575 9.963 1.00 1.00 21 ALA A N 9
ATOM 4998 C CA . ALA A 1 21 ? -2.048 3.429 10.665 1.00 1.00 21 ALA A CA 9
ATOM 4999 C C . ALA A 1 21 ? -2.692 4.806 10.838 1.00 1.00 21 ALA A C 9
ATOM 5000 O O . ALA A 1 21 ? -3.916 4.924 10.862 1.00 1.00 21 ALA A O 9
ATOM 5007 N N . GLN A 1 22 ? -1.838 5.813 10.955 1.00 1.00 22 GLN A N 9
ATOM 5008 C CA . GLN A 1 22 ? -2.309 7.176 11.125 1.00 1.00 22 GLN A CA 9
ATOM 5009 C C . GLN A 1 22 ? -1.293 8.164 10.545 1.00 1.00 22 GLN A C 9
ATOM 5010 O O . GLN A 1 22 ? -0.881 9.105 11.222 1.00 1.00 22 GLN A O 9
ATOM 5022 N N . CYS A 1 23 ? -0.919 7.916 9.299 1.00 1.00 23 CYS A N 9
ATOM 5023 C CA . CYS A 1 23 ? 0.039 8.772 8.621 1.00 1.00 23 CYS A CA 9
ATOM 5024 C C . CYS A 1 23 ? -0.688 10.034 8.153 1.00 1.00 23 CYS A C 9
ATOM 5025 O O . CYS A 1 23 ? -1.890 10.001 7.895 1.00 1.00 23 CYS A O 9
ATOM 5031 N N . GLU A 1 24 ? 0.071 11.116 8.056 1.00 1.00 24 GLU A N 9
ATOM 5032 C CA . GLU A 1 24 ? -0.488 12.385 7.624 1.00 1.00 24 GLU A CA 9
ATOM 5033 C C . GLU A 1 24 ? 0.630 13.402 7.381 1.00 1.00 24 GLU A C 9
ATOM 5034 O O . GLU A 1 24 ? 0.450 14.596 7.610 1.00 1.00 24 GLU A O 9
ATOM 5045 N N . HIS A 1 25 ? 1.762 12.889 6.920 1.00 1.00 25 HIS A N 9
ATOM 5046 C CA . HIS A 1 25 ? 2.910 13.737 6.645 1.00 1.00 25 HIS A CA 9
ATOM 5047 C C . HIS A 1 25 ? 2.819 14.272 5.214 1.00 1.00 25 HIS A C 9
ATOM 5048 O O . HIS A 1 25 ? 2.048 13.760 4.403 1.00 1.00 25 HIS A O 9
ATOM 5061 N N . ASN A 1 26 ? 3.617 15.296 4.948 1.00 1.00 26 ASN A N 9
ATOM 5062 C CA . ASN A 1 26 ? 3.637 15.906 3.629 1.00 1.00 26 ASN A CA 9
ATOM 5063 C C . ASN A 1 26 ? 5.051 15.816 3.052 1.00 1.00 26 ASN A C 9
ATOM 5064 O O . ASN A 1 26 ? 5.252 15.249 1.979 1.00 1.00 26 ASN A O 9
ATOM 5074 N N . ASP A 1 27 ? 5.993 16.385 3.788 1.00 1.00 27 ASP A N 9
ATOM 5075 C CA . ASP A 1 27 ? 7.383 16.377 3.363 1.00 1.00 27 ASP A CA 9
ATOM 5076 C C . ASP A 1 27 ? 7.932 14.952 3.458 1.00 1.00 27 ASP A C 9
ATOM 5077 O O . ASP A 1 27 ? 8.853 14.688 4.229 1.00 1.00 27 ASP A O 9
ATOM 5086 N N . ARG A 1 28 ? 7.343 14.071 2.663 1.00 1.00 28 ARG A N 9
ATOM 5087 C CA . ARG A 1 28 ? 7.762 12.679 2.648 1.00 1.00 28 ARG A CA 9
ATOM 5088 C C . ARG A 1 28 ? 7.218 11.975 1.403 1.00 1.00 28 ARG A C 9
ATOM 5089 O O . ARG A 1 28 ? 6.179 12.363 0.870 1.00 1.00 28 ARG A O 9
ATOM 5105 N N . PRO A 1 29 ? 7.963 10.926 0.964 1.00 1.00 29 PRO A N 9
ATOM 5106 C CA . PRO A 1 29 ? 7.567 10.163 -0.207 1.00 1.00 29 PRO A CA 9
ATOM 5107 C C . PRO A 1 29 ? 6.391 9.239 0.113 1.00 1.00 29 PRO A C 9
ATOM 5108 O O . PRO A 1 29 ? 6.494 8.374 0.980 1.00 1.00 29 PRO A O 9
ATOM 5116 N N . LEU A 1 30 ? 5.298 9.454 -0.606 1.00 1.00 30 LEU A N 9
ATOM 5117 C CA . LEU A 1 30 ? 4.103 8.652 -0.410 1.00 1.00 30 LEU A CA 9
ATOM 5118 C C . LEU A 1 30 ? 4.243 7.338 -1.184 1.00 1.00 30 LEU A C 9
ATOM 5119 O O . LEU A 1 30 ? 4.866 7.302 -2.244 1.00 1.00 30 LEU A O 9
ATOM 5134 N N . LYS A 1 31 ? 3.653 6.293 -0.624 1.00 1.00 31 LYS A N 9
ATOM 5135 C CA . LYS A 1 31 ? 3.704 4.981 -1.248 1.00 1.00 31 LYS A CA 9
ATOM 5136 C C . LYS A 1 31 ? 2.324 4.328 -1.166 1.00 1.00 31 LYS A C 9
ATOM 5137 O O . LYS A 1 31 ? 1.470 4.768 -0.397 1.00 1.00 31 LYS A O 9
ATOM 5151 N N . ILE A 1 32 ? 2.147 3.289 -1.968 1.00 1.00 32 ILE A N 9
ATOM 5152 C CA . ILE A 1 32 ? 0.885 2.569 -1.995 1.00 1.00 32 ILE A CA 9
ATOM 5153 C C . ILE A 1 32 ? 1.062 1.210 -1.317 1.00 1.00 32 ILE A C 9
ATOM 5154 O O . ILE A 1 32 ? 2.168 0.673 -1.273 1.00 1.00 32 ILE A O 9
ATOM 5169 N N . LEU A 1 33 ? -0.044 0.691 -0.804 1.00 1.00 33 LEU A N 9
ATOM 5170 C CA . LEU A 1 33 ? -0.025 -0.596 -0.130 1.00 1.00 33 LEU A CA 9
ATOM 5171 C C . LEU A 1 33 ? -1.405 -1.247 -0.245 1.00 1.00 33 LEU A C 9
ATOM 5172 O O . LEU A 1 33 ? -2.423 -0.558 -0.238 1.00 1.00 33 LEU A O 9
ATOM 5187 N N . LYS A 1 34 ? -1.393 -2.569 -0.347 1.00 1.00 34 LYS A N 9
ATOM 5188 C CA . LYS A 1 34 ? -2.631 -3.321 -0.463 1.00 1.00 34 LYS A CA 9
ATOM 5189 C C . LYS A 1 34 ? -2.546 -4.571 0.416 1.00 1.00 34 LYS A C 9
ATOM 5190 O O . LYS A 1 34 ? -1.455 -5.061 0.703 1.00 1.00 34 LYS A O 9
ATOM 5204 N N . PRO A 1 35 ? -3.744 -5.063 0.830 1.00 1.00 35 PRO A N 9
ATOM 5205 C CA . PRO A 1 35 ? -3.818 -6.246 1.670 1.00 1.00 35 PRO A CA 9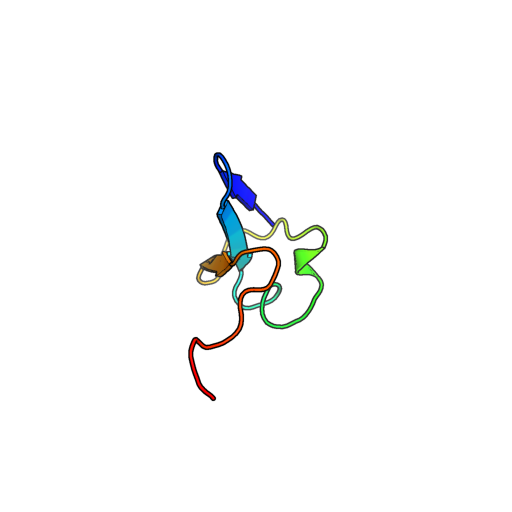
ATOM 5206 C C . PRO A 1 35 ? -3.537 -7.513 0.859 1.00 1.00 35 PRO A C 9
ATOM 5207 O O . PRO A 1 35 ? -3.500 -8.612 1.411 1.00 1.00 35 PRO A O 9
ATOM 5215 N N . ARG A 1 36 ? -3.347 -7.318 -0.437 1.00 1.00 36 ARG A N 9
ATOM 5216 C CA . ARG A 1 36 ? -3.071 -8.430 -1.330 1.00 1.00 36 ARG A CA 9
ATOM 5217 C C . ARG A 1 36 ? -2.208 -7.968 -2.505 1.00 1.00 36 ARG A C 9
ATOM 5218 O O . ARG A 1 36 ? -1.899 -6.783 -2.624 1.00 1.00 36 ARG A O 9
ATOM 5234 N N . GLY A 1 37 ? -1.843 -8.926 -3.344 1.00 1.00 37 GLY A N 9
ATOM 5235 C CA . GLY A 1 37 ? -1.022 -8.631 -4.506 1.00 1.00 37 GLY A CA 9
ATOM 5236 C C . GLY A 1 37 ? 0.453 -8.512 -4.118 1.00 1.00 37 GLY A C 9
ATOM 5237 O O . GLY A 1 37 ? 0.787 -7.879 -3.118 1.00 1.00 37 GLY A O 9
ATOM 5241 N N . ARG A 1 38 ? 1.297 -9.131 -4.931 1.00 1.00 38 ARG A N 9
ATOM 5242 C CA . ARG A 1 38 ? 2.729 -9.103 -4.686 1.00 1.00 38 ARG A CA 9
ATOM 5243 C C . ARG A 1 38 ? 3.018 -9.348 -3.204 1.00 1.00 38 ARG A C 9
ATOM 5244 O O . ARG A 1 38 ? 3.271 -8.407 -2.453 1.00 1.00 38 ARG A O 9
ATOM 5260 N N . PRO A 1 39 ? 2.971 -10.651 -2.816 1.00 1.00 39 PRO A N 9
ATOM 5261 C CA . PRO A 1 39 ? 3.225 -11.032 -1.437 1.00 1.00 39 PRO A CA 9
ATOM 5262 C C . PRO A 1 39 ? 4.719 -10.953 -1.113 1.00 1.00 39 PRO A C 9
ATOM 5263 O O . PRO A 1 39 ? 5.557 -11.013 -2.012 1.00 1.00 39 PRO A O 9
ATOM 5271 N N . PRO A 1 40 ? 5.014 -10.817 0.207 1.00 1.00 40 PRO A N 9
ATOM 5272 C CA . PRO A 1 40 ? 6.392 -10.730 0.661 1.00 1.00 40 PRO A CA 9
ATOM 5273 C C . PRO A 1 40 ? 7.072 -12.100 0.615 1.00 1.00 40 PRO A C 9
ATOM 5274 O O . PRO A 1 40 ? 6.417 -13.113 0.374 1.00 1.00 40 PRO A O 9
ATOM 5282 N N . THR A 1 41 ? 8.375 -12.086 0.851 1.00 1.00 41 THR A N 9
ATOM 5283 C CA . THR A 1 41 ? 9.150 -13.315 0.839 1.00 1.00 41 THR A CA 9
ATOM 5284 C C . THR A 1 41 ? 9.824 -13.533 2.196 1.00 1.00 41 THR A C 9
ATOM 5285 O O . THR A 1 41 ? 10.535 -14.518 2.389 1.00 1.00 41 THR A O 9
ATOM 5296 N N . THR A 1 42 ? 9.577 -12.597 3.100 1.00 1.00 42 THR A N 9
ATOM 5297 C CA . THR A 1 42 ? 10.151 -12.675 4.434 1.00 1.00 42 THR A CA 9
ATOM 5298 C C . THR A 1 42 ? 9.130 -13.241 5.422 1.00 1.00 42 THR A C 9
ATOM 5299 O O . THR A 1 42 ? 9.366 -13.247 6.629 1.00 1.00 42 THR A O 9
ATOM 5311 N N . MET A 1 1 ? -1.990 7.463 6.929 1.00 1.00 1 MET A N 10
ATOM 5312 C CA . MET A 1 1 ? -2.178 6.771 5.666 1.00 1.00 1 MET A CA 10
ATOM 5313 C C . MET A 1 1 ? -3.616 6.922 5.167 1.00 1.00 1 MET A C 10
ATOM 5314 O O . MET A 1 1 ? -4.542 7.063 5.964 1.00 1.00 1 MET A O 10
ATOM 5326 N N . VAL A 1 2 ? -3.759 6.887 3.850 1.00 1.00 2 VAL A N 10
ATOM 5327 C CA . VAL A 1 2 ? -5.069 7.019 3.235 1.00 1.00 2 VAL A CA 10
ATOM 5328 C C . VAL A 1 2 ? -5.388 5.745 2.448 1.00 1.00 2 VAL A C 10
ATOM 5329 O O . VAL A 1 2 ? -4.493 5.124 1.876 1.00 1.00 2 VAL A O 10
ATOM 5342 N N . VAL A 1 3 ? -6.666 5.396 2.444 1.00 1.00 3 VAL A N 10
ATOM 5343 C CA . VAL A 1 3 ? -7.114 4.208 1.736 1.00 1.00 3 VAL A CA 10
ATOM 5344 C C . VAL A 1 3 ? -8.270 4.580 0.805 1.00 1.00 3 VAL A C 10
ATOM 5345 O O . VAL A 1 3 ? -9.149 5.353 1.180 1.00 1.00 3 VAL A O 10
ATOM 5358 N N . ILE A 1 4 ? -8.231 4.012 -0.391 1.00 1.00 4 ILE A N 10
ATOM 5359 C CA . ILE A 1 4 ? -9.264 4.273 -1.379 1.00 1.00 4 ILE A CA 10
ATOM 5360 C C . ILE A 1 4 ? -10.002 2.972 -1.696 1.00 1.00 4 ILE A C 10
ATOM 5361 O O . ILE A 1 4 ? -9.517 2.153 -2.476 1.00 1.00 4 ILE A O 10
ATOM 5376 N N . ASN A 1 5 ? -11.163 2.821 -1.075 1.00 1.00 5 ASN A N 10
ATOM 5377 C CA . ASN A 1 5 ? -11.973 1.633 -1.282 1.00 1.00 5 ASN A CA 10
ATOM 5378 C C . ASN A 1 5 ? -11.249 0.420 -0.696 1.00 1.00 5 ASN A C 10
ATOM 5379 O O . ASN A 1 5 ? -11.523 0.013 0.432 1.00 1.00 5 ASN A O 10
ATOM 5389 N N . GLY A 1 6 ? -10.339 -0.125 -1.490 1.00 1.00 6 GLY A N 10
ATOM 5390 C CA . GLY A 1 6 ? -9.573 -1.285 -1.064 1.00 1.00 6 GLY A CA 10
ATOM 5391 C C . GLY A 1 6 ? -8.071 -1.039 -1.222 1.00 1.00 6 GLY A C 10
ATOM 5392 O O . GLY A 1 6 ? -7.262 -1.927 -0.958 1.00 1.00 6 GLY A O 10
ATOM 5396 N N . VAL A 1 7 ? -7.745 0.172 -1.652 1.00 1.00 7 VAL A N 10
ATOM 5397 C CA . VAL A 1 7 ? -6.355 0.546 -1.848 1.00 1.00 7 VAL A CA 10
ATOM 5398 C C . VAL A 1 7 ? -5.821 1.198 -0.571 1.00 1.00 7 VAL A C 10
ATOM 5399 O O . VAL A 1 7 ? -6.516 1.990 0.063 1.00 1.00 7 VAL A O 10
ATOM 5412 N N . LYS A 1 8 ? -4.591 0.840 -0.231 1.00 1.00 8 LYS A N 10
ATOM 5413 C CA . LYS A 1 8 ? -3.957 1.380 0.959 1.00 1.00 8 LYS A CA 10
ATOM 5414 C C . LYS A 1 8 ? -2.600 1.976 0.582 1.00 1.00 8 LYS A C 10
ATOM 5415 O O . LYS A 1 8 ? -1.786 1.317 -0.064 1.00 1.00 8 LYS A O 10
ATOM 5429 N N . TYR A 1 9 ? -2.397 3.216 1.001 1.00 1.00 9 TYR A N 10
ATOM 5430 C CA . TYR A 1 9 ? -1.152 3.909 0.716 1.00 1.00 9 TYR A CA 10
ATOM 5431 C C . TYR A 1 9 ? -0.794 4.882 1.841 1.00 1.00 9 TYR A C 10
ATOM 5432 O O . TYR A 1 9 ? -1.678 5.423 2.502 1.00 1.00 9 TYR A O 10
ATOM 5449 N N . ALA A 1 10 ? 0.504 5.074 2.024 1.00 1.00 10 ALA A N 10
ATOM 5450 C CA . ALA A 1 10 ? 0.989 5.972 3.059 1.00 1.00 10 ALA A CA 10
ATOM 5451 C C . ALA A 1 10 ? 2.444 6.345 2.763 1.00 1.00 10 ALA A C 10
ATOM 5452 O O . ALA A 1 10 ? 3.089 5.721 1.921 1.00 1.00 10 ALA A O 10
ATOM 5459 N N . CYS A 1 11 ? 2.915 7.361 3.470 1.00 1.00 11 CYS A N 10
ATOM 5460 C CA . CYS A 1 11 ? 4.281 7.825 3.294 1.00 1.00 11 CYS A CA 10
ATOM 5461 C C . CYS A 1 11 ? 5.222 6.633 3.487 1.00 1.00 11 CYS A C 10
ATOM 5462 O O . CYS A 1 11 ? 4.851 5.640 4.109 1.00 1.00 11 CYS A O 10
ATOM 5468 N N . ASP A 1 12 ? 6.421 6.773 2.942 1.00 1.00 12 ASP A N 10
ATOM 5469 C CA . ASP A 1 12 ? 7.417 5.721 3.045 1.00 1.00 12 ASP A CA 10
ATOM 5470 C C . ASP A 1 12 ? 7.953 5.671 4.477 1.00 1.00 12 ASP A C 10
ATOM 5471 O O . ASP A 1 12 ? 8.638 4.722 4.854 1.00 1.00 12 ASP A O 10
ATOM 5480 N N . SER A 1 13 ? 7.621 6.705 5.236 1.00 1.00 13 SER A N 10
ATOM 5481 C CA . SER A 1 13 ? 8.060 6.792 6.618 1.00 1.00 13 SER A CA 10
ATOM 5482 C C . SER A 1 13 ? 6.926 6.367 7.554 1.00 1.00 13 SER A C 10
ATOM 5483 O O . SER A 1 13 ? 6.891 6.772 8.715 1.00 1.00 13 SER A O 10
ATOM 5490 N N . CYS A 1 14 ? 6.029 5.554 7.015 1.00 1.00 14 CYS A N 10
ATOM 5491 C CA . CYS A 1 14 ? 4.898 5.070 7.787 1.00 1.00 14 CYS A CA 10
ATOM 5492 C C . CYS A 1 14 ? 4.548 3.664 7.297 1.00 1.00 14 CYS A C 10
ATOM 5493 O O . CYS A 1 14 ? 4.434 2.734 8.094 1.00 1.00 14 CYS A O 10
ATOM 5499 N N . ILE A 1 15 ? 4.386 3.553 5.986 1.00 1.00 15 ILE A N 10
ATOM 5500 C CA . ILE A 1 15 ? 4.052 2.275 5.379 1.00 1.00 15 ILE A CA 10
ATOM 5501 C C . ILE A 1 15 ? 5.144 1.256 5.710 1.00 1.00 15 ILE A C 10
ATOM 5502 O O . ILE A 1 15 ? 4.894 0.052 5.717 1.00 1.00 15 ILE A O 10
ATOM 5517 N N . LYS A 1 16 ? 6.333 1.778 5.974 1.00 1.00 16 LYS A N 10
ATOM 5518 C CA . LYS A 1 16 ? 7.465 0.928 6.303 1.00 1.00 16 LYS A CA 10
ATOM 5519 C C . LYS A 1 16 ? 7.512 0.712 7.817 1.00 1.00 16 LYS A C 10
ATOM 5520 O O . LYS A 1 16 ? 8.149 -0.225 8.295 1.00 1.00 16 LYS A O 10
ATOM 5534 N N . SER A 1 17 ? 6.828 1.595 8.530 1.00 1.00 17 SER A N 10
ATOM 5535 C CA . SER A 1 17 ? 6.783 1.513 9.980 1.00 1.00 17 SER A CA 10
ATOM 5536 C C . SER A 1 17 ? 5.456 0.897 10.428 1.00 1.00 17 SER A C 10
ATOM 5537 O O . SER A 1 17 ? 5.399 -0.282 10.772 1.00 1.00 17 SER A O 10
ATOM 5544 N N . HIS A 1 18 ? 4.421 1.724 10.410 1.00 1.00 18 HIS A N 10
ATOM 5545 C CA . HIS A 1 18 ? 3.098 1.276 10.811 1.00 1.00 18 HIS A CA 10
ATOM 5546 C C . HIS A 1 18 ? 2.266 2.475 11.268 1.00 1.00 18 HIS A C 10
ATOM 5547 O O . HIS A 1 18 ? 1.036 2.428 11.247 1.00 1.00 18 HIS A O 10
ATOM 5560 N N . LYS A 1 19 ? 2.969 3.524 11.671 1.00 1.00 19 LYS A N 10
ATOM 5561 C CA . LYS A 1 19 ? 2.311 4.733 12.133 1.00 1.00 19 LYS A CA 10
ATOM 5562 C C . LYS A 1 19 ? 1.302 5.194 11.079 1.00 1.00 19 LYS A C 10
ATOM 5563 O O . LYS A 1 19 ? 0.385 5.955 11.382 1.00 1.00 19 LYS A O 10
ATOM 5577 N N . ALA A 1 20 ? 1.505 4.712 9.861 1.00 1.00 20 ALA A N 10
ATOM 5578 C CA . ALA A 1 20 ? 0.624 5.064 8.760 1.00 1.00 20 ALA A CA 10
ATOM 5579 C C . ALA A 1 20 ? -0.828 5.036 9.245 1.00 1.00 20 ALA A C 10
ATOM 5580 O O . ALA A 1 20 ? -1.676 5.752 8.715 1.00 1.00 20 ALA A O 10
ATOM 5587 N N . ALA A 1 21 ? -1.068 4.202 10.246 1.00 1.00 21 ALA A N 10
ATOM 5588 C CA . ALA A 1 21 ? -2.401 4.073 10.809 1.00 1.00 21 ALA A CA 10
ATOM 5589 C C . ALA A 1 21 ? -3.092 5.438 10.793 1.00 1.00 21 ALA A C 10
ATOM 5590 O O . ALA A 1 21 ? -4.301 5.524 10.587 1.00 1.00 21 ALA A O 10
ATOM 5597 N N . GLN A 1 22 ? -2.293 6.472 11.013 1.00 1.00 22 GLN A N 10
ATOM 5598 C CA . GLN A 1 22 ? -2.813 7.829 11.028 1.00 1.00 22 GLN A CA 10
ATOM 5599 C C . GLN A 1 22 ? -1.701 8.826 10.693 1.00 1.00 22 GLN A C 10
ATOM 5600 O O . GLN A 1 22 ? -1.603 9.884 11.312 1.00 1.00 22 GLN A O 10
ATOM 5612 N N . CYS A 1 23 ? -0.892 8.453 9.712 1.00 1.00 23 CYS A N 10
ATOM 5613 C CA . CYS A 1 23 ? 0.208 9.301 9.286 1.00 1.00 23 CYS A CA 10
ATOM 5614 C C . CYS A 1 23 ? -0.304 10.740 9.189 1.00 1.00 23 CYS A C 10
ATOM 5615 O O . CYS A 1 23 ? -1.487 10.966 8.939 1.00 1.00 23 CYS A O 10
ATOM 5621 N N . GLU A 1 24 ? 0.613 11.675 9.393 1.00 1.00 24 GLU A N 10
ATOM 5622 C CA . GLU A 1 24 ? 0.269 13.085 9.331 1.00 1.00 24 GLU A CA 10
ATOM 5623 C C . GLU A 1 24 ? 1.471 13.905 8.858 1.00 1.00 24 GLU A C 10
ATOM 5624 O O . GLU A 1 24 ? 1.544 15.108 9.108 1.00 1.00 24 GLU A O 10
ATOM 5635 N N . HIS A 1 25 ? 2.383 13.222 8.183 1.00 1.00 25 HIS A N 10
ATOM 5636 C CA . HIS A 1 25 ? 3.578 13.871 7.673 1.00 1.00 25 HIS A CA 10
ATOM 5637 C C . HIS A 1 25 ? 3.302 14.431 6.276 1.00 1.00 25 HIS A C 10
ATOM 5638 O O . HIS A 1 25 ? 2.473 13.895 5.541 1.00 1.00 25 HIS A O 10
ATOM 5651 N N . ASN A 1 26 ? 4.011 15.501 5.950 1.00 1.00 26 ASN A N 10
ATOM 5652 C CA . ASN A 1 26 ? 3.852 16.139 4.655 1.00 1.00 26 ASN A CA 10
ATOM 5653 C C . ASN A 1 26 ? 5.038 15.771 3.761 1.00 1.00 26 ASN A C 10
ATOM 5654 O O . ASN A 1 26 ? 4.881 15.609 2.552 1.00 1.00 26 ASN A O 10
ATOM 5664 N N . ASP A 1 27 ? 6.197 15.649 4.390 1.00 1.00 27 ASP A N 10
ATOM 5665 C CA . ASP A 1 27 ? 7.409 15.303 3.668 1.00 1.00 27 ASP A CA 10
ATOM 5666 C C . ASP A 1 27 ? 7.426 13.797 3.400 1.00 1.00 27 ASP A C 10
ATOM 5667 O O . ASP A 1 27 ? 6.508 13.082 3.800 1.00 1.00 27 ASP A O 10
ATOM 5676 N N . ARG A 1 28 ? 8.480 13.358 2.728 1.00 1.00 28 ARG A N 10
ATOM 5677 C CA . ARG A 1 28 ? 8.628 11.950 2.404 1.00 1.00 28 ARG A CA 10
ATOM 5678 C C . ARG A 1 28 ? 7.719 11.577 1.231 1.00 1.00 28 ARG A C 10
ATOM 5679 O O . ARG A 1 28 ? 6.665 12.180 1.042 1.00 1.00 28 ARG A O 10
ATOM 5695 N N . PRO A 1 29 ? 8.174 10.557 0.453 1.00 1.00 29 PRO A N 10
ATOM 5696 C CA . PRO A 1 29 ? 7.414 10.096 -0.696 1.00 1.00 29 PRO A CA 10
ATOM 5697 C C . PRO A 1 29 ? 6.204 9.269 -0.258 1.00 1.00 29 PRO A C 10
ATOM 5698 O O . PRO A 1 29 ? 6.277 8.527 0.721 1.00 1.00 29 PRO A O 10
ATOM 5706 N N . LEU A 1 30 ? 5.120 9.424 -1.003 1.00 1.00 30 LEU A N 10
ATOM 5707 C CA . LEU A 1 30 ? 3.896 8.699 -0.703 1.00 1.00 30 LEU A CA 10
ATOM 5708 C C . LEU A 1 30 ? 3.933 7.336 -1.397 1.00 1.00 30 LEU A C 10
ATOM 5709 O O . LEU A 1 30 ? 4.002 7.261 -2.623 1.00 1.00 30 LEU A O 10
ATOM 5724 N N . LYS A 1 31 ? 3.884 6.292 -0.584 1.00 1.00 31 LYS A N 10
ATOM 5725 C CA . LYS A 1 31 ? 3.910 4.935 -1.104 1.00 1.00 31 LYS A CA 10
ATOM 5726 C C . LYS A 1 31 ? 2.481 4.392 -1.172 1.00 1.00 31 LYS A C 10
ATOM 5727 O O . LYS A 1 31 ? 1.591 4.890 -0.483 1.00 1.00 31 LYS A O 10
ATOM 5741 N N . ILE A 1 32 ? 2.306 3.378 -2.007 1.00 1.00 32 ILE A N 10
ATOM 5742 C CA . ILE A 1 32 ? 1.002 2.762 -2.172 1.00 1.00 32 ILE A CA 10
ATOM 5743 C C . ILE A 1 32 ? 1.155 1.239 -2.148 1.00 1.00 32 ILE A C 10
ATOM 5744 O O . ILE A 1 32 ? 2.251 0.719 -2.348 1.00 1.00 32 ILE A O 10
ATOM 5759 N N . LEU A 1 33 ? 0.039 0.568 -1.902 1.00 1.00 33 LEU A N 10
ATOM 5760 C CA . LEU A 1 33 ? 0.035 -0.884 -1.850 1.00 1.00 33 LEU A CA 10
ATOM 5761 C C . LEU A 1 33 ? -1.407 -1.382 -1.735 1.00 1.00 33 LEU A C 10
ATOM 5762 O O . LEU A 1 33 ? -2.304 -0.619 -1.378 1.00 1.00 33 LEU A O 10
ATOM 5777 N N . LYS A 1 34 ? -1.585 -2.659 -2.043 1.00 1.00 34 LYS A N 10
ATOM 5778 C CA . LYS A 1 34 ? -2.903 -3.267 -1.979 1.00 1.00 34 LYS A CA 10
ATOM 5779 C C . LYS A 1 34 ? -3.716 -2.842 -3.202 1.00 1.00 34 LYS A C 10
ATOM 5780 O O . LYS A 1 34 ? -4.649 -2.050 -3.088 1.00 1.00 34 LYS A O 10
ATOM 5794 N N . PRO A 1 35 ? -3.322 -3.403 -4.377 1.00 1.00 35 PRO A N 10
ATOM 5795 C CA . PRO A 1 35 ? -4.004 -3.092 -5.622 1.00 1.00 35 PRO A CA 10
ATOM 5796 C C . PRO A 1 35 ? -5.358 -3.801 -5.697 1.00 1.00 35 PRO A C 10
ATOM 5797 O O . PRO A 1 35 ? -5.723 -4.549 -4.791 1.00 1.00 35 PRO A O 10
ATOM 5805 N N . ARG A 1 36 ? -6.068 -3.538 -6.785 1.00 1.00 36 ARG A N 10
ATOM 5806 C CA . ARG A 1 36 ? -7.373 -4.141 -6.991 1.00 1.00 36 ARG A CA 10
ATOM 5807 C C . ARG A 1 36 ? -8.148 -4.190 -5.673 1.00 1.00 36 ARG A C 10
ATOM 5808 O O . ARG A 1 36 ? -8.545 -5.264 -5.222 1.00 1.00 36 ARG A O 10
ATOM 5824 N N . GLY A 1 37 ? -8.342 -3.015 -5.094 1.00 1.00 37 GLY A N 10
ATOM 5825 C CA . GLY A 1 37 ? -9.063 -2.910 -3.836 1.00 1.00 37 GLY A CA 10
ATOM 5826 C C . GLY A 1 37 ? -8.726 -4.082 -2.911 1.00 1.00 37 GLY A C 10
ATOM 5827 O O . GLY A 1 37 ? -7.717 -4.052 -2.208 1.00 1.00 37 GLY A O 10
ATOM 5831 N N . ARG A 1 38 ? -9.589 -5.087 -2.943 1.00 1.00 38 ARG A N 10
ATOM 5832 C CA . ARG A 1 38 ? -9.396 -6.265 -2.116 1.00 1.00 38 ARG A CA 10
ATOM 5833 C C . ARG A 1 38 ? -10.725 -6.998 -1.917 1.00 1.00 38 ARG A C 10
ATOM 5834 O O . ARG A 1 38 ? -10.805 -8.210 -2.109 1.00 1.00 38 ARG A O 10
ATOM 5850 N N . PRO A 1 39 ? -11.763 -6.211 -1.526 1.00 1.00 39 PRO A N 10
ATOM 5851 C CA . PRO A 1 39 ? -13.083 -6.771 -1.299 1.00 1.00 39 PRO A CA 10
ATOM 5852 C C . PRO A 1 39 ? -13.780 -7.088 -2.624 1.00 1.00 39 PRO A C 10
ATOM 5853 O O . PRO A 1 39 ? -13.439 -6.520 -3.660 1.00 1.00 39 PRO A O 10
ATOM 5861 N N . PRO A 1 40 ? -14.769 -8.019 -2.546 1.00 1.00 40 PRO A N 10
ATOM 5862 C CA . PRO A 1 40 ? -15.515 -8.418 -3.726 1.00 1.00 40 PRO A CA 10
ATOM 5863 C C . PRO A 1 40 ? -16.518 -7.337 -4.132 1.00 1.00 40 PRO A C 10
ATOM 5864 O O . PRO A 1 40 ? -16.559 -6.927 -5.291 1.00 1.00 40 PRO A O 10
ATOM 5872 N N . THR A 1 41 ? -17.302 -6.905 -3.155 1.00 1.00 41 THR A N 10
ATOM 5873 C CA . THR A 1 41 ? -18.302 -5.878 -3.397 1.00 1.00 41 THR A CA 10
ATOM 5874 C C . THR A 1 41 ? -18.223 -4.794 -2.320 1.00 1.00 41 THR A C 10
ATOM 5875 O O . THR A 1 41 ? -18.242 -3.604 -2.631 1.00 1.00 41 THR A O 10
ATOM 5886 N N . THR A 1 42 ? -18.138 -5.244 -1.077 1.00 1.00 42 THR A N 10
ATOM 5887 C CA . THR A 1 42 ? -18.056 -4.327 0.047 1.00 1.00 42 THR A CA 10
ATOM 5888 C C . THR A 1 42 ? -17.448 -5.026 1.263 1.00 1.00 42 THR A C 10
ATOM 5889 O O . THR A 1 42 ? -18.053 -5.058 2.334 1.00 1.00 42 THR A O 10
ATOM 5901 N N . MET A 1 1 ? -2.063 7.098 7.428 1.00 1.00 1 MET A N 11
ATOM 5902 C CA . MET A 1 1 ? -2.157 6.474 6.120 1.00 1.00 1 MET A CA 11
ATOM 5903 C C . MET A 1 1 ? -3.399 6.958 5.370 1.00 1.00 1 MET A C 11
ATOM 5904 O O . MET A 1 1 ? -4.245 7.646 5.940 1.00 1.00 1 MET A O 11
ATOM 5916 N N . VAL A 1 2 ? -3.470 6.581 4.101 1.00 1.00 2 VAL A N 11
ATOM 5917 C CA . VAL A 1 2 ? -4.595 6.968 3.267 1.00 1.00 2 VAL A CA 11
ATOM 5918 C C . VAL A 1 2 ? -5.126 5.736 2.531 1.00 1.00 2 VAL A C 11
ATOM 5919 O O . VAL A 1 2 ? -4.372 4.810 2.240 1.00 1.00 2 VAL A O 11
ATOM 5932 N N . VAL A 1 3 ? -6.421 5.767 2.250 1.00 1.00 3 VAL A N 11
ATOM 5933 C CA . VAL A 1 3 ? -7.062 4.665 1.553 1.00 1.00 3 VAL A CA 11
ATOM 5934 C C . VAL A 1 3 ? -8.084 5.220 0.560 1.00 1.00 3 VAL A C 11
ATOM 5935 O O . VAL A 1 3 ? -8.780 6.190 0.857 1.00 1.00 3 VAL A O 11
ATOM 5948 N N . ILE A 1 4 ? -8.142 4.582 -0.599 1.00 1.00 4 ILE A N 11
ATOM 5949 C CA . ILE A 1 4 ? -9.067 5.001 -1.639 1.00 1.00 4 ILE A CA 11
ATOM 5950 C C . ILE A 1 4 ? -9.776 3.771 -2.210 1.00 1.00 4 ILE A C 11
ATOM 5951 O O . ILE A 1 4 ? -9.130 2.867 -2.738 1.00 1.00 4 ILE A O 11
ATOM 5966 N N . ASN A 1 5 ? -11.096 3.776 -2.084 1.00 1.00 5 ASN A N 11
ATOM 5967 C CA . ASN A 1 5 ? -11.899 2.672 -2.580 1.00 1.00 5 ASN A CA 11
ATOM 5968 C C . ASN A 1 5 ? -11.553 1.404 -1.799 1.00 1.00 5 ASN A C 11
ATOM 5969 O O . ASN A 1 5 ? -12.206 1.084 -0.806 1.00 1.00 5 ASN A O 11
ATOM 5979 N N . GLY A 1 6 ? -10.527 0.714 -2.275 1.00 1.00 6 GLY A N 11
ATOM 5980 C CA . GLY A 1 6 ? -10.087 -0.513 -1.634 1.00 1.00 6 GLY A CA 11
ATOM 5981 C C . GLY A 1 6 ? -8.560 -0.612 -1.628 1.00 1.00 6 GLY A C 11
ATOM 5982 O O . GLY A 1 6 ? -8.004 -1.692 -1.435 1.00 1.00 6 GLY A O 11
ATOM 5986 N N . VAL A 1 7 ? -7.924 0.531 -1.843 1.00 1.00 7 VAL A N 11
ATOM 5987 C CA . VAL A 1 7 ? -6.473 0.587 -1.865 1.00 1.00 7 VAL A CA 11
ATOM 5988 C C . VAL A 1 7 ? -5.977 1.339 -0.629 1.00 1.00 7 VAL A C 11
ATOM 5989 O O . VAL A 1 7 ? -6.701 2.157 -0.063 1.00 1.00 7 VAL A O 11
ATOM 6002 N N . LYS A 1 8 ? -4.746 1.036 -0.246 1.00 1.00 8 LYS A N 11
ATOM 6003 C CA . LYS A 1 8 ? -4.144 1.673 0.914 1.00 1.00 8 LYS A CA 11
ATOM 6004 C C . LYS A 1 8 ? -2.851 2.374 0.492 1.00 1.00 8 LYS A C 11
ATOM 6005 O O . LYS A 1 8 ? -2.282 2.058 -0.552 1.00 1.00 8 LYS A O 11
ATOM 6019 N N . TYR A 1 9 ? -2.425 3.312 1.324 1.00 1.00 9 TYR A N 11
ATOM 6020 C CA . TYR A 1 9 ? -1.209 4.061 1.051 1.00 1.00 9 TYR A CA 11
ATOM 6021 C C . TYR A 1 9 ? -0.665 4.708 2.325 1.00 1.00 9 TYR A C 11
ATOM 6022 O O . TYR A 1 9 ? -1.300 4.646 3.378 1.00 1.00 9 TYR A O 11
ATOM 6039 N N . ALA A 1 10 ? 0.506 5.313 2.190 1.00 1.00 10 ALA A N 11
ATOM 6040 C CA . ALA A 1 10 ? 1.143 5.971 3.319 1.00 1.00 10 ALA A CA 11
ATOM 6041 C C . ALA A 1 10 ? 2.552 6.411 2.917 1.00 1.00 10 ALA A C 11
ATOM 6042 O O . ALA A 1 10 ? 3.071 5.980 1.889 1.00 1.00 10 ALA A O 11
ATOM 6049 N N . CYS A 1 11 ? 3.130 7.265 3.749 1.00 1.00 11 CYS A N 11
ATOM 6050 C CA . CYS A 1 11 ? 4.469 7.769 3.494 1.00 1.00 11 CYS A CA 11
ATOM 6051 C C . CYS A 1 11 ? 5.461 6.621 3.699 1.00 1.00 11 CYS A C 11
ATOM 6052 O O . CYS A 1 11 ? 5.162 5.656 4.399 1.00 1.00 11 CYS A O 11
ATOM 6058 N N . ASP A 1 12 ? 6.621 6.767 3.074 1.00 1.00 12 ASP A N 11
ATOM 6059 C CA . ASP A 1 12 ? 7.658 5.755 3.179 1.00 1.00 12 ASP A CA 11
ATOM 6060 C C . ASP A 1 12 ? 8.197 5.730 4.612 1.00 1.00 12 ASP A C 11
ATOM 6061 O O . ASP A 1 12 ? 8.922 4.811 4.990 1.00 1.00 12 ASP A O 11
ATOM 6070 N N . SER A 1 13 ? 7.821 6.749 5.369 1.00 1.00 13 SER A N 11
ATOM 6071 C CA . SER A 1 13 ? 8.256 6.855 6.751 1.00 1.00 13 SER A CA 11
ATOM 6072 C C . SER A 1 13 ? 7.122 6.443 7.691 1.00 1.00 13 SER A C 11
ATOM 6073 O O . SER A 1 13 ? 7.067 6.888 8.837 1.00 1.00 13 SER A O 11
ATOM 6080 N N . CYS A 1 14 ? 6.243 5.597 7.172 1.00 1.00 14 CYS A N 11
ATOM 6081 C CA . CYS A 1 14 ? 5.114 5.120 7.951 1.00 1.00 14 CYS A CA 11
ATOM 6082 C C . CYS A 1 14 ? 4.783 3.698 7.495 1.00 1.00 14 CYS A C 11
ATOM 6083 O O . CYS A 1 14 ? 4.764 2.772 8.304 1.00 1.00 14 CYS A O 11
ATOM 6089 N N . ILE A 1 15 ? 4.530 3.569 6.201 1.00 1.00 15 ILE A N 11
ATOM 6090 C CA . ILE A 1 15 ? 4.201 2.274 5.629 1.00 1.00 15 ILE A CA 11
ATOM 6091 C C . ILE A 1 15 ? 5.351 1.299 5.890 1.00 1.00 15 ILE A C 11
ATOM 6092 O O . ILE A 1 15 ? 5.144 0.086 5.924 1.00 1.00 15 ILE A O 11
ATOM 6107 N N . LYS A 1 16 ? 6.535 1.864 6.068 1.00 1.00 16 LYS A N 11
ATOM 6108 C CA . LYS A 1 16 ? 7.717 1.059 6.325 1.00 1.00 16 LYS A CA 11
ATOM 6109 C C . LYS A 1 16 ? 7.897 0.894 7.835 1.00 1.00 16 LYS A C 11
ATOM 6110 O O . LYS A 1 16 ? 8.600 -0.010 8.285 1.00 1.00 16 LYS A O 11
ATOM 6124 N N . SER A 1 17 ? 7.251 1.782 8.577 1.00 1.00 17 SER A N 11
ATOM 6125 C CA . SER A 1 17 ? 7.331 1.746 10.027 1.00 1.00 17 SER A CA 11
ATOM 6126 C C . SER A 1 17 ? 6.092 1.057 10.603 1.00 1.00 17 SER A C 11
ATOM 6127 O O . SER A 1 17 ? 6.153 -0.105 11.003 1.00 1.00 17 SER A O 11
ATOM 6134 N N . HIS A 1 18 ? 4.997 1.803 10.626 1.00 1.00 18 HIS A N 11
ATOM 6135 C CA . HIS A 1 18 ? 3.746 1.279 11.147 1.00 1.00 18 HIS A CA 11
ATOM 6136 C C . HIS A 1 18 ? 2.826 2.437 11.535 1.00 1.00 18 HIS A C 11
ATOM 6137 O O . HIS A 1 18 ? 1.605 2.286 11.555 1.00 1.00 18 HIS A O 11
ATOM 6150 N N . LYS A 1 19 ? 3.447 3.569 11.837 1.00 1.00 19 LYS A N 11
ATOM 6151 C CA . LYS A 1 19 ? 2.699 4.752 12.224 1.00 1.00 19 LYS A CA 11
ATOM 6152 C C . LYS A 1 19 ? 1.638 5.050 11.162 1.00 1.00 19 LYS A C 11
ATOM 6153 O O . LYS A 1 19 ? 0.670 5.760 11.429 1.00 1.00 19 LYS A O 11
ATOM 6167 N N . ALA A 1 20 ? 1.856 4.493 9.981 1.00 1.00 20 ALA A N 11
ATOM 6168 C CA . ALA A 1 20 ? 0.931 4.689 8.878 1.00 1.00 20 ALA A CA 11
ATOM 6169 C C . ALA A 1 20 ? -0.503 4.545 9.389 1.00 1.00 20 ALA A C 11
ATOM 6170 O O . ALA A 1 20 ? -1.430 5.122 8.822 1.00 1.00 20 ALA A O 11
ATOM 6177 N N . ALA A 1 21 ? -0.642 3.770 10.454 1.00 1.00 21 ALA A N 11
ATOM 6178 C CA . ALA A 1 21 ? -1.948 3.541 11.049 1.00 1.00 21 ALA A CA 11
ATOM 6179 C C . ALA A 1 21 ? -2.768 4.831 10.980 1.00 1.00 21 ALA A C 11
ATOM 6180 O O . ALA A 1 21 ? -3.990 4.788 10.841 1.00 1.00 21 ALA A O 11
ATOM 6187 N N . GLN A 1 22 ? -2.063 5.949 11.080 1.00 1.00 22 GLN A N 11
ATOM 6188 C CA . GLN A 1 22 ? -2.709 7.249 11.031 1.00 1.00 22 GLN A CA 11
ATOM 6189 C C . GLN A 1 22 ? -1.716 8.319 10.576 1.00 1.00 22 GLN A C 11
ATOM 6190 O O . GLN A 1 22 ? -1.703 9.426 11.110 1.00 1.00 22 GLN A O 11
ATOM 6202 N N . CYS A 1 23 ? -0.908 7.951 9.593 1.00 1.00 23 CYS A N 11
ATOM 6203 C CA . CYS A 1 23 ? 0.087 8.866 9.059 1.00 1.00 23 CYS A CA 11
ATOM 6204 C C . CYS A 1 23 ? -0.613 10.176 8.692 1.00 1.00 23 CYS A C 11
ATOM 6205 O O . CYS A 1 23 ? -1.704 10.163 8.124 1.00 1.00 23 CYS A O 11
ATOM 6211 N N . GLU A 1 24 ? 0.043 11.276 9.032 1.00 1.00 24 GLU A N 11
ATOM 6212 C CA . GLU A 1 24 ? -0.502 12.591 8.745 1.00 1.00 24 GLU A CA 11
ATOM 6213 C C . GLU A 1 24 ? 0.602 13.527 8.248 1.00 1.00 24 GLU A C 11
ATOM 6214 O O . GLU A 1 24 ? 0.403 14.738 8.164 1.00 1.00 24 GLU A O 11
ATOM 6225 N N . HIS A 1 25 ? 1.740 12.930 7.929 1.00 1.00 25 HIS A N 11
ATOM 6226 C CA . HIS A 1 25 ? 2.875 13.694 7.440 1.00 1.00 25 HIS A CA 11
ATOM 6227 C C . HIS A 1 25 ? 2.606 14.154 6.008 1.00 1.00 25 HIS A C 11
ATOM 6228 O O . HIS A 1 25 ? 1.741 13.605 5.327 1.00 1.00 25 HIS A O 11
ATOM 6241 N N . ASN A 1 26 ? 3.363 15.160 5.590 1.00 1.00 26 ASN A N 11
ATOM 6242 C CA . ASN A 1 26 ? 3.216 15.700 4.250 1.00 1.00 26 ASN A CA 11
ATOM 6243 C C . ASN A 1 26 ? 4.443 15.324 3.415 1.00 1.00 26 ASN A C 11
ATOM 6244 O O . ASN A 1 26 ? 4.357 14.476 2.528 1.00 1.00 26 ASN A O 11
ATOM 6254 N N . ASP A 1 27 ? 5.554 15.971 3.730 1.00 1.00 27 ASP A N 11
ATOM 6255 C CA . ASP A 1 27 ? 6.796 15.714 3.021 1.00 1.00 27 ASP A CA 11
ATOM 6256 C C . ASP A 1 27 ? 7.028 14.204 2.937 1.00 1.00 27 ASP A C 11
ATOM 6257 O O . ASP A 1 27 ? 6.274 13.424 3.517 1.00 1.00 27 ASP A O 11
ATOM 6266 N N . ARG A 1 28 ? 8.074 13.837 2.211 1.00 1.00 28 ARG A N 11
ATOM 6267 C CA . ARG A 1 28 ? 8.415 12.435 2.044 1.00 1.00 28 ARG A CA 11
ATOM 6268 C C . ARG A 1 28 ? 7.567 11.812 0.934 1.00 1.00 28 ARG A C 11
ATOM 6269 O O . ARG A 1 28 ? 6.440 12.242 0.692 1.00 1.00 28 ARG A O 11
ATOM 6285 N N . PRO A 1 29 ? 8.157 10.782 0.270 1.00 1.00 29 PRO A N 11
ATOM 6286 C CA . PRO A 1 29 ? 7.468 10.094 -0.810 1.00 1.00 29 PRO A CA 11
ATOM 6287 C C . PRO A 1 29 ? 6.381 9.167 -0.264 1.00 1.00 29 PRO A C 11
ATOM 6288 O O . PRO A 1 29 ? 6.574 8.513 0.760 1.00 1.00 29 PRO A O 11
ATOM 6296 N N . LEU A 1 30 ? 5.262 9.138 -0.972 1.00 1.00 30 LEU A N 11
ATOM 6297 C CA . LEU A 1 30 ? 4.143 8.301 -0.572 1.00 1.00 30 LEU A CA 11
ATOM 6298 C C . LEU A 1 30 ? 4.218 6.967 -1.317 1.00 1.00 30 LEU A C 11
ATOM 6299 O O . LEU A 1 30 ? 4.866 6.869 -2.358 1.00 1.00 30 LEU A O 11
ATOM 6314 N N . LYS A 1 31 ? 3.546 5.973 -0.755 1.00 1.00 31 LYS A N 11
ATOM 6315 C CA . LYS A 1 31 ? 3.528 4.649 -1.352 1.00 1.00 31 LYS A CA 11
ATOM 6316 C C . LYS A 1 31 ? 2.132 4.043 -1.197 1.00 1.00 31 LYS A C 11
ATOM 6317 O O . LYS A 1 31 ? 1.273 4.616 -0.529 1.00 1.00 31 LYS A O 11
ATOM 6331 N N . ILE A 1 32 ? 1.949 2.892 -1.827 1.00 1.00 32 ILE A N 11
ATOM 6332 C CA . ILE A 1 32 ? 0.671 2.201 -1.768 1.00 1.00 32 ILE A CA 11
ATOM 6333 C C . ILE A 1 32 ? 0.840 0.892 -0.996 1.00 1.00 32 ILE A C 11
ATOM 6334 O O . ILE A 1 32 ? 1.956 0.511 -0.648 1.00 1.00 32 ILE A O 11
ATOM 6349 N N . LEU A 1 33 ? -0.286 0.236 -0.753 1.00 1.00 33 LEU A N 11
ATOM 6350 C CA . LEU A 1 33 ? -0.277 -1.024 -0.030 1.00 1.00 33 LEU A CA 11
ATOM 6351 C C . LEU A 1 33 ? -1.700 -1.585 0.026 1.00 1.00 33 LEU A C 11
ATOM 6352 O O . LEU A 1 33 ? -2.665 -0.864 -0.217 1.00 1.00 33 LEU A O 11
ATOM 6367 N N . LYS A 1 34 ? -1.782 -2.868 0.348 1.00 1.00 34 LYS A N 11
ATOM 6368 C CA . LYS A 1 34 ? -3.071 -3.535 0.439 1.00 1.00 34 LYS A CA 11
ATOM 6369 C C . LYS A 1 34 ? -3.174 -4.255 1.785 1.00 1.00 34 LYS A C 11
ATOM 6370 O O . LYS A 1 34 ? -2.175 -4.416 2.484 1.00 1.00 34 LYS A O 11
ATOM 6384 N N . PRO A 1 35 ? -4.422 -4.680 2.114 1.00 1.00 35 PRO A N 11
ATOM 6385 C CA . PRO A 1 35 ? -4.668 -5.380 3.364 1.00 1.00 35 PRO A CA 11
ATOM 6386 C C . PRO A 1 35 ? -4.158 -6.821 3.295 1.00 1.00 35 PRO A C 11
ATOM 6387 O O . PRO A 1 35 ? -3.369 -7.244 4.139 1.00 1.00 35 PRO A O 11
ATOM 6395 N N . ARG A 1 36 ? -4.629 -7.534 2.282 1.00 1.00 36 ARG A N 11
ATOM 6396 C CA . ARG A 1 36 ? -4.230 -8.919 2.093 1.00 1.00 36 ARG A CA 11
ATOM 6397 C C . ARG A 1 36 ? -4.933 -9.511 0.870 1.00 1.00 36 ARG A C 11
ATOM 6398 O O . ARG A 1 36 ? -5.708 -8.826 0.203 1.00 1.00 36 ARG A O 11
ATOM 6414 N N . GLY A 1 37 ? -4.638 -10.776 0.612 1.00 1.00 37 GLY A N 11
ATOM 6415 C CA . GLY A 1 37 ? -5.233 -11.468 -0.518 1.00 1.00 37 GLY A CA 11
ATOM 6416 C C . GLY A 1 37 ? -6.693 -11.826 -0.237 1.00 1.00 37 GLY A C 11
ATOM 6417 O O . GLY A 1 37 ? -7.073 -12.994 -0.297 1.00 1.00 37 GLY A O 11
ATOM 6421 N N . ARG A 1 38 ? -7.473 -10.798 0.066 1.00 1.00 38 ARG A N 11
ATOM 6422 C CA . ARG A 1 38 ? -8.884 -10.990 0.356 1.00 1.00 38 ARG A CA 11
ATOM 6423 C C . ARG A 1 38 ? -9.056 -11.911 1.567 1.00 1.00 38 ARG A C 11
ATOM 6424 O O . ARG A 1 38 ? -8.167 -12.700 1.881 1.00 1.00 38 ARG A O 11
ATOM 6440 N N . PRO A 1 39 ? -10.236 -11.775 2.230 1.00 1.00 39 PRO A N 11
ATOM 6441 C CA . PRO A 1 39 ? -10.535 -12.585 3.397 1.00 1.00 39 PRO A CA 11
ATOM 6442 C C . PRO A 1 39 ? -10.886 -14.019 2.995 1.00 1.00 39 PRO A C 11
ATOM 6443 O O . PRO A 1 39 ? -11.006 -14.323 1.808 1.00 1.00 39 PRO A O 11
ATOM 6451 N N . PRO A 1 40 ? -11.046 -14.884 4.031 1.00 1.00 40 PRO A N 11
ATOM 6452 C CA . PRO A 1 40 ? -11.380 -16.279 3.797 1.00 1.00 40 PRO A CA 11
ATOM 6453 C C . PRO A 1 40 ? -12.850 -16.431 3.400 1.00 1.00 40 PRO A C 11
ATOM 6454 O O . PRO A 1 40 ? -13.192 -17.291 2.591 1.00 1.00 40 PRO A O 11
ATOM 6462 N N . THR A 1 41 ? -13.680 -15.581 3.988 1.00 1.00 41 THR A N 11
ATOM 6463 C CA . THR A 1 41 ? -15.104 -15.610 3.705 1.00 1.00 41 THR A CA 11
ATOM 6464 C C . THR A 1 41 ? -15.791 -16.695 4.536 1.00 1.00 41 THR A C 11
ATOM 6465 O O . THR A 1 41 ? -15.132 -17.598 5.051 1.00 1.00 41 THR A O 11
ATOM 6476 N N . THR A 1 42 ? -17.106 -16.572 4.641 1.00 1.00 42 THR A N 11
ATOM 6477 C CA . THR A 1 42 ? -17.889 -17.532 5.400 1.00 1.00 42 THR A CA 11
ATOM 6478 C C . THR A 1 42 ? -19.382 -17.219 5.277 1.00 1.00 42 THR A C 11
ATOM 6479 O O . THR A 1 42 ? -19.894 -16.337 5.964 1.00 1.00 42 THR A O 11
ATOM 6491 N N . MET A 1 1 ? -1.520 8.319 6.190 1.00 1.00 1 MET A N 12
ATOM 6492 C CA . MET A 1 1 ? -2.167 7.154 5.612 1.00 1.00 1 MET A CA 12
ATOM 6493 C C . MET A 1 1 ? -3.504 7.529 4.971 1.00 1.00 1 MET A C 12
ATOM 6494 O O . MET A 1 1 ? -4.309 8.236 5.575 1.00 1.00 1 MET A O 12
ATOM 6506 N N . VAL A 1 2 ? -3.700 7.039 3.756 1.00 1.00 2 VAL A N 12
ATOM 6507 C CA . VAL A 1 2 ? -4.926 7.314 3.026 1.00 1.00 2 VAL A CA 12
ATOM 6508 C C . VAL A 1 2 ? -5.418 6.028 2.361 1.00 1.00 2 VAL A C 12
ATOM 6509 O O . VAL A 1 2 ? -4.632 5.120 2.099 1.00 1.00 2 VAL A O 12
ATOM 6522 N N . VAL A 1 3 ? -6.719 5.991 2.106 1.00 1.00 3 VAL A N 12
ATOM 6523 C CA . VAL A 1 3 ? -7.326 4.831 1.477 1.00 1.00 3 VAL A CA 12
ATOM 6524 C C . VAL A 1 3 ? -8.415 5.294 0.508 1.00 1.00 3 VAL A C 12
ATOM 6525 O O . VAL A 1 3 ? -9.150 6.237 0.799 1.00 1.00 3 VAL A O 12
ATOM 6538 N N . ILE A 1 4 ? -8.486 4.609 -0.624 1.00 1.00 4 ILE A N 12
ATOM 6539 C CA . ILE A 1 4 ? -9.474 4.938 -1.637 1.00 1.00 4 ILE A CA 12
ATOM 6540 C C . ILE A 1 4 ? -10.096 3.647 -2.175 1.00 1.00 4 ILE A C 12
ATOM 6541 O O . ILE A 1 4 ? -9.385 2.764 -2.652 1.00 1.00 4 ILE A O 12
ATOM 6556 N N . ASN A 1 5 ? -11.416 3.581 -2.081 1.00 1.00 5 ASN A N 12
ATOM 6557 C CA . ASN A 1 5 ? -12.141 2.412 -2.552 1.00 1.00 5 ASN A CA 12
ATOM 6558 C C . ASN A 1 5 ? -11.682 1.182 -1.769 1.00 1.00 5 ASN A C 12
ATOM 6559 O O . ASN A 1 5 ? -12.260 0.847 -0.736 1.00 1.00 5 ASN A O 12
ATOM 6569 N N . GLY A 1 6 ? -10.646 0.541 -2.290 1.00 1.00 6 GLY A N 12
ATOM 6570 C CA . GLY A 1 6 ? -10.102 -0.646 -1.652 1.00 1.00 6 GLY A CA 12
ATOM 6571 C C . GLY A 1 6 ? -8.572 -0.630 -1.676 1.00 1.00 6 GLY A C 12
ATOM 6572 O O . GLY A 1 6 ? -7.936 -1.680 -1.612 1.00 1.00 6 GLY A O 12
ATOM 6576 N N . VAL A 1 7 ? -8.027 0.574 -1.771 1.00 1.00 7 VAL A N 12
ATOM 6577 C CA . VAL A 1 7 ? -6.584 0.740 -1.806 1.00 1.00 7 VAL A CA 12
ATOM 6578 C C . VAL A 1 7 ? -6.142 1.567 -0.597 1.00 1.00 7 VAL A C 12
ATOM 6579 O O . VAL A 1 7 ? -6.913 2.371 -0.073 1.00 1.00 7 VAL A O 12
ATOM 6592 N N . LYS A 1 8 ? -4.902 1.343 -0.188 1.00 1.00 8 LYS A N 12
ATOM 6593 C CA . LYS A 1 8 ? -4.347 2.058 0.949 1.00 1.00 8 LYS A CA 12
ATOM 6594 C C . LYS A 1 8 ? -2.961 2.594 0.583 1.00 1.00 8 LYS A C 12
ATOM 6595 O O . LYS A 1 8 ? -2.280 2.029 -0.272 1.00 1.00 8 LYS A O 12
ATOM 6609 N N . TYR A 1 9 ? -2.586 3.676 1.248 1.00 1.00 9 TYR A N 12
ATOM 6610 C CA . TYR A 1 9 ? -1.294 4.294 1.004 1.00 1.00 9 TYR A CA 12
ATOM 6611 C C . TYR A 1 9 ? -0.764 4.975 2.267 1.00 1.00 9 TYR A C 12
ATOM 6612 O O . TYR A 1 9 ? -1.492 5.126 3.247 1.00 1.00 9 TYR A O 12
ATOM 6629 N N . ALA A 1 10 ? 0.500 5.369 2.203 1.00 1.00 10 ALA A N 12
ATOM 6630 C CA . ALA A 1 10 ? 1.135 6.029 3.330 1.00 1.00 10 ALA A CA 12
ATOM 6631 C C . ALA A 1 10 ? 2.559 6.434 2.942 1.00 1.00 10 ALA A C 12
ATOM 6632 O O . ALA A 1 10 ? 3.079 5.985 1.921 1.00 1.00 10 ALA A O 12
ATOM 6639 N N . CYS A 1 11 ? 3.150 7.275 3.777 1.00 1.00 11 CYS A N 12
ATOM 6640 C CA . CYS A 1 11 ? 4.504 7.745 3.534 1.00 1.00 11 CYS A CA 12
ATOM 6641 C C . CYS A 1 11 ? 5.467 6.581 3.778 1.00 1.00 11 CYS A C 12
ATOM 6642 O O . CYS A 1 11 ? 5.145 5.648 4.512 1.00 1.00 11 CYS A O 12
ATOM 6648 N N . ASP A 1 12 ? 6.628 6.674 3.148 1.00 1.00 12 ASP A N 12
ATOM 6649 C CA . ASP A 1 12 ? 7.640 5.640 3.288 1.00 1.00 12 ASP A CA 12
ATOM 6650 C C . ASP A 1 12 ? 8.181 5.652 4.718 1.00 1.00 12 ASP A C 12
ATOM 6651 O O . ASP A 1 12 ? 8.872 4.722 5.132 1.00 1.00 12 ASP A O 12
ATOM 6660 N N . SER A 1 13 ? 7.846 6.715 5.436 1.00 1.00 13 SER A N 12
ATOM 6661 C CA . SER A 1 13 ? 8.289 6.860 6.811 1.00 1.00 13 SER A CA 12
ATOM 6662 C C . SER A 1 13 ? 7.172 6.437 7.768 1.00 1.00 13 SER A C 12
ATOM 6663 O O . SER A 1 13 ? 7.141 6.868 8.919 1.00 1.00 13 SER A O 12
ATOM 6670 N N . CYS A 1 14 ? 6.283 5.599 7.256 1.00 1.00 14 CYS A N 12
ATOM 6671 C CA . CYS A 1 14 ? 5.169 5.113 8.050 1.00 1.00 14 CYS A CA 12
ATOM 6672 C C . CYS A 1 14 ? 4.914 3.651 7.679 1.00 1.00 14 CYS A C 12
ATOM 6673 O O . CYS A 1 14 ? 4.979 2.770 8.534 1.00 1.00 14 CYS A O 12
ATOM 6679 N N . ILE A 1 15 ? 4.629 3.440 6.403 1.00 1.00 15 ILE A N 12
ATOM 6680 C CA . ILE A 1 15 ? 4.364 2.100 5.907 1.00 1.00 15 ILE A CA 12
ATOM 6681 C C . ILE A 1 15 ? 5.571 1.206 6.197 1.00 1.00 15 ILE A C 12
ATOM 6682 O O . ILE A 1 15 ? 5.432 -0.011 6.320 1.00 1.00 15 ILE A O 12
ATOM 6697 N N . LYS A 1 16 ? 6.729 1.843 6.299 1.00 1.00 16 LYS A N 12
ATOM 6698 C CA . LYS A 1 16 ? 7.959 1.121 6.572 1.00 1.00 16 LYS A CA 12
ATOM 6699 C C . LYS A 1 16 ? 8.212 1.105 8.081 1.00 1.00 16 LYS A C 12
ATOM 6700 O O . LYS A 1 16 ? 8.971 0.274 8.578 1.00 1.00 16 LYS A O 12
ATOM 6714 N N . SER A 1 17 ? 7.561 2.032 8.768 1.00 1.00 17 SER A N 12
ATOM 6715 C CA . SER A 1 17 ? 7.705 2.135 10.209 1.00 1.00 17 SER A CA 12
ATOM 6716 C C . SER A 1 17 ? 6.557 1.401 10.904 1.00 1.00 17 SER A C 12
ATOM 6717 O O . SER A 1 17 ? 6.742 0.301 11.422 1.00 1.00 17 SER A O 12
ATOM 6724 N N . HIS A 1 18 ? 5.397 2.040 10.894 1.00 1.00 18 HIS A N 12
ATOM 6725 C CA . HIS A 1 18 ? 4.218 1.460 11.517 1.00 1.00 18 HIS A CA 12
ATOM 6726 C C . HIS A 1 18 ? 3.200 2.563 11.813 1.00 1.00 18 HIS A C 12
ATOM 6727 O O . HIS A 1 18 ? 2.000 2.302 11.890 1.00 1.00 18 HIS A O 12
ATOM 6740 N N . LYS A 1 19 ? 3.716 3.773 11.970 1.00 1.00 19 LYS A N 12
ATOM 6741 C CA . LYS A 1 19 ? 2.866 4.917 12.256 1.00 1.00 19 LYS A CA 12
ATOM 6742 C C . LYS A 1 19 ? 1.754 4.996 11.209 1.00 1.00 19 LYS A C 12
ATOM 6743 O O . LYS A 1 19 ? 0.725 5.630 11.437 1.00 1.00 19 LYS A O 12
ATOM 6757 N N . ALA A 1 20 ? 1.999 4.343 10.082 1.00 1.00 20 ALA A N 12
ATOM 6758 C CA . ALA A 1 20 ? 1.031 4.331 8.998 1.00 1.00 20 ALA A CA 12
ATOM 6759 C C . ALA A 1 20 ? -0.378 4.201 9.580 1.00 1.00 20 ALA A C 12
ATOM 6760 O O . ALA A 1 20 ? -1.341 4.701 9.001 1.00 1.00 20 ALA A O 12
ATOM 6767 N N . ALA A 1 21 ? -0.455 3.528 10.718 1.00 1.00 21 ALA A N 12
ATOM 6768 C CA . ALA A 1 21 ? -1.729 3.326 11.385 1.00 1.00 21 ALA A CA 12
ATOM 6769 C C . ALA A 1 21 ? -2.598 4.571 11.203 1.00 1.00 21 ALA A C 12
ATOM 6770 O O . ALA A 1 21 ? -3.777 4.468 10.869 1.00 1.00 21 ALA A O 12
ATOM 6777 N N . GLN A 1 22 ? -1.981 5.722 11.429 1.00 1.00 22 GLN A N 12
ATOM 6778 C CA . GLN A 1 22 ? -2.683 6.987 11.293 1.00 1.00 22 GLN A CA 12
ATOM 6779 C C . GLN A 1 22 ? -1.763 8.042 10.675 1.00 1.00 22 GLN A C 12
ATOM 6780 O O . GLN A 1 22 ? -1.794 9.206 11.071 1.00 1.00 22 GLN A O 12
ATOM 6792 N N . CYS A 1 23 ? -0.967 7.596 9.714 1.00 1.00 23 CYS A N 12
ATOM 6793 C CA . CYS A 1 23 ? -0.040 8.487 9.038 1.00 1.00 23 CYS A CA 12
ATOM 6794 C C . CYS A 1 23 ? -0.813 9.724 8.574 1.00 1.00 23 CYS A C 12
ATOM 6795 O O . CYS A 1 23 ? -1.998 9.636 8.259 1.00 1.00 23 CYS A O 12
ATOM 6801 N N . GLU A 1 24 ? -0.110 10.847 8.548 1.00 1.00 24 GLU A N 12
ATOM 6802 C CA . GLU A 1 24 ? -0.715 12.099 8.128 1.00 1.00 24 GLU A CA 12
ATOM 6803 C C . GLU A 1 24 ? 0.367 13.135 7.820 1.00 1.00 24 GLU A C 12
ATOM 6804 O O . GLU A 1 24 ? 0.142 14.336 7.968 1.00 1.00 24 GLU A O 12
ATOM 6815 N N . HIS A 1 25 ? 1.518 12.633 7.397 1.00 1.00 25 HIS A N 12
ATOM 6816 C CA . HIS A 1 25 ? 2.636 13.500 7.066 1.00 1.00 25 HIS A CA 12
ATOM 6817 C C . HIS A 1 25 ? 2.460 14.047 5.649 1.00 1.00 25 HIS A C 12
ATOM 6818 O O . HIS A 1 25 ? 1.655 13.530 4.875 1.00 1.00 25 HIS A O 12
ATOM 6831 N N . ASN A 1 26 ? 3.227 15.085 5.349 1.00 1.00 26 ASN A N 12
ATOM 6832 C CA . ASN A 1 26 ? 3.165 15.708 4.038 1.00 1.00 26 ASN A CA 12
ATOM 6833 C C . ASN A 1 26 ? 4.464 15.422 3.282 1.00 1.00 26 ASN A C 12
ATOM 6834 O O . ASN A 1 26 ? 4.435 15.057 2.107 1.00 1.00 26 ASN A O 12
ATOM 6844 N N . ASP A 1 27 ? 5.572 15.598 3.985 1.00 1.00 27 ASP A N 12
ATOM 6845 C CA . ASP A 1 27 ? 6.878 15.364 3.394 1.00 1.00 27 ASP A CA 12
ATOM 6846 C C . ASP A 1 27 ? 7.067 13.863 3.162 1.00 1.00 27 ASP A C 12
ATOM 6847 O O . ASP A 1 27 ? 6.181 13.068 3.472 1.00 1.00 27 ASP A O 12
ATOM 6856 N N . ARG A 1 28 ? 8.226 13.521 2.619 1.00 1.00 28 ARG A N 12
ATOM 6857 C CA . ARG A 1 28 ? 8.542 12.130 2.342 1.00 1.00 28 ARG A CA 12
ATOM 6858 C C . ARG A 1 28 ? 7.680 11.610 1.190 1.00 1.00 28 ARG A C 12
ATOM 6859 O O . ARG A 1 28 ? 6.567 12.090 0.977 1.00 1.00 28 ARG A O 12
ATOM 6875 N N . PRO A 1 29 ? 8.240 10.610 0.459 1.00 1.00 29 PRO A N 12
ATOM 6876 C CA . PRO A 1 29 ? 7.534 10.019 -0.666 1.00 1.00 29 PRO A CA 12
ATOM 6877 C C . PRO A 1 29 ? 6.419 9.090 -0.185 1.00 1.00 29 PRO A C 12
ATOM 6878 O O . PRO A 1 29 ? 6.598 8.342 0.775 1.00 1.00 29 PRO A O 12
ATOM 6886 N N . LEU A 1 30 ? 5.290 9.167 -0.876 1.00 1.00 30 LEU A N 12
ATOM 6887 C CA . LEU A 1 30 ? 4.145 8.341 -0.532 1.00 1.00 30 LEU A CA 12
ATOM 6888 C C . LEU A 1 30 ? 4.240 7.008 -1.277 1.00 1.00 30 LEU A C 12
ATOM 6889 O O . LEU A 1 30 ? 4.894 6.918 -2.314 1.00 1.00 30 LEU A O 12
ATOM 6904 N N . LYS A 1 31 ? 3.577 6.006 -0.718 1.00 1.00 31 LYS A N 12
ATOM 6905 C CA . LYS A 1 31 ? 3.580 4.682 -1.317 1.00 1.00 31 LYS A CA 12
ATOM 6906 C C . LYS A 1 31 ? 2.171 4.090 -1.238 1.00 1.00 31 LYS A C 12
ATOM 6907 O O . LYS A 1 31 ? 1.333 4.569 -0.474 1.00 1.00 31 LYS A O 12
ATOM 6921 N N . ILE A 1 32 ? 1.952 3.057 -2.038 1.00 1.00 32 ILE A N 12
ATOM 6922 C CA . ILE A 1 32 ? 0.659 2.394 -2.069 1.00 1.00 32 ILE A CA 12
ATOM 6923 C C . ILE A 1 32 ? 0.804 0.978 -1.508 1.00 1.00 32 ILE A C 12
ATOM 6924 O O . ILE A 1 32 ? 1.914 0.462 -1.395 1.00 1.00 32 ILE A O 12
ATOM 6939 N N . LEU A 1 33 ? -0.335 0.389 -1.173 1.00 1.00 33 LEU A N 12
ATOM 6940 C CA . LEU A 1 33 ? -0.350 -0.957 -0.627 1.00 1.00 33 LEU A CA 12
ATOM 6941 C C . LEU A 1 33 ? -1.785 -1.341 -0.266 1.00 1.00 33 LEU A C 12
ATOM 6942 O O . LEU A 1 33 ? -2.703 -0.535 -0.413 1.00 1.00 33 LEU A O 12
ATOM 6957 N N . LYS A 1 34 ? -1.936 -2.572 0.200 1.00 1.00 34 LYS A N 12
ATOM 6958 C CA . LYS A 1 34 ? -3.244 -3.072 0.583 1.00 1.00 34 LYS A CA 12
ATOM 6959 C C . LYS A 1 34 ? -3.290 -3.259 2.102 1.00 1.00 34 LYS A C 12
ATOM 6960 O O . LYS A 1 34 ? -2.250 -3.375 2.748 1.00 1.00 34 LYS A O 12
ATOM 6974 N N . PRO A 1 35 ? -4.539 -3.283 2.641 1.00 1.00 35 PRO A N 12
ATOM 6975 C CA . PRO A 1 35 ? -4.733 -3.454 4.071 1.00 1.00 35 PRO A CA 12
ATOM 6976 C C . PRO A 1 35 ? -4.488 -4.905 4.488 1.00 1.00 35 PRO A C 12
ATOM 6977 O O . PRO A 1 35 ? -4.141 -5.743 3.657 1.00 1.00 35 PRO A O 12
ATOM 6985 N N . ARG A 1 36 ? -4.676 -5.158 5.775 1.00 1.00 36 ARG A N 12
ATOM 6986 C CA . ARG A 1 36 ? -4.480 -6.493 6.312 1.00 1.00 36 ARG A CA 12
ATOM 6987 C C . ARG A 1 36 ? -2.999 -6.734 6.608 1.00 1.00 36 ARG A C 12
ATOM 6988 O O . ARG A 1 36 ? -2.636 -7.754 7.191 1.00 1.00 36 ARG A O 12
ATOM 7004 N N . GLY A 1 37 ? -2.182 -5.777 6.192 1.00 1.00 37 GLY A N 12
ATOM 7005 C CA . GLY A 1 37 ? -0.748 -5.872 6.405 1.00 1.00 37 GLY A CA 12
ATOM 7006 C C . GLY A 1 37 ? -0.396 -5.650 7.877 1.00 1.00 37 GLY A C 12
ATOM 7007 O O . GLY A 1 37 ? -1.256 -5.770 8.749 1.00 1.00 37 GLY A O 12
ATOM 7011 N N . ARG A 1 38 ? 0.869 -5.330 8.109 1.00 1.00 38 ARG A N 12
ATOM 7012 C CA . ARG A 1 38 ? 1.345 -5.091 9.461 1.00 1.00 38 ARG A CA 12
ATOM 7013 C C . ARG A 1 38 ? 2.862 -5.274 9.529 1.00 1.00 38 ARG A C 12
ATOM 7014 O O . ARG A 1 38 ? 3.571 -4.418 10.058 1.00 1.00 38 ARG A O 12
ATOM 7030 N N . PRO A 1 39 ? 3.329 -6.424 8.973 1.00 1.00 39 PRO A N 12
ATOM 7031 C CA . PRO A 1 39 ? 4.749 -6.730 8.966 1.00 1.00 39 PRO A CA 12
ATOM 7032 C C . PRO A 1 39 ? 5.486 -5.886 7.925 1.00 1.00 39 PRO A C 12
ATOM 7033 O O . PRO A 1 39 ? 4.887 -5.434 6.949 1.00 1.00 39 PRO A O 12
ATOM 7041 N N . PRO A 1 40 ? 6.810 -5.694 8.172 1.00 1.00 40 PRO A N 12
ATOM 7042 C CA . PRO A 1 40 ? 7.635 -4.912 7.267 1.00 1.00 40 PRO A CA 12
ATOM 7043 C C . PRO A 1 40 ? 7.952 -5.702 5.995 1.00 1.00 40 PRO A C 12
ATOM 7044 O O . PRO A 1 40 ? 7.319 -5.500 4.961 1.00 1.00 40 PRO A O 12
ATOM 7052 N N . THR A 1 41 ? 8.934 -6.584 6.114 1.00 1.00 41 THR A N 12
ATOM 7053 C CA . THR A 1 41 ? 9.343 -7.405 4.987 1.00 1.00 41 THR A CA 12
ATOM 7054 C C . THR A 1 41 ? 10.230 -6.600 4.036 1.00 1.00 41 THR A C 12
ATOM 7055 O O . THR A 1 41 ? 11.390 -6.947 3.820 1.00 1.00 41 THR A O 12
ATOM 7066 N N . THR A 1 42 ? 9.650 -5.540 3.492 1.00 1.00 42 THR A N 12
ATOM 7067 C CA . THR A 1 42 ? 10.375 -4.682 2.570 1.00 1.00 42 THR A CA 12
ATOM 7068 C C . THR A 1 42 ? 11.433 -3.867 3.316 1.00 1.00 42 THR A C 12
ATOM 7069 O O . THR A 1 42 ? 11.145 -3.270 4.352 1.00 1.00 42 THR A O 12
ATOM 7081 N N . MET A 1 1 ? -2.291 6.868 6.950 1.00 1.00 1 MET A N 13
ATOM 7082 C CA . MET A 1 1 ? -2.669 5.989 5.857 1.00 1.00 1 MET A CA 13
ATOM 7083 C C . MET A 1 1 ? -3.836 6.574 5.060 1.00 1.00 1 MET A C 13
ATOM 7084 O O . MET A 1 1 ? -4.771 7.128 5.637 1.00 1.00 1 MET A O 13
ATOM 7096 N N . VAL A 1 2 ? -3.745 6.433 3.746 1.00 1.00 2 VAL A N 13
ATOM 7097 C CA . VAL A 1 2 ? -4.782 6.940 2.865 1.00 1.00 2 VAL A CA 13
ATOM 7098 C C . VAL A 1 2 ? -5.366 5.784 2.051 1.00 1.00 2 VAL A C 13
ATOM 7099 O O . VAL A 1 2 ? -4.771 5.351 1.065 1.00 1.00 2 VAL A O 13
ATOM 7112 N N . VAL A 1 3 ? -6.523 5.316 2.494 1.00 1.00 3 VAL A N 13
ATOM 7113 C CA . VAL A 1 3 ? -7.194 4.218 1.821 1.00 1.00 3 VAL A CA 13
ATOM 7114 C C . VAL A 1 3 ? -8.287 4.777 0.907 1.00 1.00 3 VAL A C 13
ATOM 7115 O O . VAL A 1 3 ? -8.983 5.724 1.273 1.00 1.00 3 VAL A O 13
ATOM 7128 N N . ILE A 1 4 ? -8.404 4.168 -0.263 1.00 1.00 4 ILE A N 13
ATOM 7129 C CA . ILE A 1 4 ? -9.401 4.593 -1.232 1.00 1.00 4 ILE A CA 13
ATOM 7130 C C . ILE A 1 4 ? -10.061 3.361 -1.854 1.00 1.00 4 ILE A C 13
ATOM 7131 O O . ILE A 1 4 ? -9.383 2.522 -2.446 1.00 1.00 4 ILE A O 13
ATOM 7146 N N . ASN A 1 5 ? -11.374 3.290 -1.698 1.00 1.00 5 ASN A N 13
ATOM 7147 C CA . ASN A 1 5 ? -12.132 2.174 -2.237 1.00 1.00 5 ASN A CA 13
ATOM 7148 C C . ASN A 1 5 ? -11.689 0.882 -1.549 1.00 1.00 5 ASN A C 13
ATOM 7149 O O . ASN A 1 5 ? -12.266 0.483 -0.539 1.00 1.00 5 ASN A O 13
ATOM 7159 N N . GLY A 1 6 ? -10.668 0.264 -2.124 1.00 1.00 6 GLY A N 13
ATOM 7160 C CA . GLY A 1 6 ? -10.140 -0.976 -1.578 1.00 1.00 6 GLY A CA 13
ATOM 7161 C C . GLY A 1 6 ? -8.609 -0.971 -1.589 1.00 1.00 6 GLY A C 13
ATOM 7162 O O . GLY A 1 6 ? -7.982 -2.028 -1.532 1.00 1.00 6 GLY A O 13
ATOM 7166 N N . VAL A 1 7 ? -8.052 0.228 -1.665 1.00 1.00 7 VAL A N 13
ATOM 7167 C CA . VAL A 1 7 ? -6.608 0.383 -1.685 1.00 1.00 7 VAL A CA 13
ATOM 7168 C C . VAL A 1 7 ? -6.161 1.121 -0.422 1.00 1.00 7 VAL A C 13
ATOM 7169 O O . VAL A 1 7 ? -6.949 1.834 0.197 1.00 1.00 7 VAL A O 13
ATOM 7182 N N . LYS A 1 8 ? -4.898 0.922 -0.074 1.00 1.00 8 LYS A N 13
ATOM 7183 C CA . LYS A 1 8 ? -4.337 1.559 1.105 1.00 1.00 8 LYS A CA 13
ATOM 7184 C C . LYS A 1 8 ? -3.004 2.215 0.739 1.00 1.00 8 LYS A C 13
ATOM 7185 O O . LYS A 1 8 ? -2.163 1.598 0.087 1.00 1.00 8 LYS A O 13
ATOM 7199 N N . TYR A 1 9 ? -2.852 3.457 1.175 1.00 1.00 9 TYR A N 13
ATOM 7200 C CA . TYR A 1 9 ? -1.636 4.203 0.902 1.00 1.00 9 TYR A CA 13
ATOM 7201 C C . TYR A 1 9 ? -1.012 4.729 2.197 1.00 1.00 9 TYR A C 13
ATOM 7202 O O . TYR A 1 9 ? -1.562 4.533 3.279 1.00 1.00 9 TYR A O 13
ATOM 7219 N N . ALA A 1 10 ? 0.128 5.384 2.043 1.00 1.00 10 ALA A N 13
ATOM 7220 C CA . ALA A 1 10 ? 0.832 5.940 3.186 1.00 1.00 10 ALA A CA 13
ATOM 7221 C C . ALA A 1 10 ? 2.172 6.517 2.724 1.00 1.00 10 ALA A C 13
ATOM 7222 O O . ALA A 1 10 ? 2.450 6.566 1.526 1.00 1.00 10 ALA A O 13
ATOM 7229 N N . CYS A 1 11 ? 2.965 6.940 3.696 1.00 1.00 11 CYS A N 13
ATOM 7230 C CA . CYS A 1 11 ? 4.268 7.513 3.404 1.00 1.00 11 CYS A CA 13
ATOM 7231 C C . CYS A 1 11 ? 5.328 6.431 3.619 1.00 1.00 11 CYS A C 13
ATOM 7232 O O . CYS A 1 11 ? 5.094 5.463 4.343 1.00 1.00 11 CYS A O 13
ATOM 7238 N N . ASP A 1 12 ? 6.470 6.630 2.979 1.00 1.00 12 ASP A N 13
ATOM 7239 C CA . ASP A 1 12 ? 7.566 5.683 3.091 1.00 1.00 12 ASP A CA 13
ATOM 7240 C C . ASP A 1 12 ? 8.100 5.695 4.525 1.00 1.00 12 ASP A C 13
ATOM 7241 O O . ASP A 1 12 ? 8.880 4.825 4.910 1.00 1.00 12 ASP A O 13
ATOM 7250 N N . SER A 1 13 ? 7.659 6.693 5.278 1.00 1.00 13 SER A N 13
ATOM 7251 C CA . SER A 1 13 ? 8.082 6.831 6.661 1.00 1.00 13 SER A CA 13
ATOM 7252 C C . SER A 1 13 ? 6.953 6.402 7.600 1.00 1.00 13 SER A C 13
ATOM 7253 O O . SER A 1 13 ? 6.863 6.881 8.729 1.00 1.00 13 SER A O 13
ATOM 7260 N N . CYS A 1 14 ? 6.118 5.504 7.097 1.00 1.00 14 CYS A N 13
ATOM 7261 C CA . CYS A 1 14 ? 4.997 5.007 7.877 1.00 1.00 14 CYS A CA 13
ATOM 7262 C C . CYS A 1 14 ? 4.778 3.535 7.518 1.00 1.00 14 CYS A C 13
ATOM 7263 O O . CYS A 1 14 ? 4.762 2.675 8.396 1.00 1.00 14 CYS A O 13
ATOM 7269 N N . ILE A 1 15 ? 4.616 3.292 6.226 1.00 1.00 15 ILE A N 13
ATOM 7270 C CA . ILE A 1 15 ? 4.399 1.940 5.739 1.00 1.00 15 ILE A CA 13
ATOM 7271 C C . ILE A 1 15 ? 5.573 1.056 6.164 1.00 1.00 15 ILE A C 13
ATOM 7272 O O . ILE A 1 15 ? 5.411 -0.148 6.355 1.00 1.00 15 ILE A O 13
ATOM 7287 N N . LYS A 1 16 ? 6.729 1.688 6.301 1.00 1.00 16 LYS A N 13
ATOM 7288 C CA . LYS A 1 16 ? 7.930 0.974 6.700 1.00 1.00 16 LYS A CA 13
ATOM 7289 C C . LYS A 1 16 ? 8.030 0.964 8.227 1.00 1.00 16 LYS A C 13
ATOM 7290 O O . LYS A 1 16 ? 8.750 0.149 8.801 1.00 1.00 16 LYS A O 13
ATOM 7304 N N . SER A 1 17 ? 7.296 1.880 8.842 1.00 1.00 17 SER A N 13
ATOM 7305 C CA . SER A 1 17 ? 7.292 1.988 10.290 1.00 1.00 17 SER A CA 13
ATOM 7306 C C . SER A 1 17 ? 6.048 1.306 10.863 1.00 1.00 17 SER A C 13
ATOM 7307 O O . SER A 1 17 ? 6.122 0.180 11.352 1.00 1.00 17 SER A O 13
ATOM 7314 N N . HIS A 1 18 ? 4.933 2.016 10.783 1.00 1.00 18 HIS A N 13
ATOM 7315 C CA . HIS A 1 18 ? 3.674 1.494 11.287 1.00 1.00 18 HIS A CA 13
ATOM 7316 C C . HIS A 1 18 ? 2.712 2.649 11.562 1.00 1.00 18 HIS A C 13
ATOM 7317 O O . HIS A 1 18 ? 1.496 2.464 11.562 1.00 1.00 18 HIS A O 13
ATOM 7330 N N . LYS A 1 19 ? 3.291 3.819 11.792 1.00 1.00 19 LYS A N 13
ATOM 7331 C CA . LYS A 1 19 ? 2.501 5.006 12.069 1.00 1.00 19 LYS A CA 13
ATOM 7332 C C . LYS A 1 19 ? 1.441 5.173 10.978 1.00 1.00 19 LYS A C 13
ATOM 7333 O O . LYS A 1 19 ? 0.443 5.863 11.178 1.00 1.00 19 LYS A O 13
ATOM 7347 N N . ALA A 1 20 ? 1.694 4.529 9.849 1.00 1.00 20 ALA A N 13
ATOM 7348 C CA . ALA A 1 20 ? 0.773 4.597 8.726 1.00 1.00 20 ALA A CA 13
ATOM 7349 C C . ALA A 1 20 ? -0.664 4.586 9.249 1.00 1.00 20 ALA A C 13
ATOM 7350 O O . ALA A 1 20 ? -1.547 5.207 8.660 1.00 1.00 20 ALA A O 13
ATOM 7357 N N . ALA A 1 21 ? -0.854 3.874 10.349 1.00 1.00 21 ALA A N 13
ATOM 7358 C CA . ALA A 1 21 ? -2.169 3.773 10.959 1.00 1.00 21 ALA A CA 13
ATOM 7359 C C . ALA A 1 21 ? -2.914 5.097 10.775 1.00 1.00 21 ALA A C 13
ATOM 7360 O O . ALA A 1 21 ? -4.066 5.112 10.344 1.00 1.00 21 ALA A O 13
ATOM 7367 N N . GLN A 1 22 ? -2.225 6.179 11.111 1.00 1.00 22 GLN A N 13
ATOM 7368 C CA . GLN A 1 22 ? -2.807 7.504 10.988 1.00 1.00 22 GLN A CA 13
ATOM 7369 C C . GLN A 1 22 ? -1.762 8.496 10.473 1.00 1.00 22 GLN A C 13
ATOM 7370 O O . GLN A 1 22 ? -1.690 9.629 10.946 1.00 1.00 22 GLN A O 13
ATOM 7382 N N . CYS A 1 23 ? -0.979 8.035 9.509 1.00 1.00 23 CYS A N 13
ATOM 7383 C CA . CYS A 1 23 ? 0.058 8.867 8.924 1.00 1.00 23 CYS A CA 13
ATOM 7384 C C . CYS A 1 23 ? -0.516 10.268 8.707 1.00 1.00 23 CYS A C 13
ATOM 7385 O O . CYS A 1 23 ? -1.710 10.422 8.456 1.00 1.00 23 CYS A O 13
ATOM 7391 N N . GLU A 1 24 ? 0.362 11.255 8.813 1.00 1.00 24 GLU A N 13
ATOM 7392 C CA . GLU A 1 24 ? -0.043 12.639 8.631 1.00 1.00 24 GLU A CA 13
ATOM 7393 C C . GLU A 1 24 ? 1.173 13.511 8.313 1.00 1.00 24 GLU A C 13
ATOM 7394 O O . GLU A 1 24 ? 1.175 14.708 8.594 1.00 1.00 24 GLU A O 13
ATOM 7405 N N . HIS A 1 25 ? 2.179 12.875 7.730 1.00 1.00 25 HIS A N 13
ATOM 7406 C CA . HIS A 1 25 ? 3.400 13.577 7.369 1.00 1.00 25 HIS A CA 13
ATOM 7407 C C . HIS A 1 25 ? 3.239 14.207 5.984 1.00 1.00 25 HIS A C 13
ATOM 7408 O O . HIS A 1 25 ? 2.293 13.896 5.264 1.00 1.00 25 HIS A O 13
ATOM 7421 N N . ASN A 1 26 ? 4.179 15.079 5.653 1.00 1.00 26 ASN A N 13
ATOM 7422 C CA . ASN A 1 26 ? 4.154 15.755 4.368 1.00 1.00 26 ASN A CA 13
ATOM 7423 C C . ASN A 1 26 ? 5.487 15.528 3.650 1.00 1.00 26 ASN A C 13
ATOM 7424 O O . ASN A 1 26 ? 5.549 14.791 2.668 1.00 1.00 26 ASN A O 13
ATOM 7434 N N . ASP A 1 27 ? 6.520 16.174 4.170 1.00 1.00 27 ASP A N 13
ATOM 7435 C CA . ASP A 1 27 ? 7.847 16.052 3.592 1.00 1.00 27 ASP A CA 13
ATOM 7436 C C . ASP A 1 27 ? 8.254 14.577 3.569 1.00 1.00 27 ASP A C 13
ATOM 7437 O O . ASP A 1 27 ? 8.836 14.076 4.530 1.00 1.00 27 ASP A O 13
ATOM 7446 N N . ARG A 1 28 ? 7.933 13.924 2.462 1.00 1.00 28 ARG A N 13
ATOM 7447 C CA . ARG A 1 28 ? 8.258 12.517 2.302 1.00 1.00 28 ARG A CA 13
ATOM 7448 C C . ARG A 1 28 ? 7.491 11.927 1.117 1.00 1.00 28 ARG A C 13
ATOM 7449 O O . ARG A 1 28 ? 6.403 12.393 0.783 1.00 1.00 28 ARG A O 13
ATOM 7465 N N . PRO A 1 29 ? 8.103 10.882 0.499 1.00 1.00 29 PRO A N 13
ATOM 7466 C CA . PRO A 1 29 ? 7.490 10.223 -0.642 1.00 1.00 29 PRO A CA 13
ATOM 7467 C C . PRO A 1 29 ? 6.332 9.326 -0.199 1.00 1.00 29 PRO A C 13
ATOM 7468 O O . PRO A 1 29 ? 6.482 8.520 0.717 1.00 1.00 29 PRO A O 13
ATOM 7476 N N . LEU A 1 30 ? 5.203 9.497 -0.871 1.00 1.00 30 LEU A N 13
ATOM 7477 C CA . LEU A 1 30 ? 4.020 8.714 -0.558 1.00 1.00 30 LEU A CA 13
ATOM 7478 C C . LEU A 1 30 ? 4.014 7.444 -1.413 1.00 1.00 30 LEU A C 13
ATOM 7479 O O . LEU A 1 30 ? 4.188 7.510 -2.629 1.00 1.00 30 LEU A O 13
ATOM 7494 N N . LYS A 1 31 ? 3.812 6.319 -0.742 1.00 1.00 31 LYS A N 13
ATOM 7495 C CA . LYS A 1 31 ? 3.780 5.037 -1.426 1.00 1.00 31 LYS A CA 13
ATOM 7496 C C . LYS A 1 31 ? 2.377 4.440 -1.316 1.00 1.00 31 LYS A C 13
ATOM 7497 O O . LYS A 1 31 ? 1.555 4.916 -0.534 1.00 1.00 31 LYS A O 13
ATOM 7511 N N . ILE A 1 32 ? 2.144 3.407 -2.112 1.00 1.00 32 ILE A N 13
ATOM 7512 C CA . ILE A 1 32 ? 0.854 2.739 -2.115 1.00 1.00 32 ILE A CA 13
ATOM 7513 C C . ILE A 1 32 ? 1.028 1.298 -1.634 1.00 1.00 32 ILE A C 13
ATOM 7514 O O . ILE A 1 32 ? 2.150 0.810 -1.519 1.00 1.00 32 ILE A O 13
ATOM 7529 N N . LEU A 1 33 ? -0.100 0.656 -1.365 1.00 1.00 33 LEU A N 13
ATOM 7530 C CA . LEU A 1 33 ? -0.086 -0.720 -0.899 1.00 1.00 33 LEU A CA 13
ATOM 7531 C C . LEU A 1 33 ? -1.500 -1.298 -0.989 1.00 1.00 33 LEU A C 13
ATOM 7532 O O . LEU A 1 33 ? -2.482 -0.567 -0.878 1.00 1.00 33 LEU A O 13
ATOM 7547 N N . LYS A 1 34 ? -1.557 -2.607 -1.189 1.00 1.00 34 LYS A N 13
ATOM 7548 C CA . LYS A 1 34 ? -2.834 -3.293 -1.295 1.00 1.00 34 LYS A CA 13
ATOM 7549 C C . LYS A 1 34 ? -2.764 -4.613 -0.527 1.00 1.00 34 LYS A C 13
ATOM 7550 O O . LYS A 1 34 ? -1.684 -5.173 -0.343 1.00 1.00 34 LYS A O 13
ATOM 7564 N N . PRO A 1 35 ? -3.961 -5.088 -0.087 1.00 1.00 35 PRO A N 13
ATOM 7565 C CA . PRO A 1 35 ? -4.045 -6.332 0.657 1.00 1.00 35 PRO A CA 13
ATOM 7566 C C . PRO A 1 35 ? -3.869 -7.538 -0.268 1.00 1.00 35 PRO A C 13
ATOM 7567 O O . PRO A 1 35 ? -4.046 -7.425 -1.480 1.00 1.00 35 PRO A O 13
ATOM 7575 N N . ARG A 1 36 ? -3.522 -8.663 0.338 1.00 1.00 36 ARG A N 13
ATOM 7576 C CA . ARG A 1 36 ? -3.320 -9.889 -0.416 1.00 1.00 36 ARG A CA 13
ATOM 7577 C C . ARG A 1 36 ? -3.940 -11.076 0.323 1.00 1.00 36 ARG A C 13
ATOM 7578 O O . ARG A 1 36 ? -4.861 -10.903 1.119 1.00 1.00 36 ARG A O 13
ATOM 7594 N N . GLY A 1 37 ? -3.409 -12.254 0.035 1.00 1.00 37 GLY A N 13
ATOM 7595 C CA . GLY A 1 37 ? -3.898 -13.471 0.662 1.00 1.00 37 GLY A CA 13
ATOM 7596 C C . GLY A 1 37 ? -5.197 -13.942 0.006 1.00 1.00 37 GLY A C 13
ATOM 7597 O O . GLY A 1 37 ? -5.896 -14.795 0.549 1.00 1.00 37 GLY A O 13
ATOM 7601 N N . ARG A 1 38 ? -5.482 -13.363 -1.151 1.00 1.00 38 ARG A N 13
ATOM 7602 C CA . ARG A 1 38 ? -6.685 -13.714 -1.886 1.00 1.00 38 ARG A CA 13
ATOM 7603 C C . ARG A 1 38 ? -6.939 -15.221 -1.803 1.00 1.00 38 ARG A C 13
ATOM 7604 O O . ARG A 1 38 ? -8.031 -15.650 -1.436 1.00 1.00 38 ARG A O 13
ATOM 7620 N N . PRO A 1 39 ? -5.884 -16.001 -2.159 1.00 1.00 39 PRO A N 13
ATOM 7621 C CA . PRO A 1 39 ? -5.982 -17.450 -2.128 1.00 1.00 39 PRO A CA 13
ATOM 7622 C C . PRO A 1 39 ? -5.928 -17.973 -0.690 1.00 1.00 39 PRO A C 13
ATOM 7623 O O . PRO A 1 39 ? -5.379 -17.316 0.192 1.00 1.00 39 PRO A O 13
ATOM 7631 N N . PRO A 1 40 ? -6.522 -19.181 -0.496 1.00 1.00 40 PRO A N 13
ATOM 7632 C CA . PRO A 1 40 ? -6.546 -19.799 0.820 1.00 1.00 40 PRO A CA 13
ATOM 7633 C C . PRO A 1 40 ? -5.176 -20.375 1.180 1.00 1.00 40 PRO A C 13
ATOM 7634 O O . PRO A 1 40 ? -4.697 -20.194 2.299 1.00 1.00 40 PRO A O 13
ATOM 7642 N N . THR A 1 41 ? -4.582 -21.057 0.212 1.00 1.00 41 THR A N 13
ATOM 7643 C CA . THR A 1 41 ? -3.276 -21.661 0.414 1.00 1.00 41 THR A CA 13
ATOM 7644 C C . THR A 1 41 ? -3.322 -22.653 1.578 1.00 1.00 41 THR A C 13
ATOM 7645 O O . THR A 1 41 ? -3.288 -22.253 2.741 1.00 1.00 41 THR A O 13
ATOM 7656 N N . THR A 1 42 ? -3.398 -23.928 1.224 1.00 1.00 42 THR A N 13
ATOM 7657 C CA . THR A 1 42 ? -3.448 -24.980 2.225 1.00 1.00 42 THR A CA 13
ATOM 7658 C C . THR A 1 42 ? -2.499 -24.661 3.382 1.00 1.00 42 THR A C 13
ATOM 7659 O O . THR A 1 42 ? -2.929 -24.170 4.425 1.00 1.00 42 THR A O 13
ATOM 7671 N N . MET A 1 1 ? -1.475 8.917 5.855 1.00 1.00 1 MET A N 14
ATOM 7672 C CA . MET A 1 1 ? -1.914 7.696 5.203 1.00 1.00 1 MET A CA 14
ATOM 7673 C C . MET A 1 1 ? -3.410 7.753 4.882 1.00 1.00 1 MET A C 14
ATOM 7674 O O . MET A 1 1 ? -4.211 8.176 5.715 1.00 1.00 1 MET A O 14
ATOM 7686 N N . VAL A 1 2 ? -3.739 7.323 3.673 1.00 1.00 2 VAL A N 14
ATOM 7687 C CA . VAL A 1 2 ? -5.124 7.320 3.232 1.00 1.00 2 VAL A CA 14
ATOM 7688 C C . VAL A 1 2 ? -5.427 5.997 2.528 1.00 1.00 2 VAL A C 14
ATOM 7689 O O . VAL A 1 2 ? -4.520 5.330 2.033 1.00 1.00 2 VAL A O 14
ATOM 7702 N N . VAL A 1 3 ? -6.708 5.655 2.506 1.00 1.00 3 VAL A N 14
ATOM 7703 C CA . VAL A 1 3 ? -7.143 4.422 1.871 1.00 1.00 3 VAL A CA 14
ATOM 7704 C C . VAL A 1 3 ? -8.389 4.700 1.029 1.00 1.00 3 VAL A C 14
ATOM 7705 O O . VAL A 1 3 ? -9.274 5.443 1.449 1.00 1.00 3 VAL A O 14
ATOM 7718 N N . ILE A 1 4 ? -8.418 4.088 -0.146 1.00 1.00 4 ILE A N 14
ATOM 7719 C CA . ILE A 1 4 ? -9.541 4.259 -1.052 1.00 1.00 4 ILE A CA 14
ATOM 7720 C C . ILE A 1 4 ? -10.156 2.893 -1.359 1.00 1.00 4 ILE A C 14
ATOM 7721 O O . ILE A 1 4 ? -9.636 2.145 -2.185 1.00 1.00 4 ILE A O 14
ATOM 7736 N N . ASN A 1 5 ? -11.256 2.608 -0.677 1.00 1.00 5 ASN A N 14
ATOM 7737 C CA . ASN A 1 5 ? -11.948 1.344 -0.867 1.00 1.00 5 ASN A CA 14
ATOM 7738 C C . ASN A 1 5 ? -11.042 0.198 -0.413 1.00 1.00 5 ASN A C 14
ATOM 7739 O O . ASN A 1 5 ? -11.084 -0.209 0.747 1.00 1.00 5 ASN A O 14
ATOM 7749 N N . GLY A 1 6 ? -10.245 -0.290 -1.351 1.00 1.00 6 GLY A N 14
ATOM 7750 C CA . GLY A 1 6 ? -9.330 -1.381 -1.063 1.00 1.00 6 GLY A CA 14
ATOM 7751 C C . GLY A 1 6 ? -7.880 -0.962 -1.317 1.00 1.00 6 GLY A C 14
ATOM 7752 O O . GLY A 1 6 ? -6.978 -1.798 -1.308 1.00 1.00 6 GLY A O 14
ATOM 7756 N N . VAL A 1 7 ? -7.701 0.332 -1.537 1.00 1.00 7 VAL A N 14
ATOM 7757 C CA . VAL A 1 7 ? -6.377 0.871 -1.792 1.00 1.00 7 VAL A CA 14
ATOM 7758 C C . VAL A 1 7 ? -5.828 1.496 -0.507 1.00 1.00 7 VAL A C 14
ATOM 7759 O O . VAL A 1 7 ? -6.555 2.174 0.216 1.00 1.00 7 VAL A O 14
ATOM 7772 N N . LYS A 1 8 ? -4.551 1.243 -0.263 1.00 1.00 8 LYS A N 14
ATOM 7773 C CA . LYS A 1 8 ? -3.897 1.771 0.922 1.00 1.00 8 LYS A CA 14
ATOM 7774 C C . LYS A 1 8 ? -2.538 2.356 0.531 1.00 1.00 8 LYS A C 14
ATOM 7775 O O . LYS A 1 8 ? -1.733 1.688 -0.114 1.00 1.00 8 LYS A O 14
ATOM 7789 N N . TYR A 1 9 ? -2.325 3.599 0.940 1.00 1.00 9 TYR A N 14
ATOM 7790 C CA . TYR A 1 9 ? -1.078 4.282 0.640 1.00 1.00 9 TYR A CA 14
ATOM 7791 C C . TYR A 1 9 ? -0.689 5.234 1.773 1.00 1.00 9 TYR A C 14
ATOM 7792 O O . TYR A 1 9 ? -1.554 5.812 2.427 1.00 1.00 9 TYR A O 14
ATOM 7809 N N . ALA A 1 10 ? 0.614 5.367 1.968 1.00 1.00 10 ALA A N 14
ATOM 7810 C CA . ALA A 1 10 ? 1.129 6.239 3.011 1.00 1.00 10 ALA A CA 14
ATOM 7811 C C . ALA A 1 10 ? 2.598 6.559 2.723 1.00 1.00 10 ALA A C 14
ATOM 7812 O O . ALA A 1 10 ? 3.174 6.041 1.767 1.00 1.00 10 ALA A O 14
ATOM 7819 N N . CYS A 1 11 ? 3.161 7.410 3.567 1.00 1.00 11 CYS A N 14
ATOM 7820 C CA . CYS A 1 11 ? 4.551 7.806 3.415 1.00 1.00 11 CYS A CA 14
ATOM 7821 C C . CYS A 1 11 ? 5.429 6.576 3.654 1.00 1.00 11 CYS A C 14
ATOM 7822 O O . CYS A 1 11 ? 5.004 5.622 4.305 1.00 1.00 11 CYS A O 14
ATOM 7828 N N . ASP A 1 12 ? 6.637 6.636 3.115 1.00 1.00 12 ASP A N 14
ATOM 7829 C CA . ASP A 1 12 ? 7.579 5.539 3.261 1.00 1.00 12 ASP A CA 14
ATOM 7830 C C . ASP A 1 12 ? 8.066 5.480 4.710 1.00 1.00 12 ASP A C 14
ATOM 7831 O O . ASP A 1 12 ? 8.700 4.508 5.117 1.00 1.00 12 ASP A O 14
ATOM 7840 N N . SER A 1 13 ? 7.751 6.534 5.450 1.00 1.00 13 SER A N 14
ATOM 7841 C CA . SER A 1 13 ? 8.149 6.614 6.845 1.00 1.00 13 SER A CA 14
ATOM 7842 C C . SER A 1 13 ? 6.970 6.246 7.748 1.00 1.00 13 SER A C 14
ATOM 7843 O O . SER A 1 13 ? 6.913 6.665 8.903 1.00 1.00 13 SER A O 14
ATOM 7850 N N . CYS A 1 14 ? 6.057 5.467 7.186 1.00 1.00 14 CYS A N 14
ATOM 7851 C CA . CYS A 1 14 ? 4.883 5.037 7.927 1.00 1.00 14 CYS A CA 14
ATOM 7852 C C . CYS A 1 14 ? 4.505 3.631 7.456 1.00 1.00 14 CYS A C 14
ATOM 7853 O O . CYS A 1 14 ? 4.446 2.700 8.257 1.00 1.00 14 CYS A O 14
ATOM 7859 N N . ILE A 1 15 ? 4.261 3.522 6.158 1.00 1.00 15 ILE A N 14
ATOM 7860 C CA . ILE A 1 15 ? 3.891 2.245 5.571 1.00 1.00 15 ILE A CA 14
ATOM 7861 C C . ILE A 1 15 ? 5.001 1.227 5.837 1.00 1.00 15 ILE A C 14
ATOM 7862 O O . ILE A 1 15 ? 4.749 0.022 5.863 1.00 1.00 15 ILE A O 14
ATOM 7877 N N . LYS A 1 16 ? 6.204 1.745 6.029 1.00 1.00 16 LYS A N 14
ATOM 7878 C CA . LYS A 1 16 ? 7.353 0.896 6.293 1.00 1.00 16 LYS A CA 14
ATOM 7879 C C . LYS A 1 16 ? 7.515 0.719 7.804 1.00 1.00 16 LYS A C 14
ATOM 7880 O O . LYS A 1 16 ? 8.176 -0.215 8.255 1.00 1.00 16 LYS A O 14
ATOM 7894 N N . SER A 1 17 ? 6.900 1.631 8.543 1.00 1.00 17 SER A N 14
ATOM 7895 C CA . SER A 1 17 ? 6.968 1.587 9.994 1.00 1.00 17 SER A CA 14
ATOM 7896 C C . SER A 1 17 ? 5.704 0.936 10.558 1.00 1.00 17 SER A C 14
ATOM 7897 O O . SER A 1 17 ? 5.727 -0.227 10.958 1.00 1.00 17 SER A O 14
ATOM 7904 N N . HIS A 1 18 ? 4.632 1.713 10.570 1.00 1.00 18 HIS A N 14
ATOM 7905 C CA . HIS A 1 18 ? 3.360 1.226 11.078 1.00 1.00 18 HIS A CA 14
ATOM 7906 C C . HIS A 1 18 ? 2.481 2.411 11.482 1.00 1.00 18 HIS A C 14
ATOM 7907 O O . HIS A 1 18 ? 1.255 2.302 11.499 1.00 1.00 18 HIS A O 14
ATOM 7920 N N . LYS A 1 19 ? 3.140 3.515 11.797 1.00 1.00 19 LYS A N 14
ATOM 7921 C CA . LYS A 1 19 ? 2.434 4.720 12.200 1.00 1.00 19 LYS A CA 14
ATOM 7922 C C . LYS A 1 19 ? 1.396 5.077 11.134 1.00 1.00 19 LYS A C 14
ATOM 7923 O O . LYS A 1 19 ? 0.456 5.824 11.404 1.00 1.00 19 LYS A O 14
ATOM 7937 N N . ALA A 1 20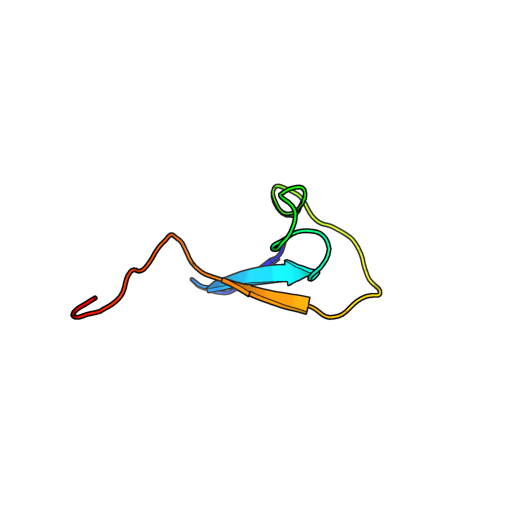 ? 1.602 4.530 9.945 1.00 1.00 20 ALA A N 14
ATOM 7938 C CA . ALA A 1 20 ? 0.697 4.782 8.837 1.00 1.00 20 ALA A CA 14
ATOM 7939 C C . ALA A 1 20 ? -0.748 4.678 9.332 1.00 1.00 20 ALA A C 14
ATOM 7940 O O . ALA A 1 20 ? -1.647 5.298 8.766 1.00 1.00 20 ALA A O 14
ATOM 7947 N N . ALA A 1 21 ? -0.925 3.889 10.382 1.00 1.00 21 ALA A N 14
ATOM 7948 C CA . ALA A 1 21 ? -2.245 3.696 10.958 1.00 1.00 21 ALA A CA 14
ATOM 7949 C C . ALA A 1 21 ? -3.015 5.016 10.912 1.00 1.00 21 ALA A C 14
ATOM 7950 O O . ALA A 1 21 ? -4.236 5.022 10.765 1.00 1.00 21 ALA A O 14
ATOM 7957 N N . GLN A 1 22 ? -2.271 6.104 11.039 1.00 1.00 22 GLN A N 14
ATOM 7958 C CA . GLN A 1 22 ? -2.868 7.428 11.013 1.00 1.00 22 GLN A CA 14
ATOM 7959 C C . GLN A 1 22 ? -1.833 8.470 10.584 1.00 1.00 22 GLN A C 14
ATOM 7960 O O . GLN A 1 22 ? -1.802 9.577 11.120 1.00 1.00 22 GLN A O 14
ATOM 7972 N N . CYS A 1 23 ? -1.012 8.080 9.620 1.00 1.00 23 CYS A N 14
ATOM 7973 C CA . CYS A 1 23 ? 0.021 8.966 9.113 1.00 1.00 23 CYS A CA 14
ATOM 7974 C C . CYS A 1 23 ? -0.611 10.330 8.832 1.00 1.00 23 CYS A C 14
ATOM 7975 O O . CYS A 1 23 ? -1.801 10.417 8.533 1.00 1.00 23 CYS A O 14
ATOM 7981 N N . GLU A 1 24 ? 0.213 11.363 8.938 1.00 1.00 24 GLU A N 14
ATOM 7982 C CA . GLU A 1 24 ? -0.250 12.718 8.699 1.00 1.00 24 GLU A CA 14
ATOM 7983 C C . GLU A 1 24 ? 0.923 13.621 8.314 1.00 1.00 24 GLU A C 14
ATOM 7984 O O . GLU A 1 24 ? 0.865 14.835 8.503 1.00 1.00 24 GLU A O 14
ATOM 7995 N N . HIS A 1 25 ? 1.961 12.993 7.781 1.00 1.00 25 HIS A N 14
ATOM 7996 C CA . HIS A 1 25 ? 3.147 13.724 7.367 1.00 1.00 25 HIS A CA 14
ATOM 7997 C C . HIS A 1 25 ? 2.939 14.284 5.958 1.00 1.00 25 HIS A C 14
ATOM 7998 O O . HIS A 1 25 ? 2.179 13.723 5.169 1.00 1.00 25 HIS A O 14
ATOM 8011 N N . ASN A 1 26 ? 3.626 15.384 5.686 1.00 1.00 26 ASN A N 14
ATOM 8012 C CA . ASN A 1 26 ? 3.526 16.026 4.386 1.00 1.00 26 ASN A CA 14
ATOM 8013 C C . ASN A 1 26 ? 4.774 15.700 3.564 1.00 1.00 26 ASN A C 14
ATOM 8014 O O . ASN A 1 26 ? 4.689 15.486 2.356 1.00 1.00 26 ASN A O 14
ATOM 8024 N N . ASP A 1 27 ? 5.907 15.674 4.252 1.00 1.00 27 ASP A N 14
ATOM 8025 C CA . ASP A 1 27 ? 7.171 15.380 3.601 1.00 1.00 27 ASP A CA 14
ATOM 8026 C C . ASP A 1 27 ? 7.304 13.866 3.416 1.00 1.00 27 ASP A C 14
ATOM 8027 O O . ASP A 1 27 ? 6.413 13.111 3.799 1.00 1.00 27 ASP A O 14
ATOM 8036 N N . ARG A 1 28 ? 8.425 13.470 2.831 1.00 1.00 28 ARG A N 14
ATOM 8037 C CA . ARG A 1 28 ? 8.686 12.061 2.591 1.00 1.00 28 ARG A CA 14
ATOM 8038 C C . ARG A 1 28 ? 7.912 11.579 1.363 1.00 1.00 28 ARG A C 14
ATOM 8039 O O . ARG A 1 28 ? 6.856 12.119 1.038 1.00 1.00 28 ARG A O 14
ATOM 8055 N N . PRO A 1 29 ? 8.483 10.541 0.694 1.00 1.00 29 PRO A N 14
ATOM 8056 C CA . PRO A 1 29 ? 7.858 9.980 -0.492 1.00 1.00 29 PRO A CA 14
ATOM 8057 C C . PRO A 1 29 ? 6.649 9.120 -0.120 1.00 1.00 29 PRO A C 14
ATOM 8058 O O . PRO A 1 29 ? 6.714 8.321 0.813 1.00 1.00 29 PRO A O 14
ATOM 8066 N N . LEU A 1 30 ? 5.573 9.313 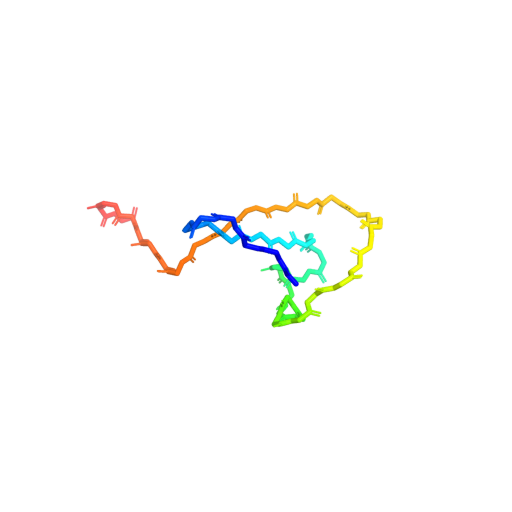-0.870 1.00 1.00 30 LEU A N 14
ATOM 8067 C CA . LEU A 1 30 ? 4.351 8.566 -0.630 1.00 1.00 30 LEU A CA 14
ATOM 8068 C C . LEU A 1 30 ? 4.408 7.244 -1.400 1.00 1.00 30 LEU A C 14
ATOM 8069 O O . LEU A 1 30 ? 5.055 7.156 -2.442 1.00 1.00 30 LEU A O 14
ATOM 8084 N N . LYS A 1 31 ? 3.723 6.249 -0.857 1.00 1.00 31 LYS A N 14
ATOM 8085 C CA . LYS A 1 31 ? 3.688 4.937 -1.479 1.00 1.00 31 LYS A CA 14
ATOM 8086 C C . LYS A 1 31 ? 2.267 4.373 -1.389 1.00 1.00 31 LYS A C 14
ATOM 8087 O O . LYS A 1 31 ? 1.466 4.826 -0.575 1.00 1.00 31 LYS A O 14
ATOM 8101 N N . ILE A 1 32 ? 2.000 3.394 -2.241 1.00 1.00 32 ILE A N 14
ATOM 8102 C CA . ILE A 1 32 ? 0.691 2.763 -2.269 1.00 1.00 32 ILE A CA 14
ATOM 8103 C C . ILE A 1 32 ? 0.862 1.243 -2.275 1.00 1.00 32 ILE A C 14
ATOM 8104 O O . ILE A 1 32 ? 1.965 0.739 -2.476 1.00 1.00 32 ILE A O 14
ATOM 8119 N N . LEU A 1 33 ? -0.249 0.555 -2.052 1.00 1.00 33 LEU A N 14
ATOM 8120 C CA . LEU A 1 33 ? -0.236 -0.898 -2.029 1.00 1.00 33 LEU A CA 14
ATOM 8121 C C . LEU A 1 33 ? -1.625 -1.410 -1.643 1.00 1.00 33 LEU A C 14
ATOM 8122 O O . LEU A 1 33 ? -2.517 -0.622 -1.335 1.00 1.00 33 LEU A O 14
ATOM 8137 N N . LYS A 1 34 ? -1.765 -2.727 -1.671 1.00 1.00 34 LYS A N 14
ATOM 8138 C CA . LYS A 1 34 ? -3.030 -3.353 -1.327 1.00 1.00 34 LYS A CA 14
ATOM 8139 C C . LYS A 1 34 ? -2.809 -4.851 -1.105 1.00 1.00 34 LYS A C 14
ATOM 8140 O O . LYS A 1 34 ? -2.902 -5.642 -2.042 1.00 1.00 34 LYS A O 14
ATOM 8154 N N . PRO A 1 35 ? -2.514 -5.204 0.175 1.00 1.00 35 PRO A N 14
ATOM 8155 C CA . PRO A 1 35 ? -2.279 -6.593 0.532 1.00 1.00 35 PRO A CA 14
ATOM 8156 C C . PRO A 1 35 ? -3.592 -7.377 0.583 1.00 1.00 35 PRO A C 14
ATOM 8157 O O . PRO A 1 35 ? -4.017 -7.949 -0.419 1.00 1.00 35 PRO A O 14
ATOM 8165 N N . ARG A 1 36 ? -4.199 -7.375 1.761 1.00 1.00 36 ARG A N 14
ATOM 8166 C CA . ARG A 1 36 ? -5.456 -8.078 1.955 1.00 1.00 36 ARG A CA 14
ATOM 8167 C C . ARG A 1 36 ? -6.406 -7.240 2.814 1.00 1.00 36 ARG A C 14
ATOM 8168 O O . ARG A 1 36 ? -7.342 -6.634 2.297 1.00 1.00 36 ARG A O 14
ATOM 8184 N N . GLY A 1 37 ? -6.131 -7.234 4.110 1.00 1.00 37 GLY A N 14
ATOM 8185 C CA . GLY A 1 37 ? -6.949 -6.480 5.044 1.00 1.00 37 GLY A CA 14
ATOM 8186 C C . GLY A 1 37 ? -8.191 -7.275 5.451 1.00 1.00 37 GLY A C 14
ATOM 8187 O O . GLY A 1 37 ? -8.148 -8.060 6.398 1.00 1.00 37 GLY A O 14
ATOM 8191 N N . ARG A 1 38 ? -9.268 -7.046 4.715 1.00 1.00 38 ARG A N 14
ATOM 8192 C CA . ARG A 1 38 ? -10.520 -7.732 4.988 1.00 1.00 38 ARG A CA 14
ATOM 8193 C C . ARG A 1 38 ? -11.647 -7.136 4.141 1.00 1.00 38 ARG A C 14
ATOM 8194 O O . ARG A 1 38 ? -11.621 -5.950 3.813 1.00 1.00 38 ARG A O 14
ATOM 8210 N N . PRO A 1 39 ? -12.634 -8.007 3.802 1.00 1.00 39 PRO A N 14
ATOM 8211 C CA . PRO A 1 39 ? -13.767 -7.579 3.001 1.00 1.00 39 PRO A CA 14
ATOM 8212 C C . PRO A 1 39 ? -14.742 -6.743 3.832 1.00 1.00 39 PRO A C 14
ATOM 8213 O O . PRO A 1 39 ? -14.621 -6.674 5.053 1.00 1.00 39 PRO A O 14
ATOM 8221 N N . PRO A 1 40 ? -15.713 -6.112 3.117 1.00 1.00 40 PRO A N 14
ATOM 8222 C CA . PRO A 1 40 ? -16.708 -5.283 3.775 1.00 1.00 40 PRO A CA 14
ATOM 8223 C C . PRO A 1 40 ? -17.750 -6.144 4.494 1.00 1.00 40 PRO A C 14
ATOM 8224 O O . PRO A 1 40 ? -18.018 -7.273 4.084 1.00 1.00 40 PRO A O 14
ATOM 8232 N N . THR A 1 41 ? -18.308 -5.579 5.555 1.00 1.00 41 THR A N 14
ATOM 8233 C CA . THR A 1 41 ? -19.313 -6.280 6.334 1.00 1.00 41 THR A CA 14
ATOM 8234 C C . THR A 1 41 ? -20.423 -5.318 6.762 1.00 1.00 41 THR A C 14
ATOM 8235 O O . THR A 1 41 ? -21.591 -5.529 6.438 1.00 1.00 41 THR A O 14
ATOM 8246 N N . THR A 1 42 ? -20.020 -4.283 7.484 1.00 1.00 42 THR A N 14
ATOM 8247 C CA . THR A 1 42 ? -20.967 -3.289 7.959 1.00 1.00 42 THR A CA 14
ATOM 8248 C C . THR A 1 42 ? -20.287 -1.923 8.085 1.00 1.00 42 THR A C 14
ATOM 8249 O O . THR A 1 42 ? -20.915 -0.890 7.858 1.00 1.00 42 THR A O 14
ATOM 8261 N N . MET A 1 1 ? -1.192 8.154 5.398 1.00 1.00 1 MET A N 15
ATOM 8262 C CA . MET A 1 1 ? -2.149 7.063 5.472 1.00 1.00 1 MET A CA 15
ATOM 8263 C C . MET A 1 1 ? -3.458 7.433 4.770 1.00 1.00 1 MET A C 15
ATOM 8264 O O . MET A 1 1 ? -4.260 8.195 5.308 1.00 1.00 1 MET A O 15
ATOM 8276 N N . VAL A 1 2 ? -3.632 6.875 3.582 1.00 1.00 2 VAL A N 15
ATOM 8277 C CA . VAL A 1 2 ? -4.829 7.137 2.801 1.00 1.00 2 VAL A CA 15
ATOM 8278 C C . VAL A 1 2 ? -5.330 5.827 2.190 1.00 1.00 2 VAL A C 15
ATOM 8279 O O . VAL A 1 2 ? -4.568 4.873 2.046 1.00 1.00 2 VAL A O 15
ATOM 8292 N N . VAL A 1 3 ? -6.610 5.822 1.846 1.00 1.00 3 VAL A N 15
ATOM 8293 C CA . VAL A 1 3 ? -7.223 4.645 1.254 1.00 1.00 3 VAL A CA 15
ATOM 8294 C C . VAL A 1 3 ? -8.232 5.082 0.190 1.00 1.00 3 VAL A C 15
ATOM 8295 O O . VAL A 1 3 ? -8.940 6.072 0.371 1.00 1.00 3 VAL A O 15
ATOM 8308 N N . ILE A 1 4 ? -8.267 4.322 -0.894 1.00 1.00 4 ILE A N 15
ATOM 8309 C CA . ILE A 1 4 ? -9.178 4.617 -1.986 1.00 1.00 4 ILE A CA 15
ATOM 8310 C C . ILE A 1 4 ? -9.811 3.315 -2.483 1.00 1.00 4 ILE A C 15
ATOM 8311 O O . ILE A 1 4 ? -9.105 2.379 -2.852 1.00 1.00 4 ILE A O 15
ATOM 8326 N N . ASN A 1 5 ? -11.136 3.299 -2.476 1.00 1.00 5 ASN A N 15
ATOM 8327 C CA . ASN A 1 5 ? -11.872 2.128 -2.921 1.00 1.00 5 ASN A CA 15
ATOM 8328 C C . ASN A 1 5 ? -11.507 0.934 -2.037 1.00 1.00 5 ASN A C 15
ATOM 8329 O O . ASN A 1 5 ? -12.160 0.684 -1.024 1.00 1.00 5 ASN A O 15
ATOM 8339 N N . GLY A 1 6 ? -10.465 0.228 -2.450 1.00 1.00 6 GLY A N 15
ATOM 8340 C CA . GLY A 1 6 ? -10.005 -0.933 -1.708 1.00 1.00 6 GLY A CA 15
ATOM 8341 C C . GLY A 1 6 ? -8.476 -0.981 -1.657 1.00 1.00 6 GLY A C 15
ATOM 8342 O O . GLY A 1 6 ? -7.890 -2.052 -1.510 1.00 1.00 6 GLY A O 15
ATOM 8346 N N . VAL A 1 7 ? -7.875 0.193 -1.782 1.00 1.00 7 VAL A N 15
ATOM 8347 C CA . VAL A 1 7 ? -6.426 0.298 -1.753 1.00 1.00 7 VAL A CA 15
ATOM 8348 C C . VAL A 1 7 ? -6.006 1.155 -0.557 1.00 1.00 7 VAL A C 15
ATOM 8349 O O . VAL A 1 7 ? -6.767 2.007 -0.100 1.00 1.00 7 VAL A O 15
ATOM 8362 N N . LYS A 1 8 ? -4.795 0.900 -0.084 1.00 1.00 8 LYS A N 15
ATOM 8363 C CA . LYS A 1 8 ? -4.264 1.638 1.051 1.00 1.00 8 LYS A CA 15
ATOM 8364 C C . LYS A 1 8 ? -2.881 2.187 0.694 1.00 1.00 8 LYS A C 15
ATOM 8365 O O . LYS A 1 8 ? -2.160 1.592 -0.104 1.00 1.00 8 LYS A O 15
ATOM 8379 N N . TYR A 1 9 ? -2.554 3.318 1.303 1.00 1.00 9 TYR A N 15
ATOM 8380 C CA . TYR A 1 9 ? -1.271 3.954 1.060 1.00 1.00 9 TYR A CA 15
ATOM 8381 C C . TYR A 1 9 ? -0.775 4.684 2.310 1.00 1.00 9 TYR A C 15
ATOM 8382 O O . TYR A 1 9 ? -1.513 4.824 3.284 1.00 1.00 9 TYR A O 15
ATOM 8399 N N . ALA A 1 10 ? 0.472 5.128 2.241 1.00 1.00 10 ALA A N 15
ATOM 8400 C CA . ALA A 1 10 ? 1.074 5.841 3.355 1.00 1.00 10 ALA A CA 15
ATOM 8401 C C . ALA A 1 10 ? 2.490 6.275 2.971 1.00 1.00 10 ALA A C 15
ATOM 8402 O O . ALA A 1 10 ? 3.030 5.821 1.963 1.00 1.00 10 ALA A O 15
ATOM 8409 N N . CYS A 1 11 ? 3.050 7.150 3.794 1.00 1.00 11 CYS A N 15
ATOM 8410 C CA . CYS A 1 11 ? 4.392 7.651 3.553 1.00 1.00 11 CYS A CA 15
ATOM 8411 C C . CYS A 1 11 ? 5.384 6.517 3.823 1.00 1.00 11 CYS A C 15
ATOM 8412 O O . CYS A 1 11 ? 5.084 5.591 4.574 1.00 1.00 11 CYS A O 15
ATOM 8418 N N . ASP A 1 12 ? 6.546 6.628 3.196 1.00 1.00 12 ASP A N 15
ATOM 8419 C CA . ASP A 1 12 ? 7.583 5.624 3.358 1.00 1.00 12 ASP A CA 15
ATOM 8420 C C . ASP A 1 12 ? 7.946 5.508 4.840 1.00 1.00 12 ASP A C 15
ATOM 8421 O O . ASP A 1 12 ? 8.488 4.491 5.272 1.00 1.00 12 ASP A O 15
ATOM 8430 N N . SER A 1 13 ? 7.633 6.563 5.577 1.00 1.00 13 SER A N 15
ATOM 8431 C CA . SER A 1 13 ? 7.920 6.592 7.002 1.00 1.00 13 SER A CA 15
ATOM 8432 C C . SER A 1 13 ? 6.681 6.165 7.794 1.00 1.00 13 SER A C 15
ATOM 8433 O O . SER A 1 13 ? 6.551 6.493 8.971 1.00 1.00 13 SER A O 15
ATOM 8440 N N . CYS A 1 14 ? 5.806 5.439 7.115 1.00 1.00 14 CYS A N 15
ATOM 8441 C CA . CYS A 1 14 ? 4.583 4.964 7.739 1.00 1.00 14 CYS A CA 15
ATOM 8442 C C . CYS A 1 14 ? 4.324 3.534 7.262 1.00 1.00 14 CYS A C 15
ATOM 8443 O O . CYS A 1 14 ? 4.449 2.586 8.035 1.00 1.00 14 CYS A O 15
ATOM 8449 N N . ILE A 1 15 ? 3.968 3.423 5.991 1.00 1.00 15 ILE A N 15
ATOM 8450 C CA . ILE A 1 15 ? 3.690 2.125 5.402 1.00 1.00 15 ILE A CA 15
ATOM 8451 C C . ILE A 1 15 ? 4.930 1.237 5.525 1.00 1.00 15 ILE A C 15
ATOM 8452 O O . ILE A 1 15 ? 4.825 0.012 5.525 1.00 1.00 15 ILE A O 15
ATOM 8467 N N . LYS A 1 16 ? 6.078 1.891 5.628 1.00 1.00 16 LYS A N 15
ATOM 8468 C CA . LYS A 1 16 ? 7.338 1.177 5.753 1.00 1.00 16 LYS A CA 15
ATOM 8469 C C . LYS A 1 16 ? 7.688 1.022 7.233 1.00 1.00 16 LYS A C 15
ATOM 8470 O O . LYS A 1 16 ? 8.484 0.159 7.600 1.00 1.00 16 LYS A O 15
ATOM 8484 N N . SER A 1 17 ? 7.075 1.872 8.045 1.00 1.00 17 SER A N 15
ATOM 8485 C CA . SER A 1 17 ? 7.311 1.840 9.478 1.00 1.00 17 SER A CA 15
ATOM 8486 C C . SER A 1 17 ? 6.141 1.156 10.188 1.00 1.00 17 SER A C 15
ATOM 8487 O O . SER A 1 17 ? 6.238 -0.007 10.574 1.00 1.00 17 SER A O 15
ATOM 8494 N N . HIS A 1 18 ? 5.059 1.908 10.336 1.00 1.00 18 HIS A N 15
ATOM 8495 C CA . HIS A 1 18 ? 3.872 1.390 10.991 1.00 1.00 18 HIS A CA 15
ATOM 8496 C C . HIS A 1 18 ? 3.002 2.553 11.474 1.00 1.00 18 HIS A C 15
ATOM 8497 O O . HIS A 1 18 ? 1.793 2.402 11.637 1.00 1.00 18 HIS A O 15
ATOM 8510 N N . LYS A 1 19 ? 3.653 3.686 11.689 1.00 1.00 19 LYS A N 15
ATOM 8511 C CA . LYS A 1 19 ? 2.955 4.875 12.150 1.00 1.00 19 LYS A CA 15
ATOM 8512 C C . LYS A 1 19 ? 1.762 5.147 11.232 1.00 1.00 19 LYS A C 15
ATOM 8513 O O . LYS A 1 19 ? 0.832 5.857 11.612 1.00 1.00 19 LYS A O 15
ATOM 8527 N N . ALA A 1 20 ? 1.826 4.568 10.043 1.00 1.00 20 ALA A N 15
ATOM 8528 C CA . ALA A 1 20 ? 0.762 4.740 9.068 1.00 1.00 20 ALA A CA 15
ATOM 8529 C C . ALA A 1 20 ? -0.588 4.740 9.788 1.00 1.00 20 ALA A C 15
ATOM 8530 O O . ALA A 1 20 ? -1.526 5.409 9.357 1.00 1.00 20 ALA A O 15
ATOM 8537 N N . ALA A 1 21 ? -0.644 3.981 10.874 1.00 1.00 21 ALA A N 15
ATOM 8538 C CA . ALA A 1 21 ? -1.863 3.886 11.658 1.00 1.00 21 ALA A CA 15
ATOM 8539 C C . ALA A 1 21 ? -2.563 5.246 11.672 1.00 1.00 21 ALA A C 15
ATOM 8540 O O . ALA A 1 21 ? -3.760 5.335 11.400 1.00 1.00 21 ALA A O 15
ATOM 8547 N N . GLN A 1 22 ? -1.788 6.272 11.992 1.00 1.00 22 GLN A N 15
ATOM 8548 C CA . GLN A 1 22 ? -2.319 7.623 12.045 1.00 1.00 22 GLN A CA 15
ATOM 8549 C C . GLN A 1 22 ? -1.345 8.602 11.388 1.00 1.00 22 GLN A C 15
ATOM 8550 O O . GLN A 1 22 ? -1.076 9.674 11.929 1.00 1.00 22 GLN A O 15
ATOM 8562 N N . CYS A 1 23 ? -0.843 8.200 10.229 1.00 1.00 23 CYS A N 15
ATOM 8563 C CA . CYS A 1 23 ? 0.096 9.029 9.492 1.00 1.00 23 CYS A CA 15
ATOM 8564 C C . CYS A 1 23 ? -0.384 10.480 9.566 1.00 1.00 23 CYS A C 15
ATOM 8565 O O . CYS A 1 23 ? -1.584 10.738 9.653 1.00 1.00 23 CYS A O 15
ATOM 8571 N N . GLU A 1 24 ? 0.578 11.390 9.528 1.00 1.00 24 GLU A N 15
ATOM 8572 C CA . GLU A 1 24 ? 0.269 12.808 9.590 1.00 1.00 24 GLU A CA 15
ATOM 8573 C C . GLU A 1 24 ? 1.446 13.632 9.064 1.00 1.00 24 GLU A C 15
ATOM 8574 O O . GLU A 1 24 ? 1.628 14.783 9.457 1.00 1.00 24 GLU A O 15
ATOM 8585 N N . HIS A 1 25 ? 2.215 13.009 8.182 1.00 1.00 25 HIS A N 15
ATOM 8586 C CA . HIS A 1 25 ? 3.369 13.670 7.597 1.00 1.00 25 HIS A CA 15
ATOM 8587 C C . HIS A 1 25 ? 2.955 14.383 6.309 1.00 1.00 25 HIS A C 15
ATOM 8588 O O . HIS A 1 25 ? 1.901 14.092 5.746 1.00 1.00 25 HIS A O 15
ATOM 8601 N N . ASN A 1 26 ? 3.807 15.302 5.879 1.00 1.00 26 ASN A N 15
ATOM 8602 C CA . ASN A 1 26 ? 3.543 16.057 4.666 1.00 1.00 26 ASN A CA 15
ATOM 8603 C C . ASN A 1 26 ? 4.662 15.800 3.656 1.00 1.00 26 ASN A C 15
ATOM 8604 O O . ASN A 1 26 ? 4.435 15.185 2.615 1.00 1.00 26 ASN A O 15
ATOM 8614 N N . ASP A 1 27 ? 5.848 16.284 3.998 1.00 1.00 27 ASP A N 15
ATOM 8615 C CA . ASP A 1 27 ? 7.003 16.114 3.134 1.00 1.00 27 ASP A CA 15
ATOM 8616 C C . ASP A 1 27 ? 7.517 14.677 3.252 1.00 1.00 27 ASP A C 15
ATOM 8617 O O . ASP A 1 27 ? 7.983 14.266 4.313 1.00 1.00 27 ASP A O 15
ATOM 8626 N N . ARG A 1 28 ? 7.414 13.953 2.147 1.00 1.00 28 ARG A N 15
ATOM 8627 C CA . ARG A 1 28 ? 7.861 12.571 2.114 1.00 1.00 28 ARG A CA 15
ATOM 8628 C C . ARG A 1 28 ? 7.184 11.822 0.965 1.00 1.00 28 ARG A C 15
ATOM 8629 O O . ARG A 1 28 ? 6.069 12.161 0.569 1.00 1.00 28 ARG A O 15
ATOM 8645 N N . PRO A 1 29 ? 7.902 10.789 0.449 1.00 1.00 29 PRO A N 15
ATOM 8646 C CA . PRO A 1 29 ? 7.383 9.988 -0.646 1.00 1.00 29 PRO A CA 15
ATOM 8647 C C . PRO A 1 29 ? 6.294 9.031 -0.156 1.00 1.00 29 PRO A C 15
ATOM 8648 O O . PRO A 1 29 ? 6.483 8.325 0.833 1.00 1.00 29 PRO A O 15
ATOM 8656 N N . LEU A 1 30 ? 5.180 9.037 -0.872 1.00 1.00 30 LEU A N 15
ATOM 8657 C CA . LEU A 1 30 ? 4.061 8.178 -0.523 1.00 1.00 30 LEU A CA 15
ATOM 8658 C C . LEU A 1 30 ? 4.213 6.835 -1.239 1.00 1.00 30 LEU A C 15
ATOM 8659 O O . LEU A 1 30 ? 4.883 6.747 -2.267 1.00 1.00 30 LEU A O 15
ATOM 8674 N N . LYS A 1 31 ? 3.578 5.821 -0.668 1.00 1.00 31 LYS A N 15
ATOM 8675 C CA . LYS A 1 31 ? 3.635 4.486 -1.238 1.00 1.00 31 LYS A CA 15
ATOM 8676 C C . LYS A 1 31 ? 2.247 3.847 -1.168 1.00 1.00 31 LYS A C 15
ATOM 8677 O O . LYS A 1 31 ? 1.390 4.298 -0.409 1.00 1.00 31 LYS A O 15
ATOM 8691 N N . ILE A 1 32 ? 2.068 2.806 -1.967 1.00 1.00 32 ILE A N 15
ATOM 8692 C CA . ILE A 1 32 ? 0.798 2.101 -2.005 1.00 1.00 32 ILE A CA 15
ATOM 8693 C C . ILE A 1 32 ? 0.977 0.707 -1.401 1.00 1.00 32 ILE A C 15
ATOM 8694 O O . ILE A 1 32 ? 2.101 0.236 -1.236 1.00 1.00 32 ILE A O 15
ATOM 8709 N N . LEU A 1 33 ? -0.150 0.085 -1.087 1.00 1.00 33 LEU A N 15
ATOM 8710 C CA . LEU A 1 33 ? -0.133 -1.247 -0.504 1.00 1.00 33 LEU A CA 15
ATOM 8711 C C . LEU A 1 33 ? -1.563 -1.664 -0.155 1.00 1.00 33 LEU A C 15
ATOM 8712 O O . LEU A 1 33 ? -2.497 -0.879 -0.305 1.00 1.00 33 LEU A O 15
ATOM 8727 N N . LYS A 1 34 ? -1.688 -2.901 0.304 1.00 1.00 34 LYS A N 15
ATOM 8728 C CA . LYS A 1 34 ? -2.988 -3.432 0.676 1.00 1.00 34 LYS A CA 15
ATOM 8729 C C . LYS A 1 34 ? -2.899 -4.957 0.783 1.00 1.00 34 LYS A C 15
ATOM 8730 O O . LYS A 1 34 ? -3.283 -5.534 1.800 1.00 1.00 34 LYS A O 15
ATOM 8744 N N . PRO A 1 35 ? -2.378 -5.580 -0.307 1.00 1.00 35 PRO A N 15
ATOM 8745 C CA . PRO A 1 35 ? -2.234 -7.025 -0.344 1.00 1.00 35 PRO A CA 15
ATOM 8746 C C . PRO A 1 35 ? -1.058 -7.482 0.522 1.00 1.00 35 PRO A C 15
ATOM 8747 O O . PRO A 1 35 ? 0.081 -7.081 0.291 1.00 1.00 35 PRO A O 15
ATOM 8755 N N . ARG A 1 36 ? -1.376 -8.315 1.502 1.00 1.00 36 ARG A N 15
ATOM 8756 C CA . ARG A 1 36 ? -0.361 -8.831 2.405 1.00 1.00 36 ARG A CA 15
ATOM 8757 C C . ARG A 1 36 ? 0.559 -9.806 1.667 1.00 1.00 36 ARG A C 15
ATOM 8758 O O . ARG A 1 36 ? 0.366 -10.071 0.482 1.00 1.00 36 ARG A O 15
ATOM 8774 N N . GLY A 1 37 ? 1.540 -10.313 2.399 1.00 1.00 37 GLY A N 15
ATOM 8775 C CA . GLY A 1 37 ? 2.490 -11.254 1.829 1.00 1.00 37 GLY A CA 15
ATOM 8776 C C . GLY A 1 37 ? 2.136 -12.691 2.212 1.00 1.00 37 GLY A C 15
ATOM 8777 O O . GLY A 1 37 ? 1.501 -12.925 3.240 1.00 1.00 37 GLY A O 15
ATOM 8781 N N . ARG A 1 38 ? 2.562 -13.618 1.366 1.00 1.00 38 ARG A N 15
ATOM 8782 C CA . ARG A 1 38 ? 2.298 -15.027 1.604 1.00 1.00 38 ARG A CA 15
ATOM 8783 C C . ARG A 1 38 ? 0.798 -15.310 1.501 1.00 1.00 38 ARG A C 15
ATOM 8784 O O . ARG A 1 38 ? 0.154 -15.636 2.498 1.00 1.00 38 ARG A O 15
ATOM 8800 N N . PRO A 1 39 ? 0.270 -15.172 0.255 1.00 1.00 39 PRO A N 15
ATOM 8801 C CA . PRO A 1 39 ? -1.142 -15.409 0.009 1.00 1.00 39 PRO A CA 15
ATOM 8802 C C . PRO A 1 39 ? -1.455 -16.907 0.014 1.00 1.00 39 PRO A C 15
ATOM 8803 O O . PRO A 1 39 ? -0.567 -17.732 -0.200 1.00 1.00 39 PRO A O 15
ATOM 8811 N N . PRO A 1 40 ? -2.753 -17.222 0.266 1.00 1.00 40 PRO A N 15
ATOM 8812 C CA . PRO A 1 40 ? -3.195 -18.606 0.302 1.00 1.00 40 PRO A CA 15
ATOM 8813 C C . PRO A 1 40 ? -3.293 -19.186 -1.110 1.00 1.00 40 PRO A C 15
ATOM 8814 O O . PRO A 1 40 ? -3.651 -20.350 -1.284 1.00 1.00 40 PRO A O 15
ATOM 8822 N N . THR A 1 41 ? -2.968 -18.348 -2.084 1.00 1.00 41 THR A N 15
ATOM 8823 C CA . THR A 1 41 ? -3.015 -18.763 -3.475 1.00 1.00 41 THR A CA 15
ATOM 8824 C C . THR A 1 41 ? -1.898 -19.766 -3.771 1.00 1.00 41 THR A C 15
ATOM 8825 O O . THR A 1 41 ? -2.150 -20.840 -4.315 1.00 1.00 41 THR A O 15
ATOM 8836 N N . THR A 1 42 ? -0.687 -19.379 -3.399 1.00 1.00 42 THR A N 15
ATOM 8837 C CA . THR A 1 42 ? 0.471 -20.231 -3.618 1.00 1.00 42 THR A CA 15
ATOM 8838 C C . THR A 1 42 ? 0.143 -21.680 -3.253 1.00 1.00 42 THR A C 15
ATOM 8839 O O . THR A 1 42 ? -0.267 -22.462 -4.109 1.00 1.00 42 THR A O 15
#

GO terms:
  GO:0005507 copper ion binding (F, IDA)
  GO:0000976 transcription cis-regulatory region binding (F, IDA)
  GO:0003677 DNA binding (F, IDA)
  GO:0008270 zinc ion binding (F, IDA)
  GO:0003677 DNA binding (F, IMP)
  GO:0006367 transcription initiation at RNA polymerase II promoter (P, IMP)
  GO:0006878 intracellular copper ion homeostasis (P, IMP)

Foldseek 3Di:
DDDDPQKDKAFCCPVVPPVSVPHDDDPGDMDIDHDDPDDPPD

Solvent-accessible surface area: 3853 Å² total; per-residue (Å²): 89,75,75,96,157,43,43,84,40,0,0,53,52,0,39,162,82,144,128,16,69,136,10,153,84,143,129,117,92,98,90,92,87,122,90,216,56,204,70,143,121,150

Organism: Candida glabrata (strain ATCC 2001 / BCRC 20586 / JCM 3761 / NBRC 0622 / NRRL Y-65 / CBS 138) (NCBI:txid284593)